Protein AF-0000000083315764 (afdb_homodimer)

Foldseek 3Di:
DVCCVLLVVLLVQFQVVLVVLLQVLLVVCVVDPDDLVVLCVLLQAAQLLLQLLVLLLPDDDDVVLLVLLLVLLVVLLVVQLVLQLVVCPPDDLLLSLLSSLQRRAFPLFLRVLRSLCRLPNSVSNNSSSSNVLSSLLCCQQVVLCSLQSNPDDSVRSNVRSVVRSSNVSNVNSNVCSVVVPDDDPVVNVSSVVSNVCNRSSSSSSSSSLLNVQDQDDDPPSLVSSLCSQQPVSLVSLQVSCVVVVPDDSSSLSSSLSSRGGGHSVSLVSCVVNVSPSNSSSNSRNVSNVCSSVSSSVSSSVND/DVCCVLLVVLLVQFQVVLVVLLQVLLVVCVVDPDDLVVLVVLLQAAQLLLQQLVLLLPDDDDVVLLVLLLVLLVVLLVVQLVLQLVVCPPPDLLLSLLLSLQRRAFALFLRVLRRLCSLPNSNSNNSSSSSCLSSLLCCQQVVLCSLLSNPDDSVRSNVRSVPGSSNVSNVNSNVCSVVVPDDDPVVNVSSVVSNVCNRSSSSSSSSSLLNPQDQDDDPPSLVSSLCSQQPVSLVSLQVSCVVVVPDDSSSLSSSLSSRGGGHSVSLVSCVVNVSPSNSSSNSRNVSNVCSSPSSSVSSSVND

Sequence (606 aa):
MFIIDTLLPIFVSTVLPVFLVAGAGFALSSWMSIDSRSLGRILFYLATPSLVFRSLYQMDIDFVVLQHLALVAGTVTLSAGFLGWLFSAGQERRQRAAMTLTSAVSNNGNMGIPICFFAFGQAGLALGSIYYVVSSFLSNTVGVVVASAGQTPVRDALKVSLRVPVLYAAALGLLLNWTGTEIPLSLFRALDLLANAAIPGMLVLLGIQLRSVPLLQGQAVILRSVAVRLLAAPVVAWQLCAWLGITGVERNVLILQAAMPTAVMAAVLATEYEAAPQLVAAVIFLSTAVSMVTLSVVLWLLHMFIIDTLLPIFVSTVLPVFLVAGAGFALSSWMSIDSRSLGRILFYLATPSLVFRSLYQMDIDFVVLQHLALVAGTVTLSAGFLGWLFSAGQERRQRAAMTLTSAVSNNGNMGIPICFFAFGQAGLALGSIYYVVSSFLSNTVGVVVASAGQTPVRDALKVSLRVPVLYAAALGLLLNWTGTEIPLSLFRALDLLANAAIPGMLVLLGIQLRSVPLLQGQAVILRSVAVRLLAAPVVAWQLCAWLGITGVERNVLILQAAMPTAVMAAVLATEYEAAPQLVAAVIFLSTAVSMVTLSVVLWLLH

Secondary structure (DSSP, 8-state):
-HHHHHHHHHIIIIIHHHHHHHHHHHHHHHHS---HHHHHHHIIIIIHHHHHHHHHHSS---HHHHHHHHHHHHHHHHHHHHHHHHHTTTS-HHHHHHHHHHHH-B-IIIIIHHHHHHHHHHHHHHHHHHHHHHHHHHHTTHHHHHHTTT-S-HHHHHHHHTT-HHHHHHHHHHHHHHHTPPPPHHHHHHHHHHHHTHHHHHHHHHHHHHHTS------HHHHHHHHIIIIIHHHHHHHHHHHHT--HHHHHHHHHHHT--B-THHHHHHHHTTS-HHHHHHHHHHHHHHHHHHHHHHHHHH-/-HHHHHHHHHIIIIIHHHHHHHHHHHHHHHHS---HHHHHHHIIIIIHHHHHHHHHHSS---HHHHHHHHHHHHHHHHHHHHHHHHHTTTS-HHHHHHHHHHHH-B-IIIIIHHHHHHHHHHHHHHHHHHHHHHHHHHHTTHHHHHHTTT-S-HHHHHHHHTT-HHHHHHHHHHHHHHHTPPPPHHHHHHHHHHHHHHHHHHHHHHHHHHHTS------HHHHHHHHIIIIIHHHHHHHHHHHHT--HHHHHHHHHHHT--B-THHHHHHHHTTS-HHHHHHHHHHHHHHHHHHHHHHHHHH-

Radius of gyration: 25.84 Å; Cα contacts (8 Å, |Δi|>4): 1070; chains: 2; bounding box: 47×76×58 Å

InterPro domains:
  IPR004776 Membrane transport PIN-like [PF03547] (11-145)
  IPR004776 Membrane transport PIN-like [PF03547] (159-298)
  IPR038770 Sodium/solute symporter superfamily [G3DSA:1.20.1530.20] (154-303)

Nearest PDB structures (foldseek):
  7wkw-assembly1_B  TM=7.504E-01  e=2.318E-10  Arabidopsis thaliana
  7qpa-assembly1_A  TM=7.014E-01  e=8.604E-08  Arabidopsis thaliana
  3zuy-assembly1_A  TM=6.082E-01  e=6.408E-05  Neisseria meningitidis
  3zux-assembly1_A  TM=6.045E-01  e=2.469E-04  Neisseria meningitidis
  4n7w-assembly1_A  TM=6.095E-01  e=4.952E-04  Yersinia frederiksenii

Organism: NCBI:txid1204385

Solvent-accessible surface area (backbone atoms only — not comparable to full-atom values): 28092 Å² total; per-residue (Å²): 111,66,64,56,66,54,35,48,57,49,28,41,64,32,48,43,21,52,52,50,36,14,45,48,23,26,53,47,46,73,76,41,91,57,55,63,66,31,56,49,48,47,37,51,70,43,12,42,18,26,32,37,16,51,35,36,36,70,45,87,87,48,71,67,56,54,50,50,39,47,50,49,41,49,49,34,32,52,49,21,20,49,50,18,40,58,75,28,65,91,51,56,70,40,51,21,26,21,28,18,34,41,17,29,29,52,20,25,56,52,50,24,27,49,41,26,28,57,69,51,36,71,64,19,32,33,53,27,38,52,33,26,48,51,42,51,42,42,38,36,25,56,38,42,26,39,26,38,71,59,68,44,50,68,72,60,22,43,57,56,28,70,66,43,55,42,57,54,25,38,52,50,15,41,52,33,36,73,69,64,57,81,72,58,65,31,58,48,50,23,37,49,35,30,21,41,20,22,57,33,46,32,20,25,49,49,16,37,56,54,64,72,41,60,85,58,92,61,67,69,68,36,48,51,26,33,45,40,18,53,49,49,20,21,50,50,31,46,52,51,28,61,74,70,67,50,58,69,70,64,33,48,38,51,27,52,44,35,33,26,25,30,23,70,66,47,35,55,45,11,54,76,45,61,12,40,35,59,58,32,28,28,31,29,51,50,22,49,62,51,31,63,55,52,46,33,51,54,54,52,72,69,105,110,66,62,56,67,55,35,49,55,49,28,40,65,33,50,44,20,51,51,52,36,13,46,49,23,25,52,46,46,74,76,40,90,58,56,62,66,31,54,47,50,48,36,51,70,44,13,41,18,26,32,38,16,52,35,36,37,69,45,86,85,48,70,67,56,54,48,50,38,49,50,48,38,50,49,34,33,52,49,21,21,48,49,17,41,59,76,29,64,91,51,56,71,40,51,22,26,22,27,16,34,41,17,28,27,52,22,25,57,51,49,25,27,49,41,26,27,58,69,51,38,70,63,20,30,32,54,26,39,52,33,26,48,50,40,50,42,43,40,36,25,56,37,44,25,37,25,39,71,59,69,44,51,68,70,61,22,44,58,55,28,70,69,42,54,42,56,54,24,37,51,50,14,42,49,34,37,76,71,64,58,80,71,57,66,31,59,48,52,24,36,49,36,28,20,42,19,22,54,35,46,32,21,26,48,48,16,36,54,54,64,71,40,60,83,57,92,60,68,67,68,37,49,51,28,33,44,40,18,53,49,49,18,22,49,50,31,45,51,49,27,61,75,70,66,50,58,69,69,64,33,47,39,50,27,53,45,33,31,25,27,31,22,69,66,44,34,56,44,11,55,75,45,61,11,40,34,59,57,34,28,28,30,28,51,49,23,47,61,51,32,64,55,52,46,34,51,50,54,53,72,69,105

Structure (mmCIF, N/CA/C/O backbone):
data_AF-0000000083315764-model_v1
#
loop_
_entity.id
_entity.type
_entity.pdbx_description
1 polymer 'AEC family transporter'
#
loop_
_atom_site.group_PDB
_atom_site.id
_atom_site.type_symbol
_atom_site.label_atom_id
_atom_site.label_alt_id
_atom_site.label_comp_id
_atom_site.label_asym_id
_atom_site.label_entity_id
_atom_site.label_seq_id
_atom_site.pdbx_PDB_ins_code
_atom_site.Cartn_x
_atom_site.Cartn_y
_atom_site.Cartn_z
_atom_site.occupancy
_atom_site.B_iso_or_equiv
_atom_site.auth_seq_id
_atom_site.auth_comp_id
_atom_site.auth_asym_id
_atom_site.auth_atom_id
_atom_site.pdbx_PDB_model_num
ATOM 1 N N . MET A 1 1 ? 7.262 36.969 -15.133 1 58.5 1 MET A N 1
ATOM 2 C CA . MET A 1 1 ? 7.895 35.938 -15.945 1 58.5 1 MET A CA 1
ATOM 3 C C . MET A 1 1 ? 8.789 35.031 -15.086 1 58.5 1 MET A C 1
ATOM 5 O O . MET A 1 1 ? 8.727 33.812 -15.188 1 58.5 1 MET A O 1
ATOM 9 N N . PHE A 1 2 ? 9.5 35.719 -14.164 1 61.75 2 PHE A N 1
ATOM 10 C CA . PHE A 1 2 ? 10.445 35 -13.305 1 61.75 2 PHE A CA 1
ATOM 11 C C . PHE A 1 2 ? 9.711 34.156 -12.273 1 61.75 2 PHE A C 1
ATOM 13 O O . PHE A 1 2 ? 10.039 32.969 -12.07 1 61.75 2 PH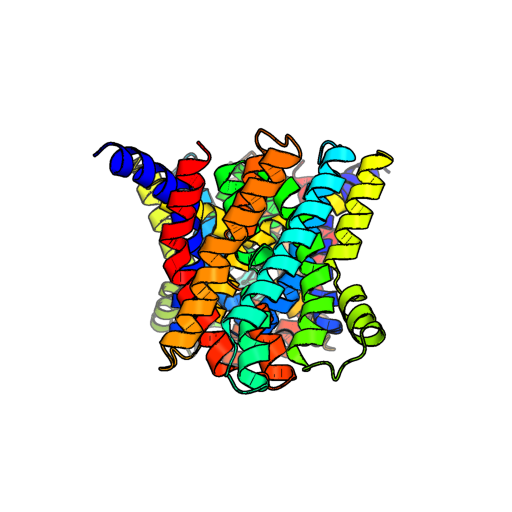E A O 1
ATOM 20 N N . ILE A 1 3 ? 8.648 34.688 -11.773 1 67.88 3 ILE A N 1
ATOM 21 C CA . ILE A 1 3 ? 7.902 34 -10.719 1 67.88 3 ILE A CA 1
ATOM 22 C C . ILE A 1 3 ? 7.242 32.75 -11.289 1 67.88 3 ILE A C 1
ATOM 24 O O . ILE A 1 3 ? 7.297 31.672 -10.672 1 67.88 3 ILE A O 1
ATOM 28 N N . ILE A 1 4 ? 6.793 32.906 -12.508 1 70.88 4 ILE A N 1
ATOM 29 C CA . ILE A 1 4 ? 6.105 31.797 -13.133 1 70.88 4 ILE A CA 1
ATOM 30 C C . ILE A 1 4 ? 7.117 30.703 -13.477 1 70.88 4 ILE A C 1
ATOM 32 O O . ILE A 1 4 ? 6.852 29.516 -13.273 1 70.88 4 ILE A O 1
ATOM 36 N N . ASP A 1 5 ? 8.242 31.109 -13.961 1 76.56 5 ASP A N 1
ATOM 37 C CA . ASP A 1 5 ? 9.273 30.172 -14.391 1 76.56 5 ASP A CA 1
ATOM 38 C C . ASP A 1 5 ? 9.844 29.406 -13.195 1 76.56 5 ASP A C 1
ATOM 40 O O . ASP A 1 5 ? 10.312 28.266 -13.344 1 76.56 5 ASP A O 1
ATOM 44 N N . THR A 1 6 ? 9.734 30.016 -12.07 1 81.69 6 THR A N 1
ATOM 45 C CA . THR A 1 6 ? 10.297 29.344 -10.906 1 81.69 6 THR A CA 1
ATOM 46 C C . THR A 1 6 ? 9.203 28.609 -10.125 1 81.69 6 THR A C 1
ATOM 48 O O . THR A 1 6 ? 9.461 27.562 -9.516 1 81.69 6 THR A O 1
ATOM 51 N N . LEU A 1 7 ? 8.062 29.141 -10.219 1 85.88 7 LEU A N 1
ATOM 52 C CA . LEU A 1 7 ? 6.941 28.562 -9.477 1 85.88 7 LEU A CA 1
ATOM 53 C C . LEU A 1 7 ? 6.449 27.281 -10.141 1 85.88 7 LEU A C 1
ATOM 55 O O . LEU A 1 7 ? 6.055 26.328 -9.461 1 85.88 7 LEU A O 1
ATOM 59 N N . LEU A 1 8 ? 6.535 27.234 -11.391 1 87.56 8 LEU A N 1
ATOM 60 C CA . LEU A 1 8 ? 5.973 26.125 -12.148 1 87.56 8 LEU A CA 1
ATOM 61 C C . LEU A 1 8 ? 6.742 24.844 -11.867 1 87.56 8 LEU A C 1
ATOM 63 O O . LEU A 1 8 ? 6.137 23.797 -11.602 1 87.56 8 LEU A O 1
ATOM 67 N N . PRO A 1 9 ? 8.07 24.906 -11.922 1 86.06 9 PRO A N 1
ATOM 68 C CA . PRO A 1 9 ? 8.812 23.688 -11.609 1 86.06 9 PRO A CA 1
ATOM 69 C C . PRO A 1 9 ? 8.547 23.188 -10.195 1 86.06 9 PRO A C 1
ATOM 71 O O . PRO A 1 9 ? 8.484 21.969 -9.961 1 86.06 9 PRO A O 1
ATOM 74 N N . ILE A 1 10 ? 8.383 24.047 -9.266 1 86.19 10 ILE A N 1
ATOM 75 C CA . ILE A 1 10 ? 8.102 23.688 -7.883 1 86.19 10 ILE A CA 1
ATOM 76 C C . ILE A 1 10 ? 6.727 23.016 -7.801 1 86.19 10 ILE A C 1
ATOM 78 O O . ILE A 1 10 ? 6.578 21.969 -7.176 1 86.19 10 ILE A O 1
ATOM 82 N N . PHE A 1 11 ? 5.863 23.609 -8.445 1 89.69 11 PHE A N 1
ATOM 83 C CA . PHE A 1 11 ? 4.516 23.047 -8.484 1 89.69 11 PHE A CA 1
ATOM 84 C C . PHE A 1 11 ? 4.523 21.656 -9.094 1 89.69 11 PHE A C 1
ATOM 86 O O . PHE A 1 11 ? 3.975 20.719 -8.508 1 89.69 11 PHE A O 1
ATOM 93 N N . VAL A 1 12 ? 5.188 21.484 -10.164 1 88.25 12 VAL A N 1
ATOM 94 C CA . VAL A 1 12 ? 5.18 20.25 -10.938 1 88.25 12 VAL A CA 1
ATOM 95 C C . VAL A 1 12 ? 5.938 19.172 -10.18 1 88.25 12 VAL A C 1
ATOM 97 O O . VAL A 1 12 ? 5.52 18 -10.172 1 88.25 12 VAL A O 1
ATOM 100 N N . SER A 1 13 ? 6.906 19.5 -9.5 1 88.25 13 SER A N 1
ATOM 101 C CA . SER A 1 13 ? 7.773 18.5 -8.898 1 88.25 13 SER A CA 1
ATOM 102 C C . SER A 1 13 ? 7.301 18.141 -7.496 1 88.25 13 SER A C 1
ATOM 104 O O . SER A 1 13 ? 7.535 17.016 -7.027 1 88.25 13 SER A O 1
ATOM 106 N N . THR A 1 14 ? 6.613 19.062 -6.867 1 89.81 14 THR A N 1
ATOM 107 C CA . THR A 1 14 ? 6.363 18.828 -5.449 1 89.81 14 THR A CA 1
ATOM 108 C C . THR A 1 14 ? 4.863 18.734 -5.176 1 89.81 14 THR A C 1
ATOM 110 O O . THR A 1 14 ? 4.414 17.812 -4.484 1 89.81 14 THR A O 1
ATOM 113 N N . VAL A 1 15 ? 4.105 19.562 -5.75 1 91.88 15 VAL A N 1
ATOM 114 C CA . VAL A 1 15 ? 2.701 19.672 -5.367 1 91.88 15 VAL A CA 1
ATOM 115 C C . VAL A 1 15 ? 1.843 18.797 -6.281 1 91.88 15 VAL A C 1
ATOM 117 O O . VAL A 1 15 ? 0.978 18.062 -5.809 1 91.88 15 VAL A O 1
ATOM 120 N N . LEU A 1 16 ? 2.127 18.781 -7.496 1 92.5 16 LEU A N 1
ATOM 121 C CA . LEU A 1 16 ? 1.287 18.141 -8.5 1 92.5 16 LEU A CA 1
ATOM 122 C C . LEU A 1 16 ? 1.211 16.625 -8.25 1 92.5 16 LEU A C 1
ATOM 124 O O . LEU A 1 16 ? 0.134 16.031 -8.336 1 92.5 16 LEU A O 1
ATOM 128 N N . PRO A 1 17 ? 2.291 15.953 -7.938 1 93.56 17 PRO A N 1
ATOM 129 C CA . PRO A 1 17 ? 2.182 14.516 -7.676 1 93.56 17 PRO A CA 1
ATOM 130 C C . PRO A 1 17 ? 1.185 14.195 -6.562 1 93.56 17 PRO A C 1
ATOM 132 O O . PRO A 1 17 ? 0.472 13.195 -6.645 1 93.56 17 PRO A O 1
ATOM 135 N N . VAL A 1 18 ? 1.183 15 -5.602 1 93.5 18 VAL A N 1
ATOM 136 C CA . VAL A 1 18 ? 0.286 14.828 -4.461 1 93.5 18 VAL A CA 1
ATOM 137 C C . VAL A 1 18 ? -1.165 14.891 -4.934 1 93.5 18 VAL A C 1
ATOM 139 O O . VAL A 1 18 ? -1.968 14.008 -4.605 1 93.5 18 VAL A O 1
ATOM 142 N N . PHE A 1 19 ? -1.454 15.828 -5.777 1 94.38 19 PHE A N 1
ATOM 143 C CA . PHE A 1 19 ? -2.826 16.031 -6.227 1 94.38 19 PHE A CA 1
ATOM 144 C C . PHE A 1 19 ? -3.197 15.023 -7.312 1 94.38 19 PHE A C 1
ATOM 146 O O . PHE A 1 19 ? -4.379 14.734 -7.516 1 94.38 19 PHE A O 1
ATOM 153 N N . LEU A 1 20 ? -2.213 14.492 -8.008 1 95.69 20 LEU A N 1
ATOM 154 C CA . LEU A 1 20 ? -2.486 13.43 -8.961 1 95.69 20 LEU A CA 1
ATOM 155 C C . LEU A 1 20 ? -2.934 12.156 -8.242 1 95.69 20 LEU A C 1
ATOM 157 O O . LEU A 1 20 ? -3.889 11.508 -8.672 1 95.69 20 LEU A O 1
ATOM 161 N N . VAL A 1 21 ? -2.277 11.805 -7.164 1 96.56 21 VAL A N 1
ATOM 162 C CA . VAL A 1 21 ? -2.641 10.602 -6.422 1 96.56 21 VAL A CA 1
ATOM 163 C C . VAL A 1 21 ? -3.986 10.805 -5.727 1 96.56 21 VAL A C 1
ATOM 165 O O . VAL A 1 21 ? -4.855 9.938 -5.777 1 96.56 21 VAL A O 1
ATOM 168 N N . ALA A 1 22 ? -4.141 12.016 -5.07 1 95.12 22 ALA A N 1
ATOM 169 C CA . ALA A 1 22 ? -5.434 12.32 -4.465 1 95.12 22 ALA A CA 1
ATOM 170 C C . ALA A 1 22 ? -6.547 12.312 -5.508 1 95.12 22 ALA A C 1
ATOM 172 O O . ALA A 1 22 ? -7.648 11.82 -5.25 1 95.12 22 ALA A O 1
ATOM 173 N N . GLY A 1 23 ? -6.25 12.859 -6.656 1 95.88 23 GLY A N 1
ATOM 174 C CA . GLY A 1 23 ? -7.203 12.867 -7.754 1 95.88 23 GLY A CA 1
ATOM 175 C C . GLY A 1 23 ? -7.602 11.477 -8.203 1 95.88 23 GLY A C 1
ATOM 176 O O . GLY A 1 23 ? -8.758 11.242 -8.562 1 95.88 23 GLY A O 1
ATOM 177 N N . ALA A 1 24 ? -6.68 10.586 -8.234 1 96.75 24 ALA A N 1
ATOM 178 C CA . ALA A 1 24 ? -6.973 9.195 -8.578 1 96.75 24 ALA A CA 1
ATOM 179 C C . ALA A 1 24 ? -7.934 8.57 -7.574 1 96.75 24 ALA A C 1
ATOM 181 O O . ALA A 1 24 ? -8.852 7.84 -7.953 1 96.75 24 ALA A O 1
ATOM 182 N N . GLY A 1 25 ? -7.66 8.797 -6.32 1 95.81 25 GLY A N 1
ATOM 183 C CA . GLY A 1 25 ? -8.602 8.336 -5.309 1 95.81 25 GLY A CA 1
ATOM 184 C C . GLY A 1 25 ? -9.992 8.922 -5.477 1 95.81 25 GLY A C 1
ATOM 185 O O . GLY A 1 25 ? -10.984 8.211 -5.348 1 95.81 25 GLY A O 1
ATOM 186 N N . PHE A 1 26 ? -10 10.242 -5.773 1 94.69 26 PHE A N 1
ATOM 187 C CA . PHE A 1 26 ? -11.258 10.938 -6.02 1 94.69 26 PHE A CA 1
ATOM 188 C C . PHE A 1 26 ? -12.008 10.312 -7.195 1 94.69 26 PHE A C 1
ATOM 190 O O . PHE A 1 26 ? -13.195 10.016 -7.094 1 94.69 26 PHE A O 1
ATOM 197 N N . ALA A 1 27 ? -11.305 10.078 -8.258 1 95.81 27 ALA A N 1
ATOM 198 C CA . ALA A 1 27 ? -11.898 9.516 -9.477 1 95.81 27 ALA A CA 1
ATOM 199 C C . ALA A 1 27 ? -12.398 8.094 -9.234 1 95.81 27 ALA A C 1
ATOM 201 O O . ALA A 1 27 ? -13.5 7.738 -9.664 1 95.81 27 ALA A O 1
ATOM 202 N N . LEU A 1 28 ? -11.664 7.355 -8.531 1 94.88 28 LEU A N 1
ATOM 203 C CA . LEU A 1 28 ? -12.047 5.973 -8.266 1 94.88 28 LEU A CA 1
ATOM 204 C C . LEU A 1 28 ? -13.328 5.91 -7.441 1 94.88 28 LEU A C 1
ATOM 206 O O . LEU A 1 28 ? -14.203 5.078 -7.703 1 94.88 28 LEU A O 1
ATOM 210 N N . SER A 1 29 ? -13.359 6.719 -6.52 1 93.44 29 SER A N 1
ATOM 211 C CA . SER A 1 29 ? -14.523 6.719 -5.633 1 93.44 29 SER A CA 1
ATOM 212 C C . SER A 1 29 ? -15.766 7.242 -6.344 1 93.44 29 SER A C 1
ATOM 214 O O . SER A 1 29 ? -16.891 7.051 -5.875 1 93.44 29 SER A O 1
ATOM 216 N N . SER A 1 30 ? -15.602 7.957 -7.441 1 92.06 30 SER A N 1
ATOM 217 C CA . SER A 1 30 ? -16.734 8.43 -8.242 1 92.06 30 SER A CA 1
ATOM 218 C C . SER A 1 30 ? -17.297 7.309 -9.109 1 92.06 30 SER A C 1
ATOM 220 O O . SER A 1 30 ? -18.469 7.344 -9.484 1 92.06 30 SER A O 1
ATOM 222 N N . TRP A 1 31 ? -16.547 6.32 -9.344 1 92.44 31 TRP A N 1
ATOM 223 C CA . TRP A 1 31 ? -16.938 5.258 -10.266 1 92.44 31 TRP A CA 1
ATOM 224 C C . TRP A 1 31 ? -17.359 4.004 -9.508 1 92.44 31 TRP A C 1
ATOM 226 O O . TRP A 1 31 ? -18.141 3.197 -10.016 1 92.44 31 TRP A O 1
ATOM 236 N N . MET A 1 32 ? -16.797 3.854 -8.312 1 92.31 32 MET A N 1
ATOM 237 C CA . MET A 1 32 ? -17.109 2.666 -7.527 1 92.31 32 MET A CA 1
ATOM 238 C C . MET A 1 32 ? -17.281 3.021 -6.055 1 92.31 32 MET A C 1
ATOM 240 O O . MET A 1 32 ? -16.75 4.031 -5.586 1 92.31 32 MET A O 1
ATOM 244 N N . SER A 1 33 ? -18.031 2.141 -5.379 1 92 33 SER A N 1
ATOM 245 C CA . SER A 1 33 ? -18.25 2.354 -3.953 1 92 33 SER A CA 1
ATOM 246 C C . SER A 1 33 ? -17.031 1.93 -3.137 1 92 33 SER A C 1
ATOM 248 O O . SER A 1 33 ? -16.641 0.766 -3.17 1 92 33 SER A O 1
ATOM 250 N N . ILE A 1 34 ? -16.406 2.9 -2.426 1 93.88 34 ILE A N 1
ATOM 251 C CA . ILE A 1 34 ? -15.258 2.641 -1.565 1 93.88 34 ILE A CA 1
ATOM 252 C C . ILE A 1 34 ? -15.555 3.117 -0.146 1 93.88 34 ILE A C 1
ATOM 254 O O . ILE A 1 34 ? -16 4.246 0.055 1 93.88 34 ILE A O 1
ATOM 258 N N . ASP A 1 35 ? -15.375 2.225 0.794 1 93.38 35 ASP A N 1
ATOM 259 C CA . ASP A 1 35 ? -15.539 2.57 2.203 1 93.38 35 ASP A CA 1
ATOM 260 C C . ASP A 1 35 ? -14.297 3.281 2.74 1 93.38 35 ASP A C 1
ATOM 262 O O . ASP A 1 35 ? -13.312 2.633 3.107 1 93.38 35 ASP A O 1
ATOM 266 N N . SER A 1 36 ? -14.414 4.57 2.844 1 92.81 36 SER A N 1
ATOM 267 C CA . SER A 1 36 ? -13.273 5.363 3.299 1 92.81 36 SER A CA 1
ATOM 268 C C . SER A 1 36 ? -12.891 5.008 4.73 1 92.81 36 SER A C 1
ATOM 270 O O . SER A 1 36 ? -11.727 5.113 5.109 1 92.81 36 SER A O 1
ATOM 272 N N . ARG A 1 37 ? -13.812 4.57 5.531 1 92.88 37 ARG A N 1
ATOM 273 C CA . ARG A 1 37 ? -13.555 4.234 6.926 1 92.88 37 ARG A CA 1
ATOM 274 C C . ARG A 1 37 ? -12.594 3.059 7.039 1 92.88 37 ARG A C 1
ATOM 276 O O . ARG A 1 37 ? -11.688 3.064 7.879 1 92.88 37 ARG A O 1
ATOM 283 N N . SER A 1 38 ? -12.727 2.123 6.203 1 94.81 38 SER A N 1
ATOM 284 C CA . SER A 1 38 ? -11.859 0.945 6.223 1 94.81 38 SER A CA 1
ATOM 285 C C . SER A 1 38 ? -10.422 1.307 5.871 1 94.81 38 SER A C 1
ATOM 287 O O . SER A 1 38 ? -9.484 0.871 6.543 1 94.81 38 SER A O 1
ATOM 289 N N . LEU A 1 39 ? -10.273 2.023 4.824 1 95.12 39 LEU A N 1
ATOM 290 C CA . LEU A 1 39 ? -8.93 2.475 4.465 1 95.12 39 LEU A CA 1
ATOM 291 C C . LEU A 1 39 ? -8.336 3.342 5.566 1 95.12 39 LEU A C 1
ATOM 293 O O . LEU A 1 39 ? -7.152 3.207 5.898 1 95.12 39 LEU A O 1
ATOM 297 N N . GLY A 1 40 ? -9.133 4.246 6.141 1 94.75 40 GLY A N 1
ATOM 298 C CA . GLY A 1 40 ? -8.68 5.086 7.234 1 94.75 40 GLY A CA 1
ATOM 299 C C . GLY A 1 40 ? -8.188 4.297 8.43 1 94.75 40 GLY A C 1
ATOM 300 O O . GLY A 1 40 ? -7.168 4.645 9.031 1 94.75 40 GLY A O 1
ATOM 301 N N . ARG A 1 41 ? -8.875 3.256 8.734 1 95 41 ARG A N 1
ATOM 302 C CA . ARG A 1 41 ? -8.5 2.418 9.867 1 95 41 ARG A CA 1
ATOM 303 C C . ARG A 1 41 ? -7.16 1.735 9.625 1 95 41 ARG A C 1
ATOM 305 O O . ARG A 1 41 ? -6.32 1.666 10.523 1 95 41 ARG A O 1
ATOM 312 N N . ILE A 1 42 ? -6.969 1.259 8.484 1 96.56 42 ILE A N 1
ATOM 313 C CA . ILE A 1 42 ? -5.723 0.589 8.125 1 96.56 42 ILE A CA 1
ATOM 314 C C . ILE A 1 42 ? -4.562 1.577 8.219 1 96.56 42 ILE A C 1
ATOM 316 O O . ILE A 1 42 ? -3.514 1.262 8.781 1 96.56 42 ILE A O 1
ATOM 320 N N . LEU A 1 43 ? -4.75 2.75 7.637 1 96.19 43 LEU A N 1
ATOM 321 C CA . LEU A 1 43 ? -3.711 3.775 7.672 1 96.19 43 LEU A CA 1
ATOM 322 C C . LEU A 1 43 ? -3.445 4.23 9.102 1 96.19 43 LEU A C 1
ATOM 324 O O . LEU A 1 43 ? -2.291 4.398 9.5 1 96.19 43 LEU A O 1
ATOM 328 N N . PHE A 1 44 ? -4.5 4.348 9.867 1 93.81 44 PHE A N 1
ATOM 329 C CA . PHE A 1 44 ? -4.438 4.883 11.219 1 93.81 44 PHE A CA 1
ATOM 330 C C . PHE A 1 44 ? -3.729 3.91 12.156 1 93.81 44 PHE A C 1
ATOM 332 O O . PHE A 1 44 ? -2.953 4.324 13.016 1 93.81 44 PHE A O 1
ATOM 339 N N . TYR A 1 45 ? -3.922 2.654 11.977 1 95.88 45 TYR A N 1
ATOM 340 C CA . TYR A 1 45 ? -3.439 1.687 12.953 1 95.88 45 TYR A CA 1
ATOM 341 C C . TYR A 1 45 ? -2.168 1.004 12.469 1 95.88 45 TYR A C 1
ATOM 343 O O . TYR A 1 45 ? -1.394 0.476 13.266 1 95.88 45 TYR A O 1
ATOM 351 N N . LEU A 1 46 ? -1.928 1.042 11.211 1 97.5 46 LEU A N 1
ATOM 352 C CA . LEU A 1 46 ? -0.815 0.24 10.719 1 97.5 46 LEU A CA 1
ATOM 353 C C . LEU A 1 46 ? 0.19 1.11 9.969 1 97.5 46 LEU A C 1
ATOM 355 O O . LEU A 1 46 ? 1.334 1.26 10.406 1 97.5 46 LEU A O 1
ATOM 359 N N . ALA A 1 47 ? -0.246 1.742 8.898 1 97.75 47 ALA A N 1
ATOM 360 C CA . ALA A 1 47 ? 0.691 2.367 7.965 1 97.75 47 ALA A CA 1
ATOM 361 C C . ALA A 1 47 ? 1.302 3.629 8.57 1 97.75 47 ALA A C 1
ATOM 363 O O . ALA A 1 47 ? 2.525 3.785 8.586 1 97.75 47 ALA A O 1
ATOM 364 N N . THR A 1 48 ? 0.46 4.5 9.117 1 96.38 48 THR A N 1
ATOM 365 C CA . THR A 1 48 ? 0.943 5.793 9.594 1 96.38 48 THR A CA 1
ATOM 366 C C . THR A 1 48 ? 1.848 5.617 10.805 1 96.38 48 THR A C 1
ATOM 368 O O . THR A 1 48 ? 2.932 6.199 10.875 1 96.38 48 THR A O 1
ATOM 371 N N . PRO A 1 49 ? 1.432 4.789 11.758 1 97.38 49 PRO A N 1
ATOM 372 C CA . PRO A 1 49 ? 2.35 4.559 12.875 1 97.38 49 PRO A CA 1
ATOM 373 C C . PRO A 1 49 ? 3.684 3.965 12.43 1 97.38 49 PRO A C 1
ATOM 375 O O . PRO A 1 49 ? 4.73 4.316 12.977 1 97.38 49 PRO A O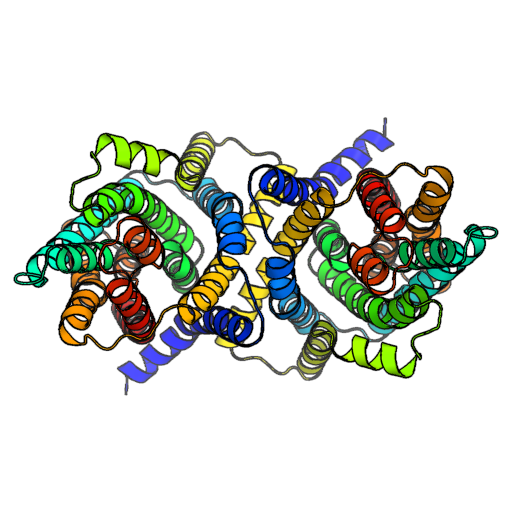 1
ATOM 378 N N . SER A 1 50 ? 3.645 3.086 11.461 1 98.31 50 SER A N 1
ATOM 379 C CA . SER A 1 50 ? 4.879 2.496 10.953 1 98.31 50 SER A CA 1
ATOM 380 C C . SER A 1 50 ? 5.766 3.553 10.305 1 98.31 50 SER A C 1
ATOM 382 O O . SER A 1 50 ? 6.988 3.527 10.461 1 98.31 50 SER A O 1
ATOM 384 N N . LEU A 1 51 ? 5.176 4.449 9.562 1 97.19 51 LEU A N 1
ATOM 385 C CA . LEU A 1 51 ? 5.922 5.52 8.914 1 97.19 51 LEU A CA 1
ATOM 386 C C . LEU A 1 51 ? 6.602 6.414 9.945 1 97.19 51 LEU A C 1
ATOM 388 O O . LEU A 1 51 ? 7.789 6.719 9.82 1 97.19 51 LEU A O 1
ATOM 392 N N . VAL A 1 52 ? 5.82 6.84 10.922 1 96.19 52 VAL A N 1
ATOM 393 C CA . VAL A 1 52 ? 6.336 7.734 11.953 1 96.19 52 VAL A CA 1
ATOM 394 C C . VAL A 1 52 ? 7.434 7.031 12.742 1 96.19 52 VAL A C 1
ATOM 396 O O . VAL A 1 52 ? 8.492 7.613 13 1 96.19 52 VAL A O 1
ATOM 399 N N . PHE A 1 53 ? 7.184 5.773 13.086 1 97.75 53 PHE A N 1
ATOM 400 C CA . PHE A 1 53 ? 8.195 4.996 13.797 1 97.75 53 PHE A CA 1
ATOM 401 C C . PHE A 1 53 ? 9.492 4.938 12.992 1 97.75 53 PHE A C 1
ATOM 403 O O . PHE A 1 53 ? 10.562 5.258 13.508 1 97.75 53 PHE A O 1
ATOM 410 N N . ARG A 1 54 ? 9.367 4.539 11.789 1 97.12 54 ARG A N 1
ATOM 411 C CA . ARG A 1 54 ? 10.547 4.383 10.945 1 97.12 54 ARG A CA 1
ATOM 412 C C . ARG A 1 54 ? 11.305 5.703 10.812 1 97.12 54 ARG A C 1
ATOM 414 O O . ARG A 1 54 ? 12.531 5.734 10.922 1 97.12 54 ARG A O 1
ATOM 421 N N . SER A 1 55 ? 10.555 6.754 10.523 1 94.69 55 SER A N 1
ATOM 422 C CA . SER A 1 55 ? 11.156 8.07 10.32 1 94.69 55 SER A CA 1
ATOM 423 C C . SER A 1 55 ? 11.93 8.523 11.555 1 94.69 55 SER A C 1
ATOM 425 O O . SER A 1 55 ? 13.039 9.047 11.445 1 94.69 55 SER A O 1
ATOM 427 N N . LEU A 1 56 ? 11.406 8.297 12.711 1 95.19 56 LEU A N 1
ATOM 428 C CA . LEU A 1 56 ? 12.023 8.773 13.945 1 95.19 56 LEU A CA 1
ATOM 429 C C . LEU A 1 56 ? 13.094 7.801 14.422 1 95.19 56 LEU A C 1
ATOM 431 O O . LEU A 1 56 ? 14.094 8.211 15.016 1 95.19 56 LEU A O 1
ATOM 435 N N . TYR A 1 57 ? 12.859 6.52 14.125 1 96.38 57 TYR A N 1
ATOM 436 C CA . TYR A 1 57 ? 13.836 5.492 14.453 1 96.38 57 TYR A CA 1
ATOM 437 C C . TYR A 1 57 ? 15.156 5.738 13.719 1 96.38 57 TYR A C 1
ATOM 439 O O . TYR A 1 57 ? 16.234 5.461 14.25 1 96.38 57 TYR A O 1
ATOM 447 N N . GLN A 1 58 ? 15.102 6.344 12.578 1 94.44 58 GLN A N 1
ATOM 448 C CA . GLN A 1 58 ? 16.281 6.492 11.742 1 94.44 58 GLN A CA 1
ATOM 449 C C . GLN A 1 58 ? 16.781 7.938 11.734 1 94.44 58 GLN A C 1
ATOM 451 O O . GLN A 1 58 ? 17.797 8.25 11.102 1 94.44 58 GLN A O 1
ATOM 456 N N . MET A 1 59 ? 16.094 8.789 12.43 1 91.88 59 MET A N 1
ATOM 457 C CA . MET A 1 59 ? 16.406 10.219 12.375 1 91.88 59 MET A CA 1
ATOM 458 C C . MET A 1 59 ? 17.609 10.555 13.234 1 91.88 59 MET A C 1
ATOM 460 O O . MET A 1 59 ? 17.844 9.922 14.266 1 91.88 59 MET A O 1
ATOM 464 N N . ASP A 1 60 ? 18.469 11.508 12.758 1 92.12 60 ASP A N 1
ATOM 465 C CA . ASP A 1 60 ? 19.484 12.078 13.641 1 92.12 60 ASP A CA 1
ATOM 466 C C . ASP A 1 60 ? 18.844 12.977 14.703 1 92.12 60 ASP A C 1
ATOM 468 O O . ASP A 1 60 ? 18.453 14.109 14.414 1 92.12 60 ASP A O 1
ATOM 472 N N . ILE A 1 61 ? 18.922 12.539 15.883 1 86.44 61 ILE A N 1
ATOM 473 C CA . ILE A 1 61 ? 18.156 13.18 16.953 1 86.44 61 ILE A CA 1
ATOM 474 C C . ILE A 1 61 ? 18.859 14.461 17.391 1 86.44 61 ILE A C 1
ATOM 476 O O . ILE A 1 61 ? 20.062 14.445 17.656 1 86.44 61 ILE A O 1
ATOM 480 N N . ASP A 1 62 ? 18.094 15.484 17.438 1 92.06 62 ASP A N 1
ATOM 481 C CA . ASP A 1 62 ? 18.438 16.766 18.047 1 92.06 62 ASP A CA 1
ATOM 482 C C . ASP A 1 62 ? 17.297 17.297 18.922 1 92.06 62 ASP A C 1
ATOM 484 O O . ASP A 1 62 ? 16.25 17.688 18.406 1 92.06 62 ASP A O 1
ATOM 488 N N . PHE A 1 63 ? 17.594 17.359 20.219 1 91.25 63 PHE A N 1
ATOM 489 C CA . PHE A 1 63 ? 16.562 17.703 21.188 1 91.25 63 PHE A CA 1
ATOM 490 C C . PHE A 1 63 ? 16.078 19.125 20.969 1 91.25 63 PHE A C 1
ATOM 492 O O . PHE A 1 63 ? 14.906 19.438 21.234 1 91.25 63 PHE A O 1
ATOM 499 N N . VAL A 1 64 ? 16.891 19.953 20.578 1 93.88 64 VAL A N 1
ATOM 500 C CA . VAL A 1 64 ? 16.516 21.344 20.312 1 93.88 64 VAL A CA 1
ATOM 501 C C . VAL A 1 64 ? 15.508 21.391 19.172 1 93.88 64 VAL A C 1
ATOM 503 O O . VAL A 1 64 ? 14.539 22.156 19.219 1 93.88 64 VAL A O 1
ATOM 506 N N . VAL A 1 65 ? 15.766 20.547 18.234 1 93.94 65 VAL A N 1
ATOM 507 C CA . VAL A 1 65 ? 14.875 20.469 17.078 1 93.94 65 VAL A CA 1
ATOM 508 C C . VAL A 1 65 ? 13.508 19.953 17.5 1 93.94 65 VAL A C 1
ATOM 510 O O . VAL A 1 65 ? 12.477 20.469 17.078 1 93.94 65 VAL A O 1
ATOM 513 N N . LEU A 1 66 ? 13.516 18.984 18.375 1 94.25 66 LEU A N 1
ATOM 514 C CA . LEU A 1 66 ? 12.266 18.422 18.875 1 94.25 66 LEU A CA 1
ATOM 515 C C . LEU A 1 66 ? 11.469 19.484 19.625 1 94.25 66 LEU A C 1
ATOM 517 O O . LEU A 1 66 ? 10.242 19.562 19.484 1 94.25 66 LEU A O 1
ATOM 521 N N . GLN A 1 67 ? 12.117 20.25 20.375 1 95.12 67 GLN A N 1
ATOM 522 C CA . GLN A 1 67 ? 11.477 21.312 21.141 1 95.12 67 GLN A CA 1
ATOM 523 C C . GLN A 1 67 ? 10.906 22.391 20.219 1 95.12 67 GLN A C 1
ATOM 525 O O . GLN A 1 67 ? 9.805 22.891 20.438 1 95.12 67 GLN A O 1
ATOM 530 N N . HIS A 1 68 ? 11.688 22.766 19.219 1 96.75 68 HIS A N 1
ATOM 531 C CA . HIS A 1 68 ? 11.227 23.734 18.234 1 96.75 68 HIS A CA 1
ATOM 532 C C . HIS A 1 68 ? 9.938 23.266 17.562 1 96.75 68 HIS A C 1
ATOM 534 O O . HIS A 1 68 ? 8.992 24.047 17.422 1 96.75 68 HIS A O 1
ATOM 540 N N . LEU A 1 69 ? 9.977 22 17.203 1 95.81 69 LEU A N 1
ATOM 541 C CA . LEU A 1 69 ? 8.82 21.453 16.5 1 95.81 69 LEU A CA 1
ATOM 542 C C . LEU A 1 69 ? 7.586 21.438 17.391 1 95.81 69 LEU A C 1
ATOM 544 O O . LEU A 1 69 ? 6.5 21.828 16.969 1 95.81 69 LEU A O 1
ATOM 548 N N . ALA A 1 70 ? 7.773 21.062 18.609 1 96.06 70 ALA A N 1
ATOM 549 C CA . ALA A 1 70 ? 6.664 21.031 19.562 1 96.06 70 ALA A CA 1
ATOM 550 C C . ALA A 1 70 ? 6.125 22.438 19.828 1 96.06 70 ALA A C 1
ATOM 552 O O . ALA A 1 70 ? 4.91 22.641 19.812 1 96.06 70 ALA A O 1
ATOM 553 N N . LEU A 1 71 ? 6.988 23.312 20 1 96.69 71 LEU A N 1
ATOM 554 C CA . LEU A 1 71 ? 6.613 24.688 20.344 1 96.69 71 LEU A CA 1
ATOM 555 C C . LEU A 1 71 ? 5.902 25.359 19.172 1 96.69 71 LEU A C 1
ATOM 557 O O . LEU A 1 71 ? 4.852 25.969 19.344 1 96.69 71 LEU A O 1
ATOM 561 N N . VAL A 1 72 ? 6.477 25.234 18 1 97.44 72 VAL A N 1
ATOM 562 C CA . VAL A 1 72 ? 5.91 25.906 16.844 1 97.44 72 VAL A CA 1
ATOM 563 C C . VAL A 1 72 ? 4.586 25.266 16.453 1 97.44 72 VAL A C 1
ATOM 565 O O . VAL A 1 72 ? 3.592 25.953 16.219 1 97.44 72 VAL A O 1
ATOM 568 N N . ALA A 1 73 ? 4.582 23.906 16.453 1 96.94 73 ALA A N 1
ATOM 569 C CA . ALA A 1 73 ? 3.336 23.203 16.141 1 96.94 73 ALA A CA 1
ATOM 570 C C . ALA A 1 73 ? 2.232 23.578 17.125 1 96.94 73 ALA A C 1
ATOM 572 O O . ALA A 1 73 ? 1.098 23.844 16.719 1 96.94 73 ALA A O 1
ATOM 573 N N . GLY A 1 74 ? 2.566 23.625 18.375 1 96.88 74 GLY A N 1
ATOM 574 C CA . GLY A 1 74 ? 1.606 24 19.391 1 96.88 74 GLY A CA 1
ATOM 575 C C . GLY A 1 74 ? 1.107 25.422 19.266 1 96.88 74 GLY A C 1
ATOM 576 O O . GLY A 1 74 ? -0.1 25.672 19.297 1 96.88 74 GLY A O 1
ATOM 577 N N . THR A 1 75 ? 2.023 26.312 19.094 1 97.44 75 THR A N 1
ATOM 578 C CA . THR A 1 75 ? 1.673 27.734 19.016 1 97.44 75 THR A CA 1
ATOM 579 C C . THR A 1 75 ? 0.841 28.016 17.766 1 97.44 75 THR A C 1
ATOM 581 O O . THR A 1 75 ? -0.131 28.766 17.812 1 97.44 75 THR A O 1
ATOM 584 N N . VAL A 1 76 ? 1.208 27.406 16.641 1 97.44 76 VAL A N 1
ATOM 585 C CA . VAL A 1 76 ? 0.469 27.609 15.406 1 97.44 76 VAL A CA 1
ATOM 586 C C . VAL A 1 76 ? -0.955 27.078 15.555 1 97.44 76 VAL A C 1
ATOM 588 O O . VAL A 1 76 ? -1.917 27.75 15.172 1 97.44 76 VAL A O 1
ATOM 591 N N . THR A 1 77 ? -1.104 25.891 16.125 1 96.12 77 THR A N 1
ATOM 592 C CA . THR A 1 77 ? -2.416 25.281 16.297 1 96.12 77 THR A CA 1
ATOM 593 C C . THR A 1 77 ? -3.297 26.141 17.188 1 96.12 77 THR A C 1
ATOM 595 O O . THR A 1 77 ? -4.441 26.438 16.844 1 96.12 77 THR A O 1
ATOM 598 N N . LEU A 1 78 ? -2.766 26.609 18.281 1 96.06 78 LEU A N 1
ATOM 599 C CA . LEU A 1 78 ? -3.529 27.375 19.25 1 96.06 78 LEU A CA 1
ATOM 600 C C . LEU A 1 78 ? -3.85 28.766 18.703 1 96.06 78 LEU A C 1
ATOM 602 O O . LEU A 1 78 ? -4.965 29.266 18.875 1 96.06 78 LEU A O 1
ATOM 606 N N . SER A 1 79 ? -2.906 29.391 18.062 1 97.12 79 SER A N 1
ATOM 607 C CA . SER A 1 79 ? -3.137 30.719 17.516 1 97.12 79 SER A CA 1
ATOM 608 C C . SER A 1 79 ? -4.125 30.688 16.359 1 97.12 79 SER A C 1
ATOM 610 O O . SER A 1 79 ? -4.977 31.562 16.234 1 97.12 79 SER A O 1
ATOM 612 N N . ALA A 1 80 ? -3.969 29.688 15.5 1 96.44 80 ALA A N 1
ATOM 613 C CA . ALA A 1 80 ? -4.926 29.547 14.406 1 96.44 80 ALA A CA 1
ATOM 614 C C . ALA A 1 80 ? -6.34 29.328 14.938 1 96.44 80 ALA A C 1
ATOM 616 O O . ALA A 1 80 ? -7.297 29.906 14.414 1 96.44 80 ALA A O 1
ATOM 617 N N . GLY A 1 81 ? -6.492 28.469 15.938 1 95.44 81 GLY A N 1
ATOM 618 C CA . GLY A 1 81 ? -7.785 28.281 16.578 1 95.44 81 GLY A CA 1
ATOM 619 C C . GLY A 1 81 ? -8.352 29.547 17.156 1 95.44 81 GLY A C 1
ATOM 620 O O . GLY A 1 81 ? -9.539 29.844 17 1 95.44 81 GLY A O 1
ATOM 621 N N . PHE A 1 82 ? -7.492 30.266 17.812 1 96.12 82 PHE A N 1
ATOM 622 C CA . PHE A 1 82 ? -7.918 31.516 18.422 1 96.12 82 PHE A CA 1
ATOM 623 C C . PHE A 1 82 ? -8.367 32.5 17.375 1 96.12 82 PHE A C 1
ATOM 625 O O . PHE A 1 82 ? -9.391 33.188 17.531 1 96.12 82 PHE A O 1
ATOM 632 N N . LEU A 1 83 ? -7.605 32.656 16.297 1 96.31 83 LEU A N 1
ATOM 633 C CA . LEU A 1 83 ? -7.977 33.562 15.203 1 96.31 83 LEU A CA 1
ATOM 634 C C . LEU A 1 83 ? -9.289 33.125 14.562 1 96.31 83 LEU A C 1
ATOM 636 O O . LEU A 1 83 ? -10.117 33.969 14.195 1 96.31 83 LEU A O 1
ATOM 640 N N . GLY A 1 84 ? -9.438 31.797 14.383 1 94.44 84 GLY A N 1
ATOM 641 C CA . GLY A 1 84 ? -10.711 31.297 13.898 1 94.44 84 GLY A CA 1
ATOM 642 C C . GLY A 1 84 ? -11.875 31.688 14.789 1 94.44 84 GLY A C 1
ATOM 643 O O . GLY A 1 84 ? -12.93 32.094 14.289 1 94.44 84 GLY A O 1
ATOM 644 N N . TRP A 1 85 ? -11.68 31.562 16.078 1 93.69 85 TRP A N 1
ATOM 645 C CA . TRP A 1 85 ? -12.695 31.953 17.047 1 93.69 85 TRP A CA 1
ATOM 646 C C . TRP A 1 85 ? -12.992 33.438 16.953 1 93.69 85 TRP A C 1
ATOM 648 O O . TRP A 1 85 ? -14.156 33.844 16.969 1 93.69 85 TRP A O 1
ATOM 658 N N . LEU A 1 86 ? -11.945 34.219 16.828 1 94.75 86 LEU A N 1
ATOM 659 C CA . LEU A 1 86 ? -12.07 35.656 16.812 1 94.75 86 LEU A CA 1
ATOM 660 C C . LEU A 1 86 ? -12.805 36.125 15.555 1 94.75 86 LEU A C 1
ATOM 662 O O . LEU A 1 86 ? -13.664 37 15.617 1 94.75 86 LEU A O 1
ATOM 666 N N . PHE A 1 87 ? -12.492 35.562 14.406 1 92.88 87 PHE A N 1
ATOM 667 C CA . PHE A 1 87 ? -13.047 36 13.133 1 92.88 87 PHE A CA 1
ATOM 668 C C . PHE A 1 87 ? -14.438 35.438 12.914 1 92.88 87 PHE A C 1
ATOM 670 O O . PHE A 1 87 ? -15.094 35.719 11.914 1 92.88 87 PHE A O 1
ATOM 677 N N . SER A 1 88 ? -14.867 34.594 13.773 1 89.5 88 SER A N 1
ATOM 678 C CA . SER A 1 88 ? -16.234 34.062 13.711 1 89.5 88 SER A CA 1
ATOM 679 C C . SER A 1 88 ? -17.141 34.812 14.68 1 89.5 88 SER A C 1
ATOM 681 O O . SER A 1 88 ? -18.234 34.312 15 1 89.5 88 SER A O 1
ATOM 683 N N . ALA A 1 89 ? -16.656 35.969 15.039 1 87.94 89 ALA A N 1
ATOM 684 C CA . ALA A 1 89 ? -17.484 36.781 15.93 1 87.94 89 ALA A CA 1
ATOM 685 C C . ALA A 1 89 ? -18.844 37.062 15.297 1 87.94 89 ALA A C 1
ATOM 687 O O . ALA A 1 89 ? -18.922 37.406 14.102 1 87.94 89 ALA A O 1
ATOM 688 N N . GLY A 1 90 ? -19.938 36.875 16.062 1 86.75 90 GLY A N 1
ATOM 689 C CA . GLY A 1 90 ? -21.281 37.156 15.57 1 86.75 90 GLY A CA 1
ATOM 690 C C . GLY A 1 90 ? -22.016 35.938 15.055 1 86.75 90 GLY A C 1
ATOM 691 O O . GLY A 1 90 ? -23.234 35.969 14.859 1 86.75 90 GLY A O 1
ATOM 692 N N . GLN A 1 91 ? -21.266 34.875 14.812 1 87.12 91 GLN A N 1
ATOM 693 C CA . GLN A 1 91 ? -21.906 33.656 14.359 1 87.12 91 GLN A CA 1
ATOM 694 C C . GLN A 1 91 ? -22.5 32.875 15.523 1 87.12 91 GLN A C 1
ATOM 696 O O . GLN A 1 91 ? -22.188 33.156 16.688 1 87.12 91 GLN A O 1
ATOM 701 N N . GLU A 1 92 ? -23.453 32 15.125 1 89.5 92 GLU A N 1
ATOM 702 C CA . GLU A 1 92 ? -24.031 31.109 16.125 1 89.5 92 GLU A CA 1
ATOM 703 C C . GLU A 1 92 ? -22.969 30.203 16.734 1 89.5 92 GLU A C 1
ATOM 705 O O . GLU A 1 92 ? -21.906 30 16.141 1 89.5 92 GLU A O 1
ATOM 710 N N . ARG A 1 93 ? -23.203 29.688 17.875 1 89.62 93 ARG A N 1
ATOM 711 C CA . ARG A 1 93 ? -22.25 28.891 18.656 1 89.62 93 ARG A CA 1
ATOM 712 C C . ARG A 1 93 ? -21.688 27.75 17.812 1 89.62 93 ARG A C 1
ATOM 714 O O . ARG A 1 93 ? -20.484 27.484 17.844 1 89.62 93 ARG A O 1
ATOM 721 N N . ARG A 1 94 ? -22.594 27.062 17.094 1 88.19 94 ARG A N 1
ATOM 722 C CA . ARG A 1 94 ? -22.172 25.906 16.312 1 88.19 94 ARG A CA 1
ATOM 723 C C . ARG A 1 94 ? -21.266 26.328 15.156 1 88.19 94 ARG A C 1
ATOM 725 O O . ARG A 1 94 ? -20.312 25.625 14.828 1 88.19 94 ARG A O 1
ATOM 732 N N . GLN A 1 95 ? -21.547 27.406 14.633 1 88.88 95 GLN A N 1
ATOM 733 C CA . GLN A 1 95 ? -20.75 27.922 13.523 1 88.88 95 GLN A CA 1
ATOM 734 C C . GLN A 1 95 ? -19.406 28.453 14.016 1 88.88 95 GLN A C 1
ATOM 736 O O . GLN A 1 95 ? -18.391 28.297 13.336 1 88.88 95 GLN A O 1
ATOM 741 N N . ARG A 1 96 ? -19.453 29.047 15.148 1 92.69 96 ARG A N 1
ATOM 742 C CA . ARG A 1 96 ? -18.203 29.516 15.742 1 92.69 96 ARG A CA 1
ATOM 743 C C . ARG A 1 96 ? -17.281 28.359 16.078 1 92.69 96 ARG A C 1
ATOM 745 O O . ARG A 1 96 ? -16.078 28.438 15.859 1 92.69 96 ARG A O 1
ATOM 752 N N . ALA A 1 97 ? -17.859 27.328 16.609 1 93.19 97 ALA A N 1
ATOM 753 C CA . ALA A 1 97 ? -17.094 26.125 16.875 1 93.19 97 ALA A CA 1
ATOM 754 C C . ALA A 1 97 ? -16.5 25.547 15.586 1 93.19 97 ALA A C 1
ATOM 756 O O . ALA A 1 97 ? -15.344 25.125 15.555 1 93.19 97 ALA A O 1
ATOM 757 N N . ALA A 1 98 ? -17.25 25.578 14.555 1 92.56 98 ALA A N 1
ATOM 758 C CA . ALA A 1 98 ? -16.812 25.062 13.266 1 92.56 98 ALA A CA 1
ATOM 759 C C . ALA A 1 98 ? -15.625 25.859 12.734 1 92.56 98 ALA A C 1
ATOM 761 O O . ALA A 1 98 ? -14.641 25.266 12.266 1 92.56 98 ALA A O 1
ATOM 762 N N . MET A 1 99 ? -15.727 27.141 12.844 1 93 99 MET A N 1
ATOM 763 C CA . MET A 1 99 ? -14.656 28 12.336 1 93 99 MET A CA 1
ATOM 764 C C . MET A 1 99 ? -13.391 27.844 13.172 1 93 99 MET A C 1
ATOM 766 O O . MET A 1 99 ? -12.281 27.828 12.633 1 93 99 MET A O 1
ATOM 770 N N . THR A 1 100 ? -13.555 27.75 14.453 1 95.31 100 THR A N 1
ATOM 771 C CA . THR A 1 100 ? -12.414 27.516 15.336 1 95.31 100 THR A CA 1
ATOM 772 C C . THR A 1 100 ? -11.758 26.188 15.031 1 95.31 100 THR A C 1
ATOM 774 O O . THR A 1 100 ? -10.531 26.109 14.914 1 95.31 100 THR A O 1
ATOM 777 N N . LEU A 1 101 ? -12.578 25.234 14.82 1 94.81 101 LEU A N 1
ATOM 778 C CA . LEU A 1 101 ? -12.125 23.875 14.555 1 94.81 101 LEU A CA 1
ATOM 779 C C . LEU A 1 101 ? -11.383 23.812 13.219 1 94.81 101 LEU A C 1
ATOM 781 O O . LEU A 1 101 ? -10.273 23.281 13.148 1 94.81 101 LEU A O 1
ATOM 785 N N . THR A 1 102 ? -11.914 24.375 12.18 1 95.5 102 THR A N 1
ATOM 786 C CA . THR A 1 102 ? -11.344 24.297 10.836 1 95.5 102 THR A CA 1
ATOM 787 C C . THR A 1 102 ? -10.062 25.109 10.75 1 95.5 102 THR A C 1
ATOM 789 O O . THR A 1 102 ? -9.188 24.828 9.93 1 95.5 102 THR A O 1
ATOM 792 N N . SER A 1 103 ? -9.938 26.109 11.578 1 95.88 103 SER A N 1
ATOM 793 C CA . SER A 1 103 ? -8.734 26.938 11.602 1 95.88 103 SER A CA 1
ATOM 794 C C . SER A 1 103 ? -7.613 26.25 12.383 1 95.88 103 SER A C 1
ATOM 796 O O . SER A 1 103 ? -6.434 26.391 12.039 1 95.88 103 SER A O 1
ATOM 798 N N . ALA A 1 104 ? -7.961 25.469 13.359 1 95.06 104 ALA A N 1
ATOM 799 C CA . ALA A 1 104 ? -6.988 24.875 14.273 1 95.06 104 ALA A CA 1
ATOM 800 C C . ALA A 1 104 ? -6.473 23.547 13.75 1 95.06 104 ALA A C 1
ATOM 802 O O . ALA A 1 104 ? -5.293 23.219 13.906 1 95.06 104 ALA A O 1
ATOM 803 N N . VAL A 1 105 ? -7.34 22.797 13.156 1 95.5 105 VAL A N 1
ATOM 804 C CA . VAL A 1 105 ? -7.02 21.422 12.766 1 95.5 105 VAL A CA 1
ATOM 805 C C . VAL A 1 105 ? -6.516 21.406 11.32 1 95.5 105 VAL A C 1
ATOM 807 O O . VAL A 1 105 ? -7.289 21.625 10.383 1 95.5 105 VAL A O 1
ATOM 810 N N . SER A 1 106 ? -5.262 21.141 11.172 1 96.38 106 SER A N 1
ATOM 811 C CA . SER A 1 106 ? -4.605 21.219 9.875 1 96.38 106 SER A CA 1
ATOM 812 C C . SER A 1 106 ? -4.266 19.828 9.344 1 96.38 106 SER A C 1
ATOM 814 O O . SER A 1 106 ? -4.016 18.906 10.125 1 96.38 106 SER A O 1
ATOM 816 N N . ASN A 1 107 ? -4.195 19.688 8.031 1 96.81 107 ASN A N 1
ATOM 817 C CA . ASN A 1 107 ? -3.92 18.422 7.363 1 96.81 107 ASN A CA 1
ATOM 818 C C . ASN A 1 107 ? -2.42 18.156 7.285 1 96.81 107 ASN A C 1
ATOM 820 O O . ASN A 1 107 ? -1.87 18 6.191 1 96.81 107 ASN A O 1
ATOM 824 N N . ASN A 1 108 ? -1.853 18.016 8.383 1 97.06 108 ASN A N 1
ATOM 825 C CA . ASN A 1 108 ? -0.414 17.797 8.492 1 97.06 108 ASN A CA 1
ATOM 826 C C . ASN A 1 108 ? -0.036 16.344 8.188 1 97.06 108 ASN A C 1
ATOM 828 O O . ASN A 1 108 ? 1.135 16.047 7.953 1 97.06 108 ASN A O 1
ATOM 832 N N . GLY A 1 109 ? -0.982 15.492 8.203 1 94.81 109 GLY A N 1
ATOM 833 C CA . GLY A 1 109 ? -0.734 14.086 7.941 1 94.81 109 GLY A CA 1
ATOM 834 C C . GLY A 1 109 ? -0.931 13.695 6.488 1 94.81 109 GLY A C 1
ATOM 835 O O . GLY A 1 109 ? 0.04 13.516 5.75 1 94.81 109 GLY A O 1
ATOM 836 N N . ASN A 1 110 ? -2.174 13.742 6.02 1 93.19 110 ASN A N 1
ATOM 837 C CA . ASN A 1 110 ? -2.51 13.273 4.68 1 93.19 110 ASN A CA 1
ATOM 838 C C . ASN A 1 110 ? -1.803 14.094 3.605 1 93.19 110 ASN A C 1
ATOM 840 O O . ASN A 1 110 ? -1.36 13.555 2.592 1 93.19 110 ASN A O 1
ATOM 844 N N . MET A 1 111 ? -1.701 15.305 3.832 1 95.06 111 MET A N 1
ATOM 845 C CA . MET A 1 111 ? -1.081 16.156 2.822 1 95.06 111 MET A CA 1
ATOM 846 C C . MET A 1 111 ? 0.287 16.641 3.287 1 95.06 111 MET A C 1
ATOM 848 O O . MET A 1 111 ? 1.239 16.672 2.506 1 95.06 111 MET A O 1
ATOM 852 N N . GLY A 1 112 ? 0.432 17.016 4.496 1 96.94 112 GLY A N 1
ATOM 853 C CA . GLY A 1 112 ? 1.652 17.609 5.016 1 96.94 112 GLY A CA 1
ATOM 854 C C . GLY A 1 112 ? 2.859 16.703 4.895 1 96.94 112 GLY A C 1
ATOM 855 O O . GLY A 1 112 ? 3.908 17.125 4.395 1 96.94 112 GLY A O 1
ATOM 856 N N . ILE A 1 113 ? 2.721 15.492 5.277 1 95.38 113 ILE A N 1
ATOM 857 C CA . ILE A 1 113 ? 3.832 14.547 5.289 1 95.38 113 ILE A CA 1
ATOM 858 C C . ILE A 1 113 ? 4.328 14.32 3.863 1 95.38 113 ILE A C 1
ATOM 860 O O . ILE A 1 113 ? 5.516 14.492 3.576 1 95.38 113 ILE A O 1
ATOM 864 N N . PRO A 1 114 ? 3.469 14.055 2.93 1 93.81 114 PRO A N 1
ATOM 865 C CA . PRO A 1 114 ? 3.938 13.836 1.559 1 93.81 114 PRO A CA 1
ATOM 866 C C . PRO A 1 114 ? 4.609 15.07 0.96 1 93.81 114 PRO A C 1
ATOM 868 O O . PRO A 1 114 ? 5.625 14.945 0.266 1 93.81 114 PRO A O 1
ATOM 871 N N . ILE A 1 115 ? 4.098 16.188 1.202 1 95.19 115 ILE A N 1
ATOM 872 C CA . ILE A 1 115 ? 4.648 17.391 0.611 1 95.19 115 ILE A CA 1
ATOM 873 C C . ILE A 1 115 ? 6.02 17.688 1.214 1 95.19 115 ILE A C 1
ATOM 875 O O . ILE A 1 115 ? 6.941 18.094 0.504 1 95.19 115 ILE A O 1
ATOM 879 N N . CYS A 1 116 ? 6.16 17.469 2.494 1 96.38 116 CYS A N 1
ATOM 880 C CA . CYS A 1 116 ? 7.457 17.625 3.135 1 96.38 116 CYS A CA 1
ATOM 881 C C . CYS A 1 116 ? 8.477 16.641 2.564 1 96.38 116 CYS A C 1
ATOM 883 O O . CYS A 1 116 ? 9.641 17 2.375 1 96.38 116 CYS A O 1
ATOM 885 N N . PHE A 1 117 ? 8.07 15.484 2.283 1 93.69 117 PHE A N 1
ATOM 886 C CA . PHE A 1 117 ? 8.953 14.477 1.711 1 93.69 117 PHE A CA 1
ATOM 887 C C . PHE A 1 117 ? 9.414 14.883 0.315 1 93.69 117 PHE A C 1
ATOM 889 O O . PHE A 1 117 ? 10.602 14.789 -0.006 1 93.69 117 PHE A O 1
ATOM 896 N N . PHE A 1 118 ? 8.5 15.367 -0.484 1 91.31 118 PHE A N 1
ATOM 897 C CA . PHE A 1 118 ? 8.836 15.719 -1.858 1 91.31 118 PHE A CA 1
ATOM 898 C C . PHE A 1 118 ? 9.688 16.984 -1.9 1 91.31 118 PHE A C 1
ATOM 900 O O . PHE A 1 118 ? 10.555 17.125 -2.766 1 91.31 118 PHE A O 1
ATOM 907 N N . ALA A 1 119 ? 9.477 17.812 -0.924 1 93.19 119 ALA A N 1
ATOM 908 C CA . ALA A 1 119 ? 10.18 19.094 -0.934 1 93.19 119 ALA A CA 1
ATOM 909 C C . ALA A 1 119 ? 11.578 18.953 -0.34 1 93.19 119 ALA A C 1
ATOM 911 O O . ALA A 1 119 ? 12.516 19.609 -0.806 1 93.19 119 ALA A O 1
ATOM 912 N N . PHE A 1 120 ? 11.695 18.094 0.703 1 95.38 120 PHE A N 1
ATOM 913 C CA . PHE A 1 120 ? 12.93 18.172 1.474 1 95.38 120 PHE A CA 1
ATOM 914 C C . PHE A 1 120 ? 13.508 16.781 1.739 1 95.38 120 PHE A C 1
ATOM 916 O O . PHE A 1 120 ? 14.414 16.625 2.562 1 95.38 120 PHE A O 1
ATOM 923 N N . GLY A 1 121 ? 12.992 15.805 1.173 1 93.44 121 GLY A N 1
ATOM 924 C CA . GLY A 1 121 ? 13.531 14.461 1.29 1 93.44 121 GLY A CA 1
ATOM 925 C C . GLY A 1 121 ? 13.281 13.828 2.648 1 93.44 121 GLY A C 1
ATOM 926 O O . GLY A 1 121 ? 12.242 14.086 3.273 1 93.44 121 GLY A O 1
ATOM 927 N N . GLN A 1 122 ? 14.203 12.945 3.078 1 93.44 122 GLN A N 1
ATOM 928 C CA . GLN A 1 122 ? 14.047 12.172 4.309 1 93.44 122 GLN A CA 1
ATOM 929 C C . GLN A 1 122 ? 14.047 13.086 5.531 1 93.44 122 GLN A C 1
ATOM 931 O O . GLN A 1 122 ? 13.336 12.82 6.508 1 93.44 122 GLN A O 1
ATOM 936 N N . ALA A 1 123 ? 14.836 14.141 5.414 1 94.69 123 ALA A N 1
ATOM 937 C CA . ALA A 1 123 ? 14.844 15.109 6.508 1 94.69 123 ALA A CA 1
ATOM 938 C C . ALA A 1 123 ? 13.469 15.758 6.668 1 94.69 123 ALA A C 1
ATOM 940 O O . ALA A 1 123 ? 12.969 15.898 7.789 1 94.69 123 ALA A O 1
ATOM 941 N N . GLY A 1 124 ? 12.859 16.141 5.543 1 96.44 124 GLY A N 1
ATOM 942 C CA . GLY A 1 124 ? 11.516 16.703 5.57 1 96.44 124 GLY A CA 1
ATOM 943 C C . GLY A 1 124 ? 10.477 15.742 6.102 1 96.44 124 GLY A C 1
ATOM 944 O O . GLY A 1 124 ? 9.57 16.141 6.844 1 96.44 124 GLY A O 1
ATOM 945 N N . LEU A 1 125 ? 10.633 14.523 5.723 1 95.69 125 LEU A N 1
ATOM 946 C CA . LEU A 1 125 ? 9.719 13.477 6.176 1 95.69 125 LEU A CA 1
ATOM 947 C C . LEU A 1 125 ? 9.789 13.312 7.691 1 95.69 125 LEU A C 1
ATOM 949 O O . LEU A 1 125 ? 8.758 13.25 8.359 1 95.69 125 LEU A O 1
ATOM 953 N N . ALA A 1 126 ? 10.945 13.219 8.25 1 95.62 126 ALA A N 1
ATOM 954 C CA . ALA A 1 126 ? 11.133 13.016 9.688 1 95.62 126 ALA A CA 1
ATOM 955 C C . ALA A 1 126 ? 10.602 14.203 10.484 1 95.62 126 ALA A C 1
ATOM 957 O O . ALA A 1 126 ? 9.828 14.023 11.438 1 95.62 126 ALA A O 1
ATOM 958 N N . LEU A 1 127 ? 10.977 15.398 10.07 1 96.75 127 LEU A N 1
ATOM 959 C CA . LEU A 1 127 ? 10.539 16.609 10.766 1 96.75 127 LEU A CA 1
ATOM 960 C C . LEU A 1 127 ? 9.031 16.797 10.641 1 96.75 127 LEU A C 1
ATOM 962 O O . LEU A 1 127 ? 8.367 17.156 11.617 1 96.75 127 LEU A O 1
ATOM 966 N N . GLY A 1 128 ? 8.539 16.547 9.398 1 97.19 128 GLY A N 1
ATOM 967 C CA . GLY A 1 128 ? 7.105 16.609 9.188 1 97.19 128 GLY A CA 1
ATOM 968 C C . GLY A 1 128 ? 6.328 15.625 10.039 1 97.19 128 GLY A C 1
ATOM 969 O O . GLY A 1 128 ? 5.227 15.93 10.508 1 97.19 128 GLY A O 1
ATOM 970 N N . SER A 1 129 ? 6.91 14.477 10.273 1 96.19 129 SER A N 1
ATOM 971 C CA . SER A 1 129 ? 6.273 13.453 11.094 1 96.19 129 SER A CA 1
ATOM 972 C C . SER A 1 129 ? 6.164 13.898 12.547 1 96.19 129 SER A C 1
ATOM 974 O O . SER A 1 129 ? 5.152 13.641 13.211 1 96.19 129 SER A O 1
ATOM 976 N N . ILE A 1 130 ? 7.18 14.539 13.031 1 95.69 130 ILE A N 1
ATOM 977 C CA . ILE A 1 130 ? 7.137 15.039 14.398 1 95.69 130 ILE A CA 1
ATOM 978 C C . ILE A 1 130 ? 6.062 16.109 14.523 1 95.69 130 ILE A C 1
ATOM 980 O O . ILE A 1 130 ? 5.273 16.109 15.469 1 95.69 130 ILE A O 1
ATOM 984 N N . TYR A 1 131 ? 6.082 17.047 13.578 1 97.5 131 TYR A N 1
ATOM 985 C CA . TYR A 1 131 ? 5.047 18.062 13.578 1 97.5 131 TYR A CA 1
ATOM 986 C C . TYR A 1 131 ? 3.658 17.438 13.586 1 97.5 131 TYR A C 1
ATOM 988 O O . TYR A 1 131 ? 2.777 17.875 14.336 1 97.5 131 TYR A O 1
ATOM 996 N N . TYR A 1 132 ? 3.508 16.438 12.773 1 96.06 132 TYR A N 1
ATOM 997 C CA . TYR A 1 132 ? 2.236 15.734 12.664 1 96.06 132 TYR A CA 1
ATOM 998 C C . TYR A 1 132 ? 1.833 15.117 14 1 96.06 132 TYR A C 1
ATOM 1000 O O . TYR A 1 132 ? 0.67 15.203 14.398 1 96.06 132 TYR A O 1
ATOM 1008 N N . VAL A 1 133 ? 2.76 14.477 14.672 1 95.19 133 VAL A N 1
ATOM 1009 C CA . VAL A 1 133 ? 2.48 13.812 15.945 1 95.19 133 VAL A CA 1
ATOM 1010 C C . VAL A 1 133 ? 1.973 14.836 16.953 1 95.19 133 VAL A C 1
ATOM 1012 O O . VAL A 1 133 ? 0.958 14.609 17.625 1 95.19 133 VAL A O 1
ATOM 1015 N N . VAL A 1 134 ? 2.637 15.977 17.031 1 94.69 134 VAL A N 1
ATOM 1016 C CA . VAL A 1 134 ? 2.24 17.031 17.953 1 94.69 134 VAL A CA 1
ATOM 1017 C C . VAL A 1 134 ? 0.867 17.578 17.562 1 94.69 134 VAL A C 1
ATOM 1019 O O . VAL A 1 134 ? -0.014 17.734 18.406 1 94.69 134 VAL A O 1
ATOM 1022 N N . SER A 1 135 ? 0.75 17.828 16.297 1 94 135 SER A N 1
ATOM 1023 C CA . SER A 1 135 ? -0.513 18.344 15.797 1 94 135 SER A CA 1
ATOM 1024 C C . SER A 1 135 ? -1.655 17.359 16.031 1 94 135 SER A C 1
ATOM 1026 O O . SER A 1 135 ? -2.77 17.766 16.375 1 94 135 SER A O 1
ATOM 1028 N N . SER A 1 136 ? -1.349 16.109 15.781 1 92.69 136 SER A N 1
ATOM 1029 C CA . SER A 1 136 ? -2.359 15.078 15.992 1 92.69 136 SER A CA 1
ATOM 1030 C C . SER A 1 136 ? -2.799 15.023 17.453 1 92.69 136 SER A C 1
ATOM 1032 O O . SER A 1 136 ? -3.988 14.883 17.75 1 92.69 136 SER A O 1
ATOM 1034 N N . PHE A 1 137 ? -1.906 15.133 18.328 1 93.81 137 PHE A N 1
ATOM 1035 C CA . PHE A 1 137 ? -2.211 15.164 19.75 1 93.81 137 PHE A CA 1
ATOM 1036 C C . PHE A 1 137 ? -3.115 16.344 20.094 1 93.81 137 PHE A C 1
ATOM 1038 O O . PHE A 1 137 ? -4.129 16.188 20.781 1 93.81 137 PHE A O 1
ATOM 1045 N N . LEU A 1 138 ? -2.82 17.438 19.578 1 92.69 138 LEU A N 1
ATOM 1046 C CA . LEU A 1 138 ? -3.576 18.656 19.875 1 92.69 138 LEU A CA 1
ATOM 1047 C C . LEU A 1 138 ? -4.945 18.609 19.203 1 92.69 138 LEU A C 1
ATOM 1049 O O . LEU A 1 138 ? -5.934 19.078 19.766 1 92.69 138 LEU A O 1
ATOM 1053 N N . SER A 1 139 ? -4.969 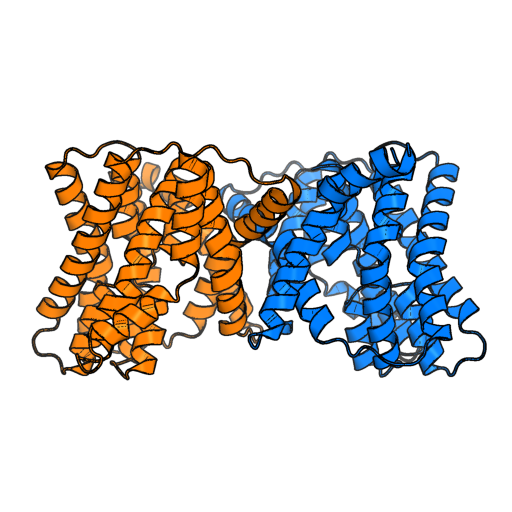18.125 17.969 1 90.81 139 SER A N 1
ATOM 1054 C CA . SER A 1 139 ? -6.238 18.016 17.266 1 90.81 139 SER A CA 1
ATOM 1055 C C . SER A 1 139 ? -7.215 17.109 18.016 1 90.81 139 SER A C 1
ATOM 1057 O O . SER A 1 139 ? -8.422 17.375 18.031 1 90.81 139 SER A O 1
ATOM 1059 N N . ASN A 1 140 ? -6.707 16.078 18.688 1 90.44 140 ASN A N 1
ATOM 1060 C CA . ASN A 1 140 ? -7.566 15.141 19.406 1 90.44 140 ASN A CA 1
ATOM 1061 C C . ASN A 1 140 ? -7.836 15.609 20.844 1 90.44 140 ASN A C 1
ATOM 1063 O O . ASN A 1 140 ? -8.586 14.961 21.578 1 90.44 140 ASN A O 1
ATOM 1067 N N . THR A 1 141 ? -7.258 16.672 21.266 1 92 141 THR A N 1
ATOM 1068 C CA . THR A 1 141 ? -7.539 17.266 22.578 1 92 141 THR A CA 1
ATOM 1069 C C . THR A 1 141 ? -8.297 18.578 22.422 1 92 141 THR A C 1
ATOM 1071 O O . THR A 1 141 ? -9.516 18.625 22.625 1 92 141 THR A O 1
ATOM 1074 N N . VAL A 1 142 ? -7.609 19.547 21.797 1 89.31 142 VAL A N 1
ATOM 1075 C CA . VAL A 1 142 ? -8.188 20.859 21.609 1 89.31 142 VAL A CA 1
ATOM 1076 C C . VAL A 1 142 ? -9.352 20.781 20.625 1 89.31 142 VAL A C 1
ATOM 1078 O O . VAL A 1 142 ? -10.391 21.406 20.812 1 89.31 142 VAL A O 1
ATOM 1081 N N . GLY A 1 143 ? -9.172 19.969 19.609 1 91.5 143 GLY A N 1
ATOM 1082 C CA . GLY A 1 143 ? -10.227 19.812 18.625 1 91.5 143 GLY A CA 1
ATOM 1083 C C . GLY A 1 143 ?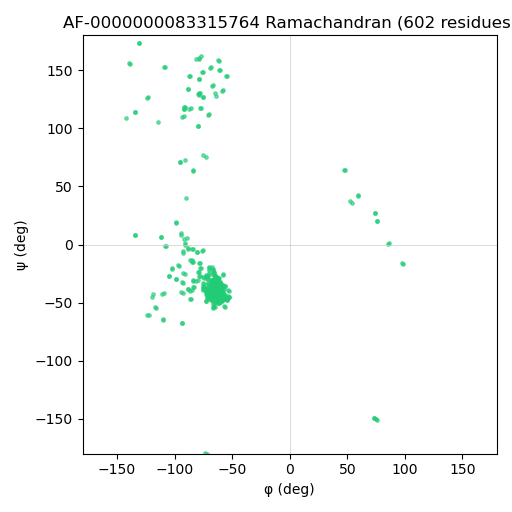 -11.508 19.234 19.203 1 91.5 143 GLY A C 1
ATOM 1084 O O . GLY A 1 143 ? -12.602 19.703 18.891 1 91.5 143 GLY A O 1
ATOM 1085 N N . VAL A 1 144 ? -11.336 18.344 20.125 1 89.62 144 VAL A N 1
ATOM 1086 C CA . VAL A 1 144 ? -12.484 17.703 20.766 1 89.62 144 VAL A CA 1
ATOM 1087 C C . VAL A 1 144 ? -13.195 18.719 21.672 1 89.62 144 VAL A C 1
ATOM 1089 O O . VAL A 1 144 ? -14.422 18.828 21.641 1 89.62 144 VAL A O 1
ATOM 1092 N N . VAL A 1 145 ? -12.484 19.484 22.406 1 90.69 145 VAL A N 1
ATOM 1093 C CA . VAL A 1 145 ? -13.047 20.453 23.344 1 90.69 145 VAL A CA 1
ATOM 1094 C C . VAL A 1 145 ? -13.789 21.531 22.562 1 90.69 145 VAL A C 1
ATOM 1096 O O . VAL A 1 145 ? -14.898 21.922 22.922 1 90.69 145 VAL A O 1
ATOM 1099 N N . VAL A 1 146 ? -13.219 21.922 21.453 1 91.88 146 VAL A N 1
ATOM 1100 C CA . VAL A 1 146 ? -13.812 22.984 20.641 1 91.88 146 VAL A CA 1
ATOM 1101 C C . VAL A 1 146 ? -15.07 22.453 19.953 1 91.88 146 VAL A C 1
ATOM 1103 O O . VAL A 1 146 ? -16.125 23.109 19.984 1 91.88 146 VAL A O 1
ATOM 1106 N N . ALA A 1 147 ? -14.977 21.266 19.375 1 91.31 147 ALA A N 1
ATOM 1107 C CA . ALA A 1 147 ? -16.094 20.688 18.641 1 91.31 147 ALA A CA 1
ATOM 1108 C C . ALA A 1 147 ? -17.297 20.438 19.562 1 91.31 147 ALA A C 1
ATOM 1110 O O . ALA A 1 147 ? -18.438 20.531 19.141 1 91.31 147 ALA A O 1
ATOM 1111 N N . SER A 1 148 ? -17.016 20.219 20.812 1 90.31 148 SER A N 1
ATOM 1112 C CA . SER A 1 148 ? -18.078 19.938 21.781 1 90.31 148 SER A CA 1
ATOM 1113 C C . SER A 1 148 ? -18.578 21.203 22.453 1 90.31 148 SER A C 1
ATOM 1115 O O . SER A 1 148 ? -19.375 21.156 23.391 1 90.31 148 SER A O 1
ATOM 1117 N N . ALA A 1 149 ? -18.094 22.281 22.031 1 84.94 149 ALA A N 1
ATOM 1118 C CA . ALA A 1 149 ? -18.453 23.578 22.609 1 84.94 149 ALA A CA 1
ATOM 1119 C C . ALA A 1 149 ? -18.234 23.594 24.109 1 84.94 149 ALA A C 1
ATOM 1121 O O . ALA A 1 149 ? -19.062 24.094 24.859 1 84.94 149 ALA A O 1
ATOM 1122 N N . GLY A 1 150 ? -17.219 22.906 24.438 1 80.94 150 GLY A N 1
ATOM 1123 C CA . GLY A 1 150 ? -16.844 22.938 25.844 1 80.94 150 GLY A CA 1
ATOM 1124 C C . GLY A 1 150 ? -17.594 21.906 26.688 1 80.94 150 GLY A C 1
ATOM 1125 O O . GLY A 1 150 ? -17.359 21.797 27.891 1 80.94 150 GLY A O 1
ATOM 1126 N N . GLN A 1 151 ? -18.391 21.172 26.062 1 85.5 151 GLN A N 1
ATOM 1127 C CA . GLN A 1 151 ? -19.188 20.188 26.797 1 85.5 151 GLN A CA 1
ATOM 1128 C C . GLN A 1 151 ? -18.328 19 27.219 1 85.5 151 GLN A C 1
ATOM 1130 O O . GLN A 1 151 ? -18.625 18.344 28.219 1 85.5 151 GLN A O 1
ATOM 1135 N N . THR A 1 152 ? -17.359 18.703 26.516 1 88.31 152 THR A N 1
ATOM 1136 C CA . THR A 1 152 ? -16.438 17.641 26.875 1 88.31 152 THR A CA 1
ATOM 1137 C C . THR A 1 152 ? -15.281 18.188 27.703 1 88.31 152 THR A C 1
ATOM 1139 O O . THR A 1 152 ? -14.539 19.062 27.25 1 88.31 152 THR A O 1
ATOM 1142 N N . PRO A 1 153 ? -15.188 17.656 29 1 89.69 153 PRO A N 1
ATOM 1143 C CA . PRO A 1 153 ? -14.062 18.109 29.812 1 89.69 153 PRO A CA 1
ATOM 1144 C C . PRO A 1 153 ? -12.711 17.766 29.188 1 89.69 153 PRO A C 1
ATOM 1146 O O . PRO A 1 153 ? -12.586 16.734 28.516 1 89.69 153 PRO A O 1
ATOM 1149 N N . VAL A 1 154 ? -11.781 18.641 29.516 1 88.94 154 VAL A N 1
ATOM 1150 C CA . VAL A 1 154 ? -10.43 18.5 28.984 1 88.94 154 VAL A CA 1
ATOM 1151 C C . VAL A 1 154 ? -9.883 17.109 29.344 1 88.94 154 VAL A C 1
ATOM 1153 O O . VAL A 1 154 ? -9.195 16.484 28.547 1 88.94 154 VAL A O 1
ATOM 1156 N N . ARG A 1 155 ? -10.195 16.594 30.484 1 91.69 155 ARG A N 1
ATOM 1157 C CA . ARG A 1 155 ? -9.727 15.289 30.953 1 91.69 155 ARG A CA 1
ATOM 1158 C C . ARG A 1 155 ? -10.234 14.172 30.047 1 91.69 155 ARG A C 1
ATOM 1160 O O . ARG A 1 155 ? -9.5 13.234 29.75 1 91.69 155 ARG A O 1
ATOM 1167 N N . ASP A 1 156 ? -11.398 14.312 29.656 1 90.81 156 ASP A N 1
ATOM 1168 C CA . ASP A 1 156 ? -11.992 13.289 28.797 1 90.81 156 ASP A CA 1
ATOM 1169 C C . ASP A 1 156 ? -11.445 13.391 27.359 1 90.81 156 ASP A C 1
ATOM 1171 O O . ASP A 1 156 ? -11.266 12.375 26.688 1 90.81 156 ASP A O 1
ATOM 1175 N N . ALA A 1 157 ? -11.211 14.586 26.906 1 89.75 157 ALA A N 1
ATOM 1176 C CA . ALA A 1 157 ? -10.609 14.797 25.594 1 89.75 157 ALA A CA 1
ATOM 1177 C C . ALA A 1 157 ? -9.188 14.234 25.547 1 89.75 157 ALA A C 1
ATOM 1179 O O . ALA A 1 157 ? -8.766 13.688 24.531 1 89.75 157 ALA A O 1
ATOM 1180 N N . LEU A 1 158 ? -8.508 14.391 26.656 1 90.12 158 LEU A N 1
ATOM 1181 C CA . LEU A 1 158 ? -7.156 13.852 26.766 1 90.12 158 LEU A CA 1
ATOM 1182 C C . LEU A 1 158 ? -7.16 12.336 26.656 1 90.12 158 LEU A C 1
ATOM 1184 O O . LEU A 1 158 ? -6.242 11.742 26.078 1 90.12 158 LEU A O 1
ATOM 1188 N N . LYS A 1 159 ? -8.109 11.672 27.203 1 87.75 159 LYS A N 1
ATOM 1189 C CA . LYS A 1 159 ? -8.219 10.219 27.109 1 87.75 159 LYS A CA 1
ATOM 1190 C C . LYS A 1 159 ? -8.375 9.766 25.656 1 87.75 159 LYS A C 1
ATOM 1192 O O . LYS A 1 159 ? -7.836 8.734 25.266 1 87.75 159 LYS A O 1
ATOM 1197 N N . VAL A 1 160 ? -9.008 10.57 24.922 1 83.31 160 VAL A N 1
ATOM 1198 C CA . VAL A 1 160 ? -9.219 10.289 23.5 1 83.31 160 VAL A CA 1
ATOM 1199 C C . VAL A 1 160 ? -7.895 10.438 22.75 1 83.31 160 VAL A C 1
ATOM 1201 O O . VAL A 1 160 ? -7.562 9.609 21.891 1 83.31 160 VAL A O 1
ATOM 1204 N N . SER A 1 161 ? -7.211 11.453 23.078 1 86.88 161 SER A N 1
ATOM 1205 C CA . SER A 1 161 ? -5.938 11.742 22.422 1 86.88 161 SER A CA 1
ATOM 1206 C C . SER A 1 161 ? -4.906 10.656 22.719 1 86.88 161 SER A C 1
ATOM 1208 O O . SER A 1 161 ? -4.07 10.336 21.875 1 86.88 161 SER A O 1
ATOM 1210 N N . LEU A 1 162 ? -4.949 10.125 23.844 1 88.69 162 LEU A N 1
ATOM 1211 C CA . LEU A 1 162 ? -3.971 9.125 24.266 1 88.69 162 LEU A CA 1
ATOM 1212 C C . LEU A 1 162 ? -4.258 7.777 23.609 1 88.69 162 LEU A C 1
ATOM 1214 O O . LEU A 1 162 ? -3.457 6.844 23.719 1 88.69 162 LEU A O 1
ATOM 1218 N N . ARG A 1 163 ? -5.281 7.625 22.922 1 87.19 163 ARG A N 1
ATOM 1219 C CA . ARG A 1 163 ? -5.598 6.379 22.234 1 87.19 163 ARG A CA 1
ATOM 1220 C C . ARG A 1 163 ? -5.102 6.414 20.797 1 87.19 163 ARG A C 1
ATOM 1222 O O . ARG A 1 163 ? -5.352 5.484 20.016 1 87.19 163 ARG A O 1
ATOM 1229 N N . VAL A 1 164 ? -4.352 7.438 20.453 1 90.31 164 VAL A N 1
ATOM 1230 C CA . VAL A 1 164 ? -3.867 7.59 19.078 1 90.31 164 VAL A CA 1
ATOM 1231 C C . VAL A 1 164 ? -2.568 6.805 18.906 1 90.31 164 VAL A C 1
ATOM 1233 O O . VAL A 1 164 ? -1.551 7.129 19.516 1 90.31 164 VAL A O 1
ATOM 1236 N N . PRO A 1 165 ? -2.484 5.793 18.047 1 94.56 165 PRO A N 1
ATOM 1237 C CA . PRO A 1 165 ? -1.339 4.883 17.938 1 94.56 165 PRO A CA 1
ATOM 1238 C C . PRO A 1 165 ? -0.056 5.598 17.516 1 94.56 165 PRO A C 1
ATOM 1240 O O . PRO A 1 165 ? 1.04 5.184 17.906 1 94.56 165 PRO A O 1
ATOM 1243 N N . VAL A 1 166 ? -0.182 6.613 16.75 1 94.75 166 VAL A N 1
ATOM 1244 C CA . VAL A 1 166 ? 0.991 7.277 16.188 1 94.75 166 VAL A CA 1
ATOM 1245 C C . VAL A 1 166 ? 1.83 7.879 17.312 1 94.75 166 VAL A C 1
ATOM 1247 O O . VAL A 1 166 ? 3.057 7.961 17.219 1 94.75 166 VAL A O 1
ATOM 1250 N N . LEU A 1 167 ? 1.201 8.305 18.422 1 95.19 167 LEU A N 1
ATOM 1251 C CA . LEU A 1 167 ? 1.91 8.844 19.562 1 95.19 167 LEU A CA 1
ATOM 1252 C C . LEU A 1 167 ? 2.867 7.816 20.156 1 95.19 167 LEU A C 1
ATOM 1254 O O . LEU A 1 167 ? 4.016 8.133 20.469 1 95.19 167 LEU A O 1
ATOM 1258 N N . TYR A 1 168 ? 2.424 6.645 20.219 1 96.56 168 TYR A N 1
ATOM 1259 C CA . TYR A 1 168 ? 3.229 5.566 20.781 1 96.56 168 TYR A CA 1
ATOM 1260 C C . TYR A 1 168 ? 4.312 5.125 19.812 1 96.56 168 TYR A C 1
ATOM 1262 O O . TYR A 1 168 ? 5.422 4.781 20.219 1 96.56 168 TYR A O 1
ATOM 1270 N N . ALA A 1 169 ? 3.963 5.09 18.578 1 97.31 169 ALA A N 1
ATOM 1271 C CA . ALA A 1 169 ? 4.957 4.766 17.547 1 97.31 169 ALA A CA 1
ATOM 1272 C C . ALA A 1 169 ? 6.098 5.777 17.562 1 97.31 169 ALA A C 1
ATOM 1274 O O . ALA A 1 169 ? 7.266 5.406 17.438 1 97.31 169 ALA A O 1
ATOM 1275 N N . ALA A 1 170 ? 5.707 7.078 17.656 1 95.81 170 ALA A N 1
ATOM 1276 C CA . ALA A 1 170 ? 6.711 8.133 17.719 1 95.81 170 ALA A CA 1
ATOM 1277 C C . ALA A 1 170 ? 7.609 7.965 18.938 1 95.81 170 ALA A C 1
ATOM 1279 O O . ALA A 1 170 ? 8.836 8.023 18.828 1 95.81 170 ALA A O 1
ATOM 1280 N N . ALA A 1 171 ? 7.012 7.723 20.109 1 96.38 171 ALA A N 1
ATOM 1281 C CA . ALA A 1 171 ? 7.762 7.555 21.344 1 96.38 171 ALA A CA 1
ATOM 1282 C C . ALA A 1 171 ? 8.703 6.355 21.266 1 96.38 171 ALA A C 1
ATOM 1284 O O . ALA A 1 171 ? 9.867 6.441 21.656 1 96.38 171 ALA A O 1
ATOM 1285 N N . LEU A 1 172 ? 8.211 5.297 20.734 1 97.44 172 LEU A N 1
ATOM 1286 C CA . LEU A 1 172 ? 9.016 4.086 20.625 1 97.44 172 LEU A CA 1
ATOM 1287 C C . LEU A 1 172 ? 10.148 4.277 19.625 1 97.44 172 LEU A C 1
ATOM 1289 O O . LEU A 1 172 ? 11.273 3.824 19.859 1 97.44 172 LEU A O 1
ATOM 1293 N N . GLY A 1 173 ? 9.82 4.848 18.469 1 97.19 173 GLY A N 1
ATOM 1294 C CA . GLY A 1 173 ? 10.859 5.145 17.5 1 97.19 173 GLY A CA 1
ATOM 1295 C C . GLY A 1 173 ? 11.984 5.992 18.062 1 97.19 173 GLY A C 1
ATOM 1296 O O . GLY A 1 173 ? 13.164 5.676 17.875 1 97.19 173 GLY A O 1
ATOM 1297 N N . LEU A 1 174 ? 11.617 7.074 18.781 1 95.56 174 LEU A N 1
ATOM 1298 C CA . LEU A 1 174 ? 12.594 7.973 19.391 1 95.56 174 LEU A CA 1
ATOM 1299 C C . LEU A 1 174 ? 13.391 7.254 20.469 1 95.56 174 LEU A C 1
ATOM 1301 O O . LEU A 1 174 ? 14.609 7.434 20.562 1 95.56 174 LEU A O 1
ATOM 1305 N N . LEU A 1 175 ? 12.727 6.461 21.281 1 96.62 175 LEU A N 1
ATOM 1306 C CA . LEU A 1 175 ? 13.383 5.75 22.375 1 96.62 175 LEU A CA 1
ATOM 1307 C C . LEU A 1 175 ? 14.422 4.766 21.844 1 96.62 175 LEU A C 1
ATOM 1309 O O . LEU A 1 175 ? 15.555 4.73 22.328 1 96.62 175 LEU A O 1
ATOM 1313 N N . LEU A 1 176 ? 14.078 3.973 20.875 1 97.44 176 LEU A N 1
ATOM 1314 C CA . LEU A 1 176 ? 15 2.99 20.312 1 97.44 176 LEU A CA 1
ATOM 1315 C C . LEU A 1 176 ? 16.141 3.674 19.562 1 97.44 176 LEU A C 1
ATOM 1317 O O . LEU A 1 176 ? 17.266 3.182 19.547 1 97.44 176 LEU A O 1
ATOM 1321 N N . ASN A 1 177 ? 15.766 4.742 18.859 1 95.94 177 ASN A N 1
ATOM 1322 C CA . ASN A 1 177 ? 16.797 5.555 18.219 1 95.94 177 ASN A CA 1
ATOM 1323 C C . ASN A 1 177 ? 17.812 6.07 19.234 1 95.94 177 ASN A C 1
ATOM 1325 O O . ASN A 1 177 ? 19.016 5.898 19.062 1 95.94 177 ASN A O 1
ATOM 1329 N N . TRP A 1 178 ? 17.359 6.602 20.344 1 94.62 178 TRP A N 1
ATOM 1330 C CA . TRP A 1 178 ? 18.172 7.207 21.391 1 94.62 178 TRP A CA 1
ATOM 1331 C C . TRP A 1 178 ? 19.062 6.16 22.047 1 94.62 178 TRP A C 1
ATOM 1333 O O . TRP A 1 178 ? 20.234 6.422 22.344 1 94.62 178 TRP A O 1
ATOM 1343 N N . THR A 1 179 ? 18.531 5 22.25 1 96.5 179 THR A N 1
ATOM 1344 C CA . THR A 1 179 ? 19.266 3.951 22.953 1 96.5 179 THR A CA 1
ATOM 1345 C C . THR A 1 179 ? 20.172 3.186 21.984 1 96.5 179 THR A C 1
ATOM 1347 O O . THR A 1 179 ? 21.016 2.402 22.406 1 96.5 179 THR A O 1
ATOM 1350 N N . GLY A 1 180 ? 19.953 3.332 20.75 1 95.69 180 GLY A N 1
ATOM 1351 C CA . GLY A 1 180 ? 20.734 2.615 19.75 1 95.69 180 GLY A CA 1
ATOM 1352 C C . GLY A 1 180 ? 20.344 1.155 19.625 1 95.69 180 GLY A C 1
ATOM 1353 O O . GLY A 1 180 ? 21.125 0.33 19.172 1 95.69 180 GLY A O 1
ATOM 1354 N N . THR A 1 181 ? 19.172 0.874 20.078 1 96.69 181 THR A N 1
ATOM 1355 C CA . THR A 1 181 ? 18.688 -0.504 20.016 1 96.69 181 THR A CA 1
ATOM 1356 C C . THR A 1 181 ? 18.281 -0.884 18.594 1 96.69 181 THR A C 1
ATOM 1358 O O . THR A 1 181 ? 17.5 -0.181 17.969 1 96.69 181 THR A O 1
ATOM 1361 N N . GLU A 1 182 ? 18.875 -2.018 18.141 1 95.75 182 GLU A N 1
ATOM 1362 C CA . GLU A 1 182 ? 18.531 -2.48 16.797 1 95.75 182 GLU A CA 1
ATOM 1363 C C . GLU A 1 182 ? 17.312 -3.398 16.812 1 95.75 182 GLU A C 1
ATOM 1365 O O . GLU A 1 182 ? 17.203 -4.262 17.688 1 95.75 182 GLU A O 1
ATOM 1370 N N . ILE A 1 183 ? 16.469 -3.125 15.922 1 95.06 183 ILE A N 1
ATOM 1371 C CA . ILE A 1 183 ? 15.297 -3.982 15.781 1 95.06 183 ILE A CA 1
ATOM 1372 C C . ILE A 1 183 ? 15.625 -5.152 14.859 1 95.06 183 ILE A C 1
ATOM 1374 O O . ILE A 1 183 ? 16.391 -5.004 13.906 1 95.06 183 ILE A O 1
ATOM 1378 N N . PRO A 1 184 ? 15.023 -6.344 15.172 1 95.12 184 PRO A N 1
ATOM 1379 C CA . PRO A 1 184 ? 15.258 -7.488 14.289 1 95.12 184 PRO A CA 1
ATOM 1380 C C . PRO A 1 184 ? 14.906 -7.191 12.828 1 95.12 184 PRO A C 1
ATOM 1382 O O . PRO A 1 184 ? 13.93 -6.496 12.562 1 95.12 184 PRO A O 1
ATOM 1385 N N . LEU A 1 185 ? 15.672 -7.762 11.984 1 92.25 185 LEU A N 1
ATOM 1386 C CA . LEU A 1 185 ? 15.57 -7.48 10.555 1 92.25 185 LEU A CA 1
ATOM 1387 C C . LEU A 1 185 ? 14.164 -7.746 10.047 1 92.25 185 LEU A C 1
ATOM 1389 O O . LEU A 1 185 ? 13.609 -6.945 9.289 1 92.25 185 LEU A O 1
ATOM 1393 N N . SER A 1 186 ? 13.602 -8.859 10.406 1 93.25 186 SER A N 1
ATOM 1394 C CA . SER A 1 186 ? 12.281 -9.234 9.906 1 93.25 186 SER A CA 1
ATOM 1395 C C . SER A 1 186 ? 11.219 -8.227 10.328 1 93.25 186 SER A C 1
ATOM 1397 O O . SER A 1 186 ? 10.328 -7.887 9.547 1 93.25 186 SER A O 1
ATOM 1399 N N . LEU A 1 187 ? 11.305 -7.785 11.523 1 95.88 187 LEU A N 1
ATOM 1400 C CA . LEU A 1 187 ? 10.367 -6.789 12.023 1 95.88 187 LEU A CA 1
ATOM 1401 C C . LEU A 1 187 ? 10.547 -5.457 11.305 1 95.88 187 LEU A C 1
ATOM 1403 O O . LEU A 1 187 ? 9.57 -4.793 10.969 1 95.88 187 LEU A O 1
ATOM 1407 N N . PHE A 1 188 ? 11.789 -5.078 11.094 1 95.5 188 PHE A N 1
ATOM 1408 C CA . PHE A 1 188 ? 12.055 -3.82 10.406 1 95.5 188 PHE A CA 1
ATOM 1409 C C . PHE A 1 188 ? 11.539 -3.865 8.977 1 95.5 188 PHE A C 1
ATOM 1411 O O . PHE A 1 188 ? 10.969 -2.891 8.484 1 95.5 188 PHE A O 1
ATOM 1418 N N . ARG A 1 189 ? 11.734 -4.977 8.344 1 93.69 189 ARG A N 1
ATOM 1419 C CA . ARG A 1 189 ? 11.258 -5.117 6.977 1 93.69 189 ARG A CA 1
ATOM 1420 C C . ARG A 1 189 ? 9.742 -5.02 6.91 1 93.69 189 ARG A C 1
ATOM 1422 O O . ARG A 1 189 ? 9.188 -4.402 5.996 1 93.69 189 ARG A O 1
ATOM 1429 N N . ALA A 1 190 ? 9.125 -5.613 7.855 1 96 190 ALA A N 1
ATOM 1430 C CA . ALA A 1 190 ? 7.672 -5.52 7.93 1 96 190 ALA A CA 1
ATOM 1431 C C . ALA A 1 190 ? 7.223 -4.082 8.164 1 96 190 ALA A C 1
ATOM 1433 O O . ALA A 1 190 ? 6.309 -3.592 7.5 1 96 190 ALA A O 1
ATOM 1434 N N . LEU A 1 191 ? 7.859 -3.461 9.078 1 96.81 191 LEU A N 1
ATOM 1435 C CA . LEU A 1 191 ? 7.562 -2.066 9.391 1 96.81 191 LEU A CA 1
ATOM 1436 C C . LEU A 1 191 ? 7.832 -1.171 8.188 1 96.81 191 LEU A C 1
ATOM 1438 O O . LEU A 1 191 ? 7.059 -0.249 7.906 1 96.81 191 LEU A O 1
ATOM 1442 N N . ASP A 1 192 ? 8.875 -1.478 7.508 1 95.81 192 ASP A N 1
ATOM 1443 C CA . ASP A 1 192 ? 9.266 -0.711 6.328 1 95.81 192 ASP A CA 1
ATOM 1444 C C . ASP A 1 192 ? 8.219 -0.844 5.223 1 95.81 192 ASP A C 1
ATOM 1446 O O . ASP A 1 192 ? 7.883 0.138 4.559 1 95.81 192 ASP A O 1
ATOM 1450 N N . LEU A 1 193 ? 7.73 -1.992 5.066 1 94.81 193 LEU A N 1
ATOM 1451 C CA . LEU A 1 193 ? 6.672 -2.215 4.086 1 94.81 193 LEU A CA 1
ATOM 1452 C C . LEU A 1 193 ? 5.43 -1.404 4.438 1 94.81 193 LEU A C 1
ATOM 1454 O O . LEU A 1 193 ? 4.902 -0.675 3.596 1 94.81 193 LEU A O 1
ATOM 1458 N N . LEU A 1 194 ? 5.043 -1.521 5.617 1 97.31 194 LEU A N 1
ATOM 1459 C CA . LEU A 1 194 ? 3.842 -0.813 6.047 1 97.31 194 LEU A CA 1
ATOM 1460 C C . LEU A 1 194 ? 4.031 0.696 5.938 1 97.31 194 LEU A C 1
ATOM 1462 O O . LEU A 1 194 ? 3.105 1.418 5.562 1 97.31 194 LEU A O 1
ATOM 1466 N N . ALA A 1 195 ? 5.211 1.168 6.305 1 96.81 195 ALA A N 1
ATOM 1467 C CA . ALA A 1 195 ? 5.531 2.59 6.211 1 96.81 195 ALA A CA 1
ATOM 1468 C C . ALA A 1 195 ? 5.395 3.088 4.773 1 96.81 195 ALA A C 1
ATOM 1470 O O . ALA A 1 195 ? 4.949 4.215 4.543 1 96.81 195 ALA A O 1
ATOM 1471 N N . ASN A 1 196 ? 5.738 2.268 3.82 1 95.25 196 ASN A N 1
ATOM 1472 C CA . ASN A 1 196 ? 5.695 2.646 2.412 1 95.25 196 ASN A CA 1
ATOM 1473 C C . ASN A 1 196 ? 4.266 2.857 1.93 1 95.25 196 ASN A C 1
ATOM 1475 O O . ASN A 1 196 ? 4.031 3.57 0.951 1 95.25 196 ASN A O 1
ATOM 1479 N N . ALA A 1 197 ? 3.375 2.328 2.633 1 96.75 197 ALA A N 1
ATOM 1480 C CA . ALA A 1 197 ? 1.975 2.439 2.232 1 96.75 197 ALA A CA 1
ATOM 1481 C C . ALA A 1 197 ? 1.352 3.725 2.768 1 96.75 197 ALA A C 1
ATOM 1483 O O . ALA A 1 197 ? 0.272 4.129 2.328 1 96.75 197 ALA A O 1
ATOM 1484 N N . ALA A 1 198 ? 1.992 4.34 3.641 1 96.12 198 ALA A N 1
ATOM 1485 C CA . ALA A 1 198 ? 1.375 5.445 4.375 1 96.12 198 ALA A CA 1
ATOM 1486 C C . ALA A 1 198 ? 1.097 6.629 3.451 1 96.12 198 ALA A C 1
ATOM 1488 O O . ALA A 1 198 ? -0.053 7.047 3.297 1 96.12 198 ALA A O 1
ATOM 1489 N N . ILE A 1 199 ? 2.09 7.117 2.736 1 94.75 199 ILE A N 1
ATOM 1490 C CA . ILE A 1 199 ? 1.973 8.344 1.95 1 94.75 199 ILE A CA 1
ATOM 1491 C C . ILE A 1 199 ? 0.969 8.133 0.818 1 94.75 199 ILE A C 1
ATOM 1493 O O . ILE A 1 199 ? -0.008 8.875 0.701 1 94.75 199 ILE A O 1
ATOM 1497 N N . PRO A 1 200 ? 1.12 7.098 0.011 1 96.5 200 PRO A N 1
ATOM 1498 C CA . PRO A 1 200 ? 0.125 6.922 -1.05 1 96.5 200 PRO A CA 1
ATOM 1499 C C . PRO A 1 200 ? -1.268 6.613 -0.506 1 96.5 200 PRO A C 1
ATOM 1501 O O . PRO A 1 200 ? -2.268 7.062 -1.07 1 96.5 200 PRO A O 1
ATOM 1504 N N . GLY A 1 201 ? -1.306 5.84 0.552 1 96.94 201 GLY A N 1
ATOM 1505 C CA . GLY A 1 201 ? -2.6 5.578 1.164 1 96.94 201 GLY A CA 1
ATOM 1506 C C . GLY A 1 201 ? -3.291 6.836 1.655 1 96.94 201 GLY A C 1
ATOM 1507 O O . GLY A 1 201 ? -4.492 7.008 1.454 1 96.94 201 GLY A O 1
ATOM 1508 N N . MET A 1 202 ? -2.562 7.664 2.291 1 94.25 202 MET A N 1
ATOM 1509 C CA . MET A 1 202 ? -3.098 8.914 2.818 1 94.25 202 MET A CA 1
ATOM 1510 C C . MET A 1 202 ? -3.635 9.797 1.693 1 94.25 202 MET A C 1
ATOM 1512 O O . MET A 1 202 ? -4.688 10.422 1.835 1 94.25 202 MET A O 1
ATOM 1516 N N . LEU A 1 203 ? -2.957 9.867 0.614 1 95.12 203 LEU A N 1
ATOM 1517 C CA . LEU A 1 203 ? -3.367 10.719 -0.498 1 95.12 203 LEU A CA 1
ATOM 1518 C C . LEU A 1 203 ? -4.605 10.148 -1.186 1 95.12 203 LEU A C 1
ATOM 1520 O O . LEU A 1 203 ? -5.531 10.898 -1.521 1 95.12 203 LEU A O 1
ATOM 1524 N N . VAL A 1 204 ? -4.641 8.828 -1.374 1 96.44 204 VAL A N 1
ATOM 1525 C CA . VAL A 1 204 ? -5.82 8.195 -1.947 1 96.44 204 VAL A CA 1
ATOM 1526 C C . VAL A 1 204 ? -7.023 8.422 -1.034 1 96.44 204 VAL A C 1
ATOM 1528 O O . VAL A 1 204 ? -8.117 8.75 -1.506 1 96.44 204 VAL A O 1
ATOM 1531 N N . LEU A 1 205 ? -6.801 8.203 0.243 1 94.75 205 LEU A N 1
ATOM 1532 C CA . LEU A 1 205 ? -7.863 8.414 1.219 1 94.75 205 LEU A CA 1
ATOM 1533 C C . LEU A 1 205 ? -8.375 9.852 1.152 1 94.75 205 LEU A C 1
ATOM 1535 O O . LEU A 1 205 ? -9.586 10.086 1.192 1 94.75 205 LEU A O 1
ATOM 1539 N N . LEU A 1 206 ? -7.461 10.797 1.094 1 92.5 206 LEU A N 1
ATOM 1540 C CA . LEU A 1 206 ? -7.832 12.195 0.972 1 92.5 206 LEU A CA 1
ATOM 1541 C C . LEU A 1 206 ? -8.75 12.414 -0.223 1 92.5 206 LEU A C 1
ATOM 1543 O O . LEU A 1 206 ? -9.789 13.078 -0.103 1 92.5 206 LEU A O 1
ATOM 1547 N N . GLY A 1 207 ? -8.414 11.883 -1.377 1 94 207 GLY A N 1
ATOM 1548 C CA . GLY A 1 207 ? -9.242 11.992 -2.566 1 94 207 GLY A CA 1
ATOM 1549 C C . GLY A 1 207 ? -10.641 11.43 -2.373 1 94 207 GLY A C 1
ATOM 1550 O O . GLY A 1 207 ? -11.625 12.062 -2.74 1 94 207 GLY A O 1
ATOM 1551 N N . ILE A 1 208 ? -10.703 10.273 -1.766 1 93.75 208 ILE A N 1
ATOM 1552 C CA . ILE A 1 208 ? -11.984 9.609 -1.519 1 93.75 208 ILE A CA 1
ATOM 1553 C C . ILE A 1 208 ? -12.836 10.477 -0.59 1 93.75 208 ILE A C 1
ATOM 1555 O O . ILE A 1 208 ? -14.031 10.656 -0.829 1 93.75 208 ILE A O 1
ATOM 1559 N N . GLN A 1 209 ? -12.219 10.977 0.446 1 90 209 GLN A N 1
ATOM 1560 C CA . GLN A 1 209 ? -12.93 11.773 1.435 1 90 209 GLN A CA 1
ATOM 1561 C C . GLN A 1 209 ? -13.445 13.078 0.821 1 90 209 GLN A C 1
ATOM 1563 O O . GLN A 1 209 ? -14.516 13.562 1.187 1 90 209 GLN A O 1
ATOM 1568 N N . LEU A 1 210 ? -12.703 13.68 -0.092 1 89 210 LEU A N 1
ATOM 1569 C CA . LEU A 1 210 ? -13.086 14.938 -0.718 1 89 210 LEU A CA 1
ATOM 1570 C C . LEU A 1 210 ? -14.305 14.758 -1.617 1 89 210 LEU A C 1
ATOM 1572 O O . LEU A 1 210 ? -15.094 15.688 -1.796 1 89 210 LEU A O 1
ATOM 1576 N N . ARG A 1 211 ? -14.422 13.578 -2.176 1 86 211 ARG A N 1
ATOM 1577 C CA . ARG A 1 211 ? -15.578 13.305 -3.016 1 86 211 ARG A CA 1
ATOM 1578 C C . ARG A 1 211 ? -16.859 13.289 -2.193 1 86 211 ARG A C 1
ATOM 1580 O O . ARG A 1 211 ? -17.922 13.656 -2.691 1 86 211 ARG A O 1
ATOM 1587 N N . SER A 1 212 ? -16.766 12.906 -0.99 1 77.06 212 SER A N 1
ATOM 1588 C CA . SER A 1 212 ? -17.938 12.75 -0.146 1 77.06 212 SER A CA 1
ATOM 1589 C C . SER A 1 212 ? -18.359 14.07 0.494 1 77.06 212 SER A C 1
ATOM 1591 O O . SER A 1 212 ? -19.375 14.148 1.174 1 77.06 212 SER A O 1
ATOM 1593 N N . VAL A 1 213 ? -17.625 15.141 0.303 1 71.38 213 VAL A N 1
ATOM 1594 C CA . VAL A 1 213 ? -17.906 16.422 0.957 1 71.38 213 VAL A CA 1
ATOM 1595 C C . VAL A 1 213 ? -18.812 17.266 0.069 1 71.38 213 VAL A C 1
ATOM 1597 O O . VAL A 1 213 ? -18.5 17.484 -1.105 1 71.38 213 VAL A O 1
ATOM 1600 N N . PRO A 1 214 ? -20.047 17.516 0.674 1 66.5 214 PRO A N 1
ATOM 1601 C CA . PRO A 1 214 ? -20.969 18.359 -0.1 1 66.5 214 PRO A CA 1
ATOM 1602 C C . PRO A 1 214 ? -20.438 19.781 -0.285 1 66.5 214 PRO A C 1
ATOM 1604 O O . PRO A 1 214 ? -19.797 20.328 0.611 1 66.5 214 PRO A O 1
ATOM 1607 N N . LEU A 1 215 ? -20.406 20.359 -1.47 1 63 215 LEU A N 1
ATOM 1608 C CA . LEU A 1 215 ? -20 21.734 -1.776 1 63 215 LEU A CA 1
ATOM 1609 C C . LEU A 1 215 ? -21.078 22.719 -1.366 1 63 215 LEU A C 1
ATOM 1611 O O . LEU A 1 215 ? -22.234 22.609 -1.784 1 63 215 LEU A O 1
ATOM 1615 N N . LEU A 1 216 ? -21.156 22.984 -0.005 1 61.78 216 LEU A N 1
ATOM 1616 C CA . LEU A 1 216 ? -22.25 23.859 0.396 1 61.78 216 LEU A CA 1
ATOM 1617 C C . LEU A 1 216 ? -21.922 25.312 0.114 1 61.78 216 LEU A C 1
ATOM 1619 O O . LEU A 1 216 ? -20.75 25.688 0.021 1 61.78 216 LEU A O 1
ATOM 1623 N N . GLN A 1 217 ? -23.172 26.062 0.061 1 55.88 217 GLN A N 1
ATOM 1624 C CA . GLN A 1 217 ? -23.422 27.438 -0.361 1 55.88 217 GLN A CA 1
ATOM 1625 C C . GLN A 1 217 ? -23.312 28.406 0.814 1 55.88 217 GLN A C 1
ATOM 1627 O O . GLN A 1 217 ? -23.969 28.219 1.839 1 55.88 217 GLN A O 1
ATOM 1632 N N . GLY A 1 218 ? -22.484 28.5 1.865 1 58.31 218 GLY A N 1
ATOM 1633 C CA . GLY A 1 218 ? -22.281 29.641 2.744 1 58.31 218 GLY A CA 1
ATOM 1634 C C . GLY A 1 218 ? -20.891 30.234 2.648 1 58.31 218 GLY A C 1
ATOM 1635 O O . GLY A 1 218 ? -19.891 29.531 2.773 1 58.31 218 GLY A O 1
ATOM 1636 N N . GLN A 1 219 ? -20.797 31.438 1.973 1 72 219 GLN A N 1
ATOM 1637 C CA . GLN A 1 219 ? -19.594 31.812 1.254 1 72 219 GLN A CA 1
ATOM 1638 C C . GLN A 1 219 ? -18.656 32.625 2.143 1 72 219 GLN A C 1
ATOM 1640 O O . GLN A 1 219 ? -17.469 32.344 2.23 1 72 219 GLN A O 1
ATOM 1645 N N . ALA A 1 220 ? -19.266 33.562 3.191 1 78.75 220 ALA A N 1
ATOM 1646 C CA . ALA A 1 220 ? -18.281 34.469 3.748 1 78.75 220 ALA A CA 1
ATOM 1647 C C . ALA A 1 220 ? -17.5 33.844 4.898 1 78.75 220 ALA A C 1
ATOM 1649 O O . ALA A 1 220 ? -16.297 34.031 5.027 1 78.75 220 ALA A O 1
ATOM 1650 N N . VAL A 1 221 ? -18.266 33.062 5.723 1 80.81 221 VAL A N 1
ATOM 1651 C CA . VAL A 1 221 ? -17.656 32.438 6.898 1 80.81 221 VAL A CA 1
ATOM 1652 C C . VAL A 1 221 ? -16.656 31.375 6.473 1 80.81 221 VAL A C 1
ATOM 1654 O O . VAL A 1 221 ? -15.594 31.219 7.078 1 80.81 221 VAL A O 1
ATOM 1657 N N . ILE A 1 222 ? -16.906 30.75 5.422 1 87.88 222 ILE A N 1
ATOM 1658 C CA . ILE A 1 222 ? -16.031 29.734 4.855 1 87.88 222 ILE A CA 1
ATOM 1659 C C . ILE A 1 222 ? -14.719 30.375 4.391 1 87.88 222 ILE A C 1
ATOM 1661 O O . ILE A 1 222 ? -13.633 29.875 4.691 1 87.88 222 ILE A O 1
ATOM 1665 N N . LEU A 1 223 ? -14.875 31.516 3.822 1 90.81 223 LEU A N 1
ATOM 1666 C CA . LEU A 1 223 ? -13.703 32.219 3.293 1 90.81 223 LEU A CA 1
ATOM 1667 C C . LEU A 1 223 ? -12.812 32.719 4.426 1 90.81 223 LEU A C 1
ATOM 1669 O O . LEU A 1 223 ? -11.586 32.75 4.289 1 90.81 223 LEU A O 1
ATOM 1673 N N . ARG A 1 224 ? -13.398 33.094 5.473 1 92.25 224 ARG A N 1
ATOM 1674 C CA . ARG A 1 224 ? -12.617 33.562 6.617 1 92.25 224 ARG A CA 1
ATOM 1675 C C . ARG A 1 224 ? -11.797 32.438 7.223 1 92.25 224 ARG A C 1
ATOM 1677 O O . ARG A 1 224 ? -10.617 32.625 7.531 1 92.25 224 ARG A O 1
ATOM 1684 N N . SER A 1 225 ? -12.453 31.312 7.375 1 92.19 225 SER A N 1
ATOM 1685 C CA . SER A 1 225 ? -11.742 30.156 7.922 1 92.19 225 SER A CA 1
ATOM 1686 C C . SER A 1 225 ? -10.602 29.734 7.012 1 92.19 225 SER A C 1
ATOM 1688 O O . SER A 1 225 ? -9.492 29.453 7.48 1 92.19 225 SER A O 1
ATOM 1690 N N . VAL A 1 226 ? -10.852 29.75 5.754 1 94.81 226 VAL A N 1
ATOM 1691 C CA . VAL A 1 226 ? -9.844 29.375 4.766 1 94.81 226 VAL A CA 1
ATOM 1692 C C . VAL A 1 226 ? -8.672 30.359 4.82 1 94.81 226 VAL A C 1
ATOM 1694 O O . VAL A 1 226 ? -7.512 29.938 4.754 1 94.81 226 VAL A O 1
ATOM 1697 N N . ALA A 1 227 ? -8.969 31.594 4.949 1 95.56 227 ALA A N 1
ATOM 1698 C CA . ALA A 1 227 ? -7.934 32.625 5.004 1 95.56 227 ALA A CA 1
ATOM 1699 C C . ALA A 1 227 ? -7.062 32.469 6.246 1 95.56 227 ALA A C 1
ATOM 1701 O O . ALA A 1 227 ? -5.84 32.594 6.18 1 95.56 227 ALA A O 1
ATOM 1702 N N . VAL A 1 228 ? -7.664 32.188 7.367 1 95.94 228 VAL A N 1
ATOM 1703 C CA . VAL A 1 228 ? -6.91 31.984 8.602 1 95.94 228 VAL A CA 1
ATOM 1704 C C . VAL A 1 228 ? -5.992 30.781 8.445 1 95.94 228 VAL A C 1
ATOM 1706 O O . VAL A 1 228 ? -4.805 30.844 8.758 1 95.94 228 VAL A O 1
ATOM 1709 N N . ARG A 1 229 ? -6.52 29.719 7.914 1 95.81 229 ARG A N 1
ATOM 1710 C CA . ARG A 1 229 ? -5.824 28.438 7.785 1 95.81 229 ARG A CA 1
ATOM 1711 C C . ARG A 1 229 ? -4.676 28.547 6.789 1 95.81 229 ARG A C 1
ATOM 1713 O O . ARG A 1 229 ? -3.561 28.094 7.074 1 95.81 229 ARG A O 1
ATOM 1720 N N . LEU A 1 230 ? -4.895 29.172 5.656 1 97.5 230 LEU A N 1
ATOM 1721 C CA . LEU A 1 230 ? -3.93 29.109 4.562 1 97.5 230 LEU A CA 1
ATOM 1722 C C . LEU A 1 230 ? -3.004 30.312 4.574 1 97.5 230 LEU A C 1
ATOM 1724 O O . LEU A 1 230 ? -1.93 30.281 3.969 1 97.5 230 LEU A O 1
ATOM 1728 N N . LEU A 1 231 ? -3.342 31.391 5.234 1 96.81 231 LEU A N 1
ATOM 1729 C CA . LEU A 1 231 ? -2.533 32.625 5.203 1 96.81 231 LEU A CA 1
ATOM 1730 C C . LEU A 1 231 ? -1.995 32.938 6.594 1 96.81 231 LEU A C 1
ATOM 1732 O O . LEU A 1 231 ? -0.781 33.031 6.785 1 96.81 231 LEU A O 1
ATOM 1736 N N . ALA A 1 232 ? -2.824 33.031 7.602 1 97.31 232 ALA A N 1
ATOM 1737 C CA . ALA A 1 232 ? -2.406 33.469 8.93 1 97.31 232 ALA A CA 1
ATOM 1738 C C . ALA A 1 232 ? -1.496 32.438 9.586 1 97.31 232 ALA A C 1
ATOM 1740 O O . ALA A 1 232 ? -0.497 32.812 10.219 1 97.31 232 ALA A O 1
ATOM 1741 N N . ALA A 1 233 ? -1.84 31.203 9.453 1 97.38 233 ALA A N 1
ATOM 1742 C CA . ALA A 1 233 ? -1.114 30.141 10.148 1 97.38 233 ALA A CA 1
ATOM 1743 C C . ALA A 1 233 ? 0.338 30.078 9.688 1 97.38 233 ALA A C 1
ATOM 1745 O O . ALA A 1 233 ? 1.259 30.078 10.508 1 97.38 233 ALA A O 1
ATOM 1746 N N . PRO A 1 234 ? 0.629 30.047 8.375 1 98 234 PRO A N 1
ATOM 1747 C CA . PRO A 1 234 ? 2.031 30.016 7.953 1 98 234 PRO A CA 1
ATOM 1748 C C . PRO A 1 234 ? 2.779 31.297 8.344 1 98 234 PRO A C 1
ATOM 1750 O O . PRO A 1 234 ? 3.986 31.25 8.594 1 98 234 PRO A O 1
ATOM 1753 N N . VAL A 1 235 ? 2.121 32.406 8.414 1 97.81 235 VAL A N 1
ATOM 1754 C CA . VAL A 1 235 ? 2.758 33.656 8.836 1 97.81 235 VAL A CA 1
ATOM 1755 C C . VAL A 1 235 ? 3.178 33.562 10.297 1 97.81 235 VAL A C 1
ATOM 1757 O O . VAL A 1 235 ? 4.262 34.031 10.672 1 97.81 235 VAL A O 1
ATOM 1760 N N . VAL A 1 236 ? 2.309 33 11.133 1 97.81 236 VAL A N 1
ATOM 1761 C CA . VAL A 1 236 ? 2.645 32.781 12.539 1 97.81 236 VAL A CA 1
ATOM 1762 C C . VAL A 1 236 ? 3.879 31.891 12.648 1 97.81 236 VAL A C 1
ATOM 1764 O O . VAL A 1 236 ? 4.793 32.188 13.422 1 97.81 236 VAL A O 1
ATOM 1767 N N . ALA A 1 237 ? 3.91 30.812 11.906 1 98.25 237 ALA A N 1
ATOM 1768 C CA . ALA A 1 237 ? 5.059 29.906 11.914 1 98.25 237 ALA A CA 1
ATOM 1769 C C . ALA A 1 237 ? 6.328 30.641 11.461 1 98.25 237 ALA A C 1
ATOM 1771 O O . ALA A 1 237 ? 7.395 30.453 12.055 1 98.25 237 ALA A O 1
ATOM 1772 N N . TRP A 1 238 ? 6.176 31.406 10.43 1 97.81 238 TRP A N 1
ATOM 1773 C CA . TRP A 1 238 ? 7.312 32.156 9.922 1 97.81 238 TRP A CA 1
ATOM 1774 C C . TRP A 1 238 ? 7.863 33.125 10.984 1 97.81 238 TRP A C 1
ATOM 1776 O O . TRP A 1 238 ? 9.078 33.188 11.188 1 97.81 238 TRP A O 1
ATOM 1786 N N . GLN A 1 239 ? 7.02 33.844 11.617 1 97.88 239 GLN A N 1
ATOM 1787 C CA . GLN A 1 239 ? 7.418 34.781 12.664 1 97.88 239 GLN A CA 1
ATOM 1788 C C . GLN A 1 239 ? 8.102 34.062 13.82 1 97.88 239 GLN A C 1
ATOM 1790 O O . GLN A 1 239 ? 9.109 34.531 14.344 1 97.88 239 GLN A O 1
ATOM 1795 N N . LEU A 1 240 ? 7.543 32.938 14.227 1 97.69 240 LEU A N 1
ATOM 1796 C CA . LEU A 1 240 ? 8.125 32.188 15.328 1 97.69 240 LEU A CA 1
ATOM 1797 C C . LEU A 1 240 ? 9.508 31.672 14.961 1 97.69 240 LEU A C 1
ATOM 1799 O O . LEU A 1 240 ? 10.422 31.688 15.789 1 97.69 240 LEU A O 1
ATOM 1803 N N . CYS A 1 241 ? 9.648 31.188 13.797 1 97.88 241 CYS A N 1
ATOM 1804 C CA . CYS A 1 241 ? 10.953 30.703 13.336 1 97.88 241 CYS A CA 1
ATOM 1805 C C . CYS A 1 241 ? 11.977 31.828 13.344 1 97.88 241 CYS A C 1
ATOM 1807 O O . CYS A 1 241 ? 13.125 31.625 13.742 1 97.88 241 CYS A O 1
ATOM 1809 N N . ALA A 1 242 ? 11.562 33 12.859 1 97.19 242 ALA A N 1
ATOM 1810 C CA . ALA A 1 242 ? 12.445 34.156 12.844 1 97.19 242 ALA A CA 1
ATOM 1811 C C . ALA A 1 242 ? 12.867 34.562 14.258 1 97.19 242 ALA A C 1
ATOM 1813 O O . ALA A 1 242 ? 14.039 34.812 14.516 1 97.19 242 ALA A O 1
ATOM 1814 N N . TRP A 1 243 ? 11.945 34.562 15.164 1 97.38 243 TRP A N 1
ATOM 1815 C CA . TRP A 1 243 ? 12.195 34.938 16.547 1 97.38 243 TRP A CA 1
ATOM 1816 C C . TRP A 1 243 ? 13.109 33.938 17.234 1 97.38 243 TRP A C 1
ATOM 1818 O O . TRP A 1 243 ? 13.945 34.344 18.062 1 97.38 243 TRP A O 1
ATOM 1828 N N . LEU A 1 244 ? 13 32.688 16.891 1 96.88 244 LEU A N 1
ATOM 1829 C CA . LEU A 1 244 ? 13.758 31.625 17.547 1 96.88 244 LEU A CA 1
ATOM 1830 C C . LEU A 1 244 ? 15.062 31.344 16.828 1 96.88 244 LEU A C 1
ATOM 1832 O O . LEU A 1 244 ? 15.883 30.547 17.281 1 96.88 244 LEU A O 1
ATOM 1836 N N . GLY A 1 245 ? 15.258 31.938 15.711 1 97.25 245 GLY A N 1
ATOM 1837 C CA . GLY A 1 245 ? 16.484 31.766 14.938 1 97.25 245 GLY A CA 1
ATOM 1838 C C . GLY A 1 245 ? 16.562 30.422 14.25 1 97.25 245 GLY A C 1
ATOM 1839 O O . GLY A 1 245 ? 17.656 29.875 14.07 1 97.25 245 GLY A O 1
ATOM 1840 N N . ILE A 1 246 ? 15.422 29.828 13.945 1 97.31 246 ILE A N 1
ATOM 1841 C CA . ILE A 1 246 ? 15.383 28.547 13.266 1 97.31 246 ILE A CA 1
ATOM 1842 C C . ILE A 1 246 ? 15.641 28.734 11.773 1 97.31 246 ILE A C 1
ATOM 1844 O O . ILE A 1 246 ? 15.039 29.609 11.141 1 97.31 246 ILE A O 1
ATOM 1848 N N . THR A 1 247 ? 16.578 28 11.195 1 96.25 247 THR A N 1
ATOM 1849 C CA . THR A 1 247 ? 16.938 28.125 9.789 1 96.25 247 THR A CA 1
ATOM 1850 C C . THR A 1 247 ? 16.984 26.766 9.117 1 96.25 247 THR A C 1
ATOM 1852 O O . THR A 1 247 ? 16.672 25.75 9.742 1 96.25 247 THR A O 1
ATOM 1855 N N . GLY A 1 248 ? 17.172 26.734 7.766 1 96.19 248 GLY A N 1
ATOM 1856 C CA . GLY A 1 248 ? 17.375 25.5 7.023 1 96.19 248 GLY A CA 1
ATOM 1857 C C . GLY A 1 248 ? 16.109 24.688 6.836 1 96.19 248 GLY A C 1
ATOM 1858 O O . GLY A 1 248 ? 15.016 25.25 6.719 1 96.19 248 GLY A O 1
ATOM 1859 N N . VAL A 1 249 ? 16.312 23.453 6.758 1 96.62 249 VAL A N 1
ATOM 1860 C CA . VAL A 1 249 ? 15.227 22.531 6.461 1 96.62 249 VAL A CA 1
ATOM 1861 C C . VAL A 1 249 ? 14.211 22.547 7.602 1 96.62 249 VAL A C 1
ATOM 1863 O O . VAL A 1 249 ? 13.008 22.422 7.371 1 96.62 249 VAL A O 1
ATOM 1866 N N . GLU A 1 250 ? 14.711 22.719 8.797 1 97.06 250 GLU A N 1
ATOM 1867 C CA . GLU A 1 250 ? 13.828 22.781 9.961 1 97.06 250 GLU A CA 1
ATOM 1868 C C . GLU A 1 250 ? 12.82 23.922 9.828 1 97.06 250 GLU A C 1
ATOM 1870 O O . GLU A 1 250 ? 11.617 23.719 9.992 1 97.06 250 GLU A O 1
ATOM 1875 N N . ARG A 1 251 ? 13.266 25.094 9.5 1 97.75 251 ARG A N 1
ATOM 1876 C CA . ARG A 1 251 ? 12.414 26.25 9.297 1 97.75 251 ARG A CA 1
ATOM 1877 C C . ARG A 1 251 ? 11.398 26 8.188 1 97.75 251 ARG A C 1
ATOM 1879 O O . ARG A 1 251 ? 10.211 26.281 8.344 1 97.75 251 ARG A O 1
ATOM 1886 N N . ASN A 1 252 ? 11.906 25.469 7.125 1 98.12 252 ASN A N 1
ATOM 1887 C CA . ASN A 1 252 ? 11.07 25.266 5.945 1 98.12 252 ASN A CA 1
ATOM 1888 C C . ASN A 1 252 ? 9.945 24.266 6.223 1 98.12 252 ASN A C 1
ATOM 1890 O O . ASN A 1 252 ? 8.805 24.484 5.797 1 98.12 252 ASN A O 1
ATOM 1894 N N . VAL A 1 253 ? 10.234 23.188 6.961 1 98.06 253 VAL A N 1
ATOM 1895 C CA . VAL A 1 253 ? 9.234 22.188 7.297 1 98.06 253 VAL A CA 1
ATOM 1896 C C . VAL A 1 253 ? 8.188 22.781 8.227 1 98.06 253 VAL A C 1
ATOM 1898 O O . VAL A 1 253 ? 6.988 22.547 8.062 1 98.06 253 VAL A O 1
ATOM 1901 N N . LEU A 1 254 ? 8.641 23.578 9.195 1 98.38 254 LEU A N 1
ATOM 1902 C CA . LEU A 1 254 ? 7.723 24.203 10.148 1 98.38 254 LEU A CA 1
ATOM 1903 C C . LEU A 1 254 ? 6.73 25.109 9.43 1 98.38 254 LEU A C 1
ATOM 1905 O O . LEU A 1 254 ? 5.527 25.047 9.688 1 98.38 254 LEU A O 1
ATOM 1909 N N . ILE A 1 255 ? 7.176 25.891 8.508 1 98.44 255 ILE A N 1
ATOM 1910 C CA . ILE A 1 255 ? 6.336 26.844 7.789 1 98.44 255 ILE A CA 1
ATOM 1911 C C . ILE A 1 255 ? 5.426 26.109 6.816 1 98.44 255 ILE A C 1
ATOM 1913 O O . ILE A 1 255 ? 4.238 26.422 6.703 1 98.44 255 ILE A O 1
ATOM 1917 N N . LEU A 1 256 ? 5.961 25.125 6.18 1 97.94 256 LEU A N 1
ATOM 1918 C CA . LEU A 1 256 ? 5.188 24.344 5.223 1 97.94 256 LEU A CA 1
ATOM 1919 C C . LEU A 1 256 ? 4.055 23.594 5.918 1 97.94 256 LEU A C 1
ATOM 1921 O O . LEU A 1 256 ? 2.92 23.594 5.434 1 97.94 256 LEU A O 1
ATOM 1925 N N . GLN A 1 257 ? 4.34 22.953 7.016 1 98.25 257 GLN A N 1
ATOM 1926 C CA . GLN A 1 257 ? 3.322 22.25 7.793 1 98.25 257 GLN A CA 1
ATOM 1927 C C . GLN A 1 257 ? 2.242 23.203 8.281 1 98.25 257 GLN A C 1
ATOM 1929 O O . GLN A 1 257 ? 1.056 22.875 8.266 1 98.25 257 GLN A O 1
ATOM 1934 N N . ALA A 1 258 ? 2.656 24.375 8.664 1 98.06 258 ALA A N 1
ATOM 1935 C CA . ALA A 1 258 ? 1.7 25.391 9.117 1 98.06 258 ALA A CA 1
ATOM 1936 C C . ALA A 1 258 ? 0.803 25.844 7.977 1 98.06 258 ALA A C 1
ATOM 1938 O O . ALA A 1 258 ? -0.294 26.359 8.211 1 98.06 258 ALA A O 1
ATOM 1939 N N . ALA A 1 259 ? 1.219 25.672 6.754 1 98.12 259 ALA A N 1
ATOM 1940 C CA . ALA A 1 259 ? 0.527 26.188 5.578 1 98.12 259 ALA A CA 1
ATOM 1941 C C . ALA A 1 259 ? -0.464 25.172 5.027 1 98.12 259 ALA A C 1
ATOM 1943 O O . ALA A 1 259 ? -1.115 25.406 4.008 1 98.12 259 ALA A O 1
ATOM 1944 N N . MET A 1 260 ? -0.592 24.016 5.672 1 98.12 260 MET A N 1
ATOM 1945 C CA . MET A 1 260 ? -1.477 22.953 5.191 1 98.12 260 MET A CA 1
ATOM 1946 C C . MET A 1 260 ? -2.939 23.359 5.348 1 98.12 260 MET A C 1
ATOM 1948 O O . MET A 1 260 ? -3.277 24.172 6.215 1 98.12 260 MET A O 1
ATOM 1952 N N . PRO A 1 261 ? -3.859 22.828 4.473 1 97.5 261 PRO A N 1
ATOM 1953 C CA . PRO A 1 261 ? -5.293 23.094 4.598 1 97.5 261 PRO A CA 1
ATOM 1954 C C . PRO A 1 261 ? -5.93 22.375 5.781 1 97.5 261 PRO A C 1
ATOM 1956 O O . PRO A 1 261 ? -5.234 21.688 6.535 1 97.5 261 PRO A O 1
ATOM 1959 N N . THR A 1 262 ? -7.211 22.578 5.934 1 96.75 262 THR A N 1
ATOM 1960 C CA . THR A 1 262 ? -7.949 21.969 7.035 1 96.75 262 THR A CA 1
ATOM 1961 C C . THR A 1 262 ? -8.008 20.453 6.867 1 96.75 262 THR A C 1
ATOM 1963 O O . THR A 1 262 ? -8.242 19.953 5.766 1 96.75 262 THR A O 1
ATOM 1966 N N . ALA A 1 263 ? -7.801 19.734 7.934 1 94.88 263 ALA A N 1
ATOM 1967 C CA . ALA A 1 263 ? -7.793 18.281 7.926 1 94.88 263 ALA A CA 1
ATOM 1968 C C . ALA A 1 263 ? -9.211 17.719 7.832 1 94.88 263 ALA A C 1
ATOM 1970 O O . ALA A 1 263 ? -10.141 18.281 8.414 1 94.88 263 ALA A O 1
ATOM 1971 N N . VAL A 1 264 ? -9.32 16.609 7.215 1 90.25 264 VAL A N 1
ATOM 1972 C CA . VAL A 1 264 ? -10.609 15.922 7.086 1 90.25 264 VAL A CA 1
ATOM 1973 C C . VAL A 1 264 ? -11.102 15.492 8.469 1 90.25 264 VAL A C 1
ATOM 1975 O O . VAL A 1 264 ? -12.305 15.398 8.703 1 90.25 264 VAL A O 1
ATOM 1978 N N . MET A 1 265 ? -10.18 15.281 9.367 1 89.5 265 MET A N 1
ATOM 1979 C CA . MET A 1 265 ? -10.531 14.883 10.727 1 89.5 265 MET A CA 1
ATOM 1980 C C . MET A 1 265 ? -11.453 15.914 11.367 1 89.5 265 MET A C 1
ATOM 1982 O O . MET A 1 265 ? -12.242 15.578 12.25 1 89.5 265 MET A O 1
ATOM 1986 N N . ALA A 1 266 ? -11.406 17.125 10.961 1 93.31 266 ALA A N 1
ATOM 1987 C CA . ALA A 1 266 ? -12.305 18.156 11.469 1 93.31 266 ALA A CA 1
ATOM 1988 C C . ALA A 1 266 ? -13.758 17.828 11.172 1 93.31 266 ALA A C 1
ATOM 1990 O O . ALA A 1 266 ? -14.648 18.109 11.984 1 93.31 266 ALA A O 1
ATOM 1991 N N . ALA A 1 267 ? -14.008 17.25 10.055 1 90.5 267 ALA A N 1
ATOM 1992 C CA . ALA A 1 267 ? -15.367 16.859 9.688 1 90.5 267 ALA A CA 1
ATOM 1993 C C . ALA A 1 267 ? -15.883 15.734 10.578 1 90.5 267 ALA A C 1
ATOM 1995 O O . ALA A 1 267 ? -17.062 15.688 10.914 1 90.5 267 ALA A O 1
ATOM 1996 N N . VAL A 1 268 ? -15.031 14.852 10.93 1 87.19 268 VAL A N 1
ATOM 1997 C CA . VAL A 1 268 ? -15.398 13.758 11.82 1 87.19 268 VAL A CA 1
ATOM 1998 C C . VAL A 1 268 ? -15.828 14.305 13.172 1 87.19 268 VAL A C 1
ATOM 2000 O O . VAL A 1 268 ? -16.891 13.953 13.688 1 87.19 268 VAL A O 1
ATOM 2003 N N . LEU A 1 269 ? -15.062 15.172 13.672 1 90.81 269 LEU A N 1
ATOM 2004 C CA . LEU A 1 269 ? -15.367 15.789 14.961 1 90.81 269 LEU A CA 1
ATOM 2005 C C . LEU A 1 269 ? -16.641 16.625 14.883 1 90.81 269 LEU A C 1
ATOM 2007 O O . LEU A 1 269 ? -17.484 16.547 15.773 1 90.81 269 LEU A O 1
ATOM 2011 N N . ALA A 1 270 ? -16.797 17.344 13.797 1 92 270 ALA A N 1
ATOM 2012 C CA . ALA A 1 270 ? -17.953 18.203 13.625 1 92 270 ALA A CA 1
ATOM 2013 C C . ALA A 1 270 ? -19.234 17.391 13.547 1 92 270 ALA A C 1
ATOM 2015 O O . ALA A 1 270 ? -20.281 17.812 14.039 1 92 270 ALA A O 1
ATOM 2016 N N . THR A 1 271 ? -19.156 16.328 12.914 1 89.38 271 THR A N 1
ATOM 2017 C CA . THR A 1 271 ? -20.312 15.453 12.797 1 89.38 271 THR A CA 1
ATOM 2018 C C . 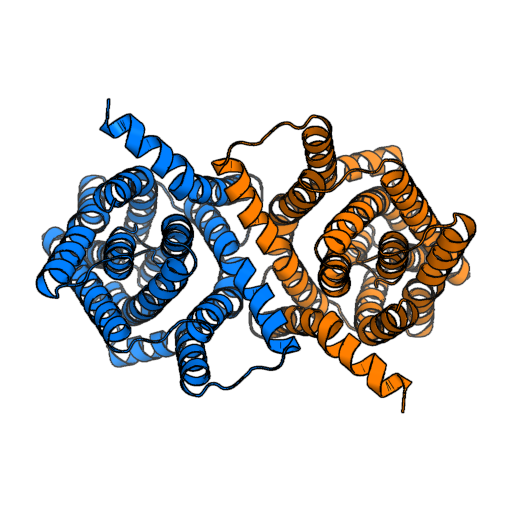THR A 1 271 ? -20.656 14.82 14.148 1 89.38 271 THR A C 1
ATOM 2020 O O . THR A 1 271 ? -21.812 14.789 14.547 1 89.38 271 THR A O 1
ATOM 2023 N N . GLU A 1 272 ? -19.672 14.398 14.844 1 88.81 272 GLU A N 1
ATOM 2024 C CA . GLU A 1 272 ? -19.859 13.75 16.141 1 88.81 272 GLU A CA 1
ATOM 2025 C C . GLU A 1 272 ? -20.484 14.703 17.156 1 88.81 272 GLU A C 1
ATOM 2027 O O . GLU A 1 272 ? -21.344 14.305 17.938 1 88.81 272 GLU A O 1
ATOM 2032 N N . TYR A 1 273 ? -20.109 15.906 17.078 1 91.25 273 TYR A N 1
ATOM 2033 C CA . TYR A 1 273 ? -20.547 16.844 18.094 1 91.25 273 TYR A CA 1
ATOM 2034 C C . TYR A 1 273 ? -21.516 17.875 17.531 1 91.25 273 TYR A C 1
ATOM 2036 O O . TYR A 1 273 ? -21.828 18.875 18.172 1 91.25 273 TYR A O 1
ATOM 2044 N N . GLU A 1 274 ? -21.859 17.656 16.328 1 90.81 274 GLU A N 1
ATOM 2045 C CA . GLU A 1 274 ? -22.859 18.469 15.641 1 90.81 274 GLU A CA 1
ATOM 2046 C C . GLU A 1 274 ? -22.453 19.938 15.586 1 90.81 274 GLU A C 1
ATOM 2048 O O . GLU A 1 274 ? -23.234 20.828 15.906 1 90.81 274 GLU A O 1
ATOM 2053 N N . ALA A 1 275 ? -21.234 20.125 15.312 1 91.44 275 ALA A N 1
ATOM 2054 C CA . ALA A 1 275 ? -20.688 21.469 15.156 1 91.44 275 ALA A CA 1
ATOM 2055 C C . ALA A 1 275 ? -20.672 21.891 13.688 1 91.44 275 ALA A C 1
ATOM 2057 O O . ALA A 1 275 ? -19.594 22.047 13.094 1 91.44 275 ALA A O 1
ATOM 2058 N N . ALA A 1 276 ? -21.828 22.156 13.086 1 88.81 276 ALA A N 1
ATOM 2059 C CA . ALA A 1 276 ? -22.047 22.641 11.727 1 88.81 276 ALA A CA 1
ATOM 2060 C C . ALA A 1 276 ? -21.234 21.844 10.727 1 88.81 276 ALA A C 1
ATOM 2062 O O . ALA A 1 276 ? -20.406 22.391 9.984 1 88.81 276 ALA A O 1
ATOM 2063 N N . PRO A 1 277 ? -21.516 20.594 10.602 1 89.5 277 PRO A N 1
ATOM 2064 C CA . PRO A 1 277 ? -20.703 19.688 9.781 1 89.5 277 PRO A CA 1
ATOM 2065 C C . PRO A 1 277 ? -20.656 20.109 8.32 1 89.5 277 PRO A C 1
ATOM 2067 O O . PRO A 1 277 ? -19.641 19.906 7.645 1 89.5 277 PRO A O 1
ATOM 2070 N N . GLN A 1 278 ? -21.641 20.672 7.828 1 86.69 278 GLN A N 1
ATOM 2071 C CA . GLN A 1 278 ? -21.672 21.094 6.43 1 86.69 278 GLN A CA 1
ATOM 2072 C C . GLN A 1 278 ? -20.688 22.234 6.176 1 86.69 278 GLN A C 1
ATOM 2074 O O . GLN A 1 278 ? -20.016 22.266 5.141 1 86.69 278 GLN A O 1
ATOM 2079 N N . LEU A 1 279 ? -20.656 23.078 7.117 1 88.06 279 LEU A N 1
ATOM 2080 C CA . LEU A 1 279 ? -19.719 24.188 7.02 1 88.06 279 LEU A CA 1
ATOM 2081 C C . LEU A 1 279 ? -18.281 23.672 7.066 1 88.06 279 LEU A C 1
ATOM 2083 O O . LEU A 1 279 ? -17.438 24.109 6.273 1 88.06 279 LEU A O 1
ATOM 2087 N N . VAL A 1 280 ? -18.016 22.797 7.953 1 91.75 280 VAL A N 1
ATOM 2088 C CA . VAL A 1 280 ? -16.672 22.234 8.109 1 91.75 280 VAL A CA 1
ATOM 2089 C C . VAL A 1 280 ? -16.266 21.516 6.824 1 91.75 280 VAL A C 1
ATOM 2091 O O . VAL A 1 280 ? -15.148 21.688 6.34 1 91.75 280 VAL A O 1
ATOM 2094 N N . ALA A 1 281 ? -17.188 20.844 6.273 1 90 281 ALA A N 1
ATOM 2095 C CA . ALA A 1 281 ? -16.922 20.125 5.023 1 90 281 ALA A CA 1
ATOM 2096 C C . ALA A 1 281 ? -16.578 21.094 3.902 1 90 281 ALA A C 1
ATOM 2098 O O . ALA A 1 281 ? -15.672 20.844 3.109 1 90 281 ALA A O 1
ATOM 2099 N N . ALA A 1 282 ? -17.266 22.125 3.822 1 90.25 282 ALA A N 1
ATOM 2100 C CA . ALA A 1 282 ? -17.016 23.141 2.805 1 90.25 282 ALA A CA 1
ATOM 2101 C C . ALA A 1 282 ? -15.625 23.766 2.969 1 90.25 282 ALA A C 1
ATOM 2103 O O . ALA A 1 282 ? -14.93 24 1.981 1 90.25 282 ALA A O 1
ATOM 2104 N N . VAL A 1 283 ? -15.242 24 4.152 1 92.94 283 VAL A N 1
ATOM 2105 C CA . VAL A 1 283 ? -13.93 24.594 4.418 1 92.94 283 VAL A CA 1
ATOM 2106 C C . VAL A 1 283 ? -12.828 23.609 4.027 1 92.94 283 VAL A C 1
ATOM 2108 O O . VAL A 1 283 ? -11.82 24 3.432 1 92.94 283 VAL A O 1
ATOM 2111 N N . ILE A 1 284 ? -13.031 22.391 4.348 1 93.25 284 ILE A N 1
ATOM 2112 C CA . ILE A 1 284 ? -12.055 21.359 4.008 1 93.25 284 ILE A CA 1
ATOM 2113 C C . ILE A 1 284 ? -11.852 21.312 2.494 1 93.25 284 ILE A C 1
ATOM 2115 O O . ILE A 1 284 ? -10.719 21.359 2.012 1 93.25 284 ILE A O 1
ATOM 2119 N N . PHE A 1 285 ? -12.891 21.344 1.789 1 90.94 285 PHE A N 1
ATOM 2120 C CA . PHE A 1 285 ? -12.828 21.25 0.336 1 90.94 285 PHE A CA 1
ATOM 2121 C C . PHE A 1 285 ? -12.148 22.484 -0.252 1 90.94 285 PHE A C 1
ATOM 2123 O O . PHE A 1 285 ? -11.219 22.359 -1.058 1 90.94 285 PHE A O 1
ATOM 2130 N N . LEU A 1 286 ? -12.609 23.578 0.142 1 91.38 286 LEU A N 1
ATOM 2131 C CA . LEU A 1 286 ? -12.109 24.812 -0.432 1 91.38 286 LEU A CA 1
ATOM 2132 C C . LEU A 1 286 ? -10.648 25.047 -0.055 1 91.38 286 LEU A C 1
ATOM 2134 O O . LEU A 1 286 ? -9.844 25.438 -0.898 1 91.38 286 LEU A O 1
ATOM 2138 N N . SER A 1 287 ? -10.352 24.828 1.21 1 95.06 287 SER A N 1
ATOM 2139 C CA . SER A 1 287 ? -8.977 25.047 1.631 1 95.06 287 SER A CA 1
ATOM 2140 C C . SER A 1 287 ? -8.023 24.062 0.937 1 95.06 287 SER A C 1
ATOM 2142 O O . SER A 1 287 ? -6.895 24.422 0.609 1 95.06 287 SER A O 1
ATOM 2144 N N . THR A 1 288 ? -8.484 22.844 0.72 1 94.25 288 THR A N 1
ATOM 2145 C CA . THR A 1 288 ? -7.66 21.875 0.02 1 94.25 288 THR A CA 1
ATOM 2146 C C . THR A 1 288 ? -7.438 22.297 -1.431 1 94.25 288 THR A C 1
ATOM 2148 O O . THR A 1 288 ? -6.309 22.266 -1.921 1 94.25 288 THR A O 1
ATOM 2151 N N . ALA A 1 289 ? -8.422 22.734 -2.076 1 91.44 289 ALA A N 1
ATOM 2152 C CA . ALA A 1 289 ? -8.32 23.172 -3.467 1 91.44 289 ALA A CA 1
ATOM 2153 C C . ALA A 1 289 ? -7.414 24.391 -3.6 1 91.44 289 ALA A C 1
ATOM 2155 O O . ALA A 1 289 ? -6.527 24.422 -4.457 1 91.44 289 ALA A O 1
ATOM 2156 N N . VAL A 1 290 ? -7.602 25.297 -2.744 1 93.62 290 VAL A N 1
ATOM 2157 C CA . VAL A 1 290 ? -6.863 26.547 -2.805 1 93.62 290 VAL A CA 1
ATOM 2158 C C . VAL A 1 290 ? -5.41 26.312 -2.4 1 93.62 290 VAL A C 1
ATOM 2160 O O . VAL A 1 290 ? -4.504 27 -2.877 1 93.62 290 VAL A O 1
ATOM 2163 N N . SER A 1 291 ? -5.195 25.328 -1.596 1 95.69 291 SER A N 1
ATOM 2164 C CA . SER A 1 291 ? -3.848 25.062 -1.094 1 95.69 291 SER A CA 1
ATOM 2165 C C . SER A 1 291 ? -2.914 24.625 -2.219 1 95.69 291 SER A C 1
ATOM 2167 O O . SER A 1 291 ? -1.693 24.734 -2.096 1 95.69 291 SER A O 1
ATOM 2169 N N . MET A 1 292 ? -3.445 24.109 -3.256 1 91.44 292 MET A N 1
ATOM 2170 C CA . MET A 1 292 ? -2.623 23.766 -4.414 1 91.44 292 MET A CA 1
ATOM 2171 C C . MET A 1 292 ? -1.794 24.969 -4.863 1 91.44 292 MET A C 1
ATOM 2173 O O . MET A 1 292 ? -0.617 24.828 -5.195 1 91.44 292 MET A O 1
ATOM 2177 N N . VAL A 1 293 ? -2.365 26.062 -4.828 1 92.31 293 VAL A N 1
ATOM 2178 C CA . VAL A 1 293 ? -1.709 27.297 -5.262 1 92.31 293 VAL A CA 1
ATOM 2179 C C . VAL A 1 293 ? -0.907 27.875 -4.105 1 92.31 293 VAL A C 1
ATOM 2181 O O . VAL A 1 293 ? 0.262 28.234 -4.27 1 92.31 293 VAL A O 1
ATOM 2184 N N . THR A 1 294 ? -1.492 27.953 -2.932 1 95.31 294 THR A N 1
ATOM 2185 C CA . THR A 1 294 ? -0.838 28.609 -1.812 1 95.31 294 THR A CA 1
ATOM 2186 C C . THR A 1 294 ? 0.414 27.859 -1.384 1 95.31 294 THR A C 1
ATOM 2188 O O . THR A 1 294 ? 1.409 28.453 -0.984 1 95.31 294 THR A O 1
ATOM 2191 N N . LEU A 1 295 ? 0.395 26.547 -1.474 1 95.38 295 LEU A N 1
ATOM 2192 C CA . LEU A 1 295 ? 1.567 25.766 -1.103 1 95.38 295 LEU A CA 1
ATOM 2193 C C . LEU A 1 295 ? 2.713 26 -2.082 1 95.38 295 LEU A C 1
ATOM 2195 O O . LEU A 1 295 ? 3.879 26.031 -1.685 1 95.38 295 LEU A O 1
ATOM 2199 N N . SER A 1 296 ? 2.371 26.141 -3.322 1 93.44 296 SER A N 1
ATOM 2200 C CA . SER A 1 296 ? 3.391 26.453 -4.316 1 93.44 296 SER A CA 1
ATOM 2201 C C . SER A 1 296 ? 4.051 27.797 -4.031 1 93.44 296 SER A C 1
ATOM 2203 O O . SER A 1 296 ? 5.27 27.938 -4.16 1 93.44 296 SER A O 1
ATOM 2205 N N . VAL A 1 297 ? 3.293 28.703 -3.654 1 94.25 297 VAL A N 1
ATOM 2206 C CA . VAL A 1 297 ? 3.801 30.031 -3.328 1 94.25 297 VAL A CA 1
ATOM 2207 C C . VAL A 1 297 ? 4.676 29.969 -2.08 1 94.25 297 VAL A C 1
ATOM 2209 O O . VAL A 1 297 ? 5.762 30.547 -2.039 1 94.25 297 VAL A O 1
ATOM 2212 N N . VAL A 1 298 ? 4.227 29.281 -1.048 1 96 298 VAL A N 1
ATOM 2213 C CA . VAL A 1 298 ? 4.992 29.125 0.187 1 96 298 VAL A CA 1
ATOM 2214 C C . VAL A 1 298 ? 6.332 28.453 -0.111 1 96 298 VAL A C 1
ATOM 2216 O O . VAL A 1 298 ? 7.379 28.922 0.353 1 96 298 VAL A O 1
ATOM 2219 N N . LEU A 1 299 ? 6.27 27.391 -0.919 1 94.06 299 LEU A N 1
ATOM 2220 C CA . LEU A 1 299 ? 7.488 26.672 -1.275 1 94.06 299 LEU A CA 1
ATOM 2221 C C . LEU A 1 299 ? 8.438 27.578 -2.064 1 94.06 299 LEU A C 1
ATOM 2223 O O . LEU A 1 299 ? 9.656 27.5 -1.89 1 94.06 299 LEU A O 1
ATOM 2227 N N . TRP A 1 300 ? 7.871 28.406 -2.891 1 92.06 300 TRP A N 1
ATOM 2228 C CA . TRP A 1 300 ? 8.672 29.344 -3.664 1 92.06 300 TRP A CA 1
ATOM 2229 C C . TRP A 1 300 ? 9.344 30.375 -2.752 1 92.06 300 TRP A C 1
ATOM 2231 O O . TRP A 1 300 ? 10.516 30.703 -2.943 1 92.06 300 TRP A O 1
ATOM 2241 N N . LEU A 1 301 ? 8.672 30.797 -1.726 1 93 301 LEU A N 1
ATOM 2242 C CA . LEU A 1 301 ? 9.188 31.781 -0.791 1 93 301 LEU A CA 1
ATOM 2243 C C . LEU A 1 301 ? 10.289 31.188 0.086 1 93 301 LEU A C 1
ATOM 2245 O O . LEU A 1 301 ? 11.148 31.906 0.587 1 93 301 LEU A O 1
ATOM 2249 N N . LEU A 1 302 ? 10.219 29.906 0.297 1 91.88 302 LEU A N 1
ATOM 2250 C CA . LEU A 1 302 ? 11.188 29.234 1.153 1 91.88 302 LEU A CA 1
ATOM 2251 C C . LEU A 1 302 ? 12.5 29.016 0.419 1 91.88 302 LEU A C 1
ATOM 2253 O O . LEU A 1 302 ? 13.539 28.766 1.047 1 91.88 302 LEU A O 1
ATOM 2257 N N . HIS A 1 303 ? 12.516 28.906 -0.923 1 80.88 303 HIS A N 1
ATOM 2258 C CA . HIS A 1 303 ? 13.727 28.781 -1.722 1 80.88 303 HIS A CA 1
ATOM 2259 C C . HIS A 1 303 ? 14.359 30.141 -1.972 1 80.88 303 HIS A C 1
ATOM 2261 O O . HIS A 1 303 ? 15.578 30.234 -2.168 1 80.88 303 HIS A O 1
ATOM 2267 N N . MET B 1 1 ? 21.188 -29.969 11.266 1 57.75 1 MET B N 1
ATOM 2268 C CA . MET B 1 1 ? 21.766 -28.766 11.859 1 57.75 1 MET B CA 1
ATOM 2269 C C . MET B 1 1 ? 22.047 -27.719 10.781 1 57.75 1 MET B C 1
ATOM 2271 O O . MET B 1 1 ? 21.703 -26.547 10.953 1 57.75 1 MET B O 1
ATOM 2275 N N . PHE B 1 2 ? 22.547 -28.219 9.617 1 60.56 2 PHE B N 1
ATOM 2276 C CA . PHE B 1 2 ? 22.938 -27.344 8.516 1 60.56 2 PHE B CA 1
ATOM 2277 C C . PHE B 1 2 ? 21.703 -26.766 7.828 1 60.56 2 PHE B C 1
ATOM 2279 O O . PHE B 1 2 ? 21.625 -25.562 7.582 1 60.56 2 PHE B O 1
ATOM 2286 N N . ILE B 1 3 ? 20.734 -27.547 7.723 1 67.62 3 ILE B N 1
ATOM 2287 C CA . ILE B 1 3 ? 19.531 -27.141 7.012 1 67.62 3 ILE B CA 1
ATOM 2288 C C . ILE B 1 3 ? 18.797 -26.078 7.824 1 67.62 3 ILE B C 1
ATOM 2290 O O . ILE B 1 3 ? 18.359 -25.047 7.281 1 67.62 3 ILE B O 1
ATOM 2294 N N . ILE B 1 4 ? 18.828 -26.312 9.07 1 70.75 4 ILE B N 1
ATOM 2295 C CA . ILE B 1 4 ? 18.125 -25.375 9.945 1 70.75 4 ILE B CA 1
ATOM 2296 C C . ILE B 1 4 ? 18.859 -24.047 9.977 1 70.75 4 ILE B C 1
ATOM 2298 O O . ILE B 1 4 ? 18.25 -22.984 9.93 1 70.75 4 ILE B O 1
ATOM 2302 N N . ASP B 1 5 ? 20.172 -24.109 10.055 1 76.38 5 ASP B N 1
ATOM 2303 C CA . ASP B 1 5 ? 21 -22.906 10.148 1 76.38 5 ASP B CA 1
ATOM 2304 C C . ASP B 1 5 ? 20.906 -22.078 8.867 1 76.38 5 ASP B C 1
ATOM 2306 O O . ASP B 1 5 ? 21.078 -20.859 8.891 1 76.38 5 ASP B O 1
ATOM 2310 N N . THR B 1 6 ? 20.578 -22.766 7.828 1 81.56 6 THR B N 1
ATOM 2311 C CA . THR B 1 6 ? 20.516 -22.031 6.57 1 81.56 6 THR B CA 1
ATOM 2312 C C . THR B 1 6 ? 19.078 -21.656 6.238 1 81.56 6 THR B C 1
ATOM 2314 O O . THR B 1 6 ? 18.828 -20.609 5.621 1 81.56 6 THR B O 1
ATOM 2317 N N . LEU B 1 7 ? 18.219 -22.469 6.676 1 85.75 7 LEU B N 1
ATOM 2318 C CA . LEU B 1 7 ? 16.812 -22.25 6.387 1 85.75 7 LEU B CA 1
ATOM 2319 C C . LEU B 1 7 ? 16.25 -21.109 7.234 1 85.75 7 LEU B C 1
ATOM 2321 O O . LEU B 1 7 ? 15.406 -20.344 6.77 1 85.75 7 LEU B O 1
ATOM 2325 N N . LEU B 1 8 ? 16.734 -20.984 8.398 1 87.5 8 LEU B N 1
ATOM 2326 C CA . LEU B 1 8 ? 16.188 -20.016 9.352 1 87.5 8 LEU B CA 1
ATOM 2327 C C . LEU B 1 8 ? 16.438 -18.594 8.891 1 87.5 8 LEU B C 1
ATOM 2329 O O . LEU B 1 8 ? 15.523 -17.766 8.891 1 87.5 8 LEU B O 1
ATOM 2333 N N . PRO B 1 9 ? 17.688 -18.328 8.453 1 85.94 9 PRO B N 1
ATOM 2334 C CA . PRO B 1 9 ? 17.922 -16.969 7.965 1 85.94 9 PRO B CA 1
ATOM 2335 C C . PRO B 1 9 ? 17.062 -16.625 6.75 1 85.94 9 PRO B C 1
ATOM 2337 O O . PRO B 1 9 ? 16.609 -15.477 6.613 1 85.94 9 PRO B O 1
ATOM 2340 N N . ILE B 1 10 ? 16.844 -17.5 5.934 1 86.25 10 ILE B N 1
ATOM 2341 C CA . ILE B 1 10 ? 16.016 -17.297 4.75 1 86.25 10 ILE B CA 1
ATOM 2342 C C . ILE B 1 10 ? 14.57 -17.016 5.164 1 86.25 10 ILE B C 1
ATOM 2344 O O . ILE B 1 10 ? 13.945 -16.078 4.672 1 86.25 10 ILE B O 1
ATOM 2348 N N . PHE B 1 11 ? 14.148 -17.828 5.992 1 89.44 11 PHE B N 1
ATOM 2349 C CA . PHE B 1 11 ? 12.797 -17.656 6.516 1 89.44 11 PHE B CA 1
ATOM 2350 C C . PHE B 1 11 ? 12.641 -16.281 7.152 1 89.44 11 PHE B C 1
ATOM 2352 O O . PHE B 1 11 ? 11.695 -15.547 6.844 1 89.44 11 PHE B O 1
ATOM 2359 N N . VAL B 1 12 ? 13.586 -15.859 7.977 1 88.25 12 VAL B N 1
ATOM 2360 C CA . VAL B 1 12 ? 13.516 -14.633 8.766 1 88.25 12 VAL B CA 1
ATOM 2361 C C . VAL B 1 12 ? 13.648 -13.414 7.852 1 88.25 12 VAL B C 1
ATOM 2363 O O . VAL B 1 12 ? 12.969 -12.406 8.047 1 88.25 12 VAL B O 1
ATOM 2366 N N . SER B 1 13 ? 14.383 -13.547 6.832 1 88.25 13 SER B N 1
ATOM 2367 C CA . SER B 1 13 ? 14.688 -12.375 6.016 1 88.25 13 SER B CA 1
ATOM 2368 C C . SER B 1 13 ? 13.695 -12.219 4.875 1 88.25 13 SER B C 1
ATOM 2370 O O . SER B 1 13 ? 13.453 -11.102 4.406 1 88.25 13 SER B O 1
ATOM 2372 N N . THR B 1 14 ? 13.109 -13.305 4.516 1 89.88 14 THR B N 1
ATOM 2373 C CA . THR B 1 14 ? 12.336 -13.219 3.279 1 89.88 14 THR B CA 1
ATOM 2374 C C . THR B 1 14 ? 10.867 -13.531 3.535 1 89.88 14 THR B C 1
ATOM 2376 O O . THR B 1 14 ? 9.984 -12.805 3.078 1 89.88 14 THR B O 1
ATOM 2379 N N . VAL B 1 15 ? 10.602 -14.516 4.258 1 91.81 15 VAL B N 1
ATOM 2380 C CA . VAL B 1 15 ? 9.234 -15.016 4.367 1 91.81 15 VAL B CA 1
ATOM 2381 C C . VAL B 1 15 ? 8.539 -14.367 5.559 1 91.81 15 VAL B C 1
ATOM 2383 O O . VAL B 1 15 ? 7.402 -13.906 5.441 1 91.81 15 VAL B O 1
ATOM 2386 N N . LEU B 1 16 ? 9.195 -14.219 6.645 1 92.56 16 LEU B N 1
ATOM 2387 C CA . LEU B 1 16 ? 8.602 -13.766 7.898 1 92.56 16 LEU B CA 1
ATOM 2388 C C . LEU B 1 16 ? 8.055 -12.352 7.77 1 92.56 16 LEU B C 1
ATOM 2390 O O . LEU B 1 16 ? 6.957 -12.062 8.242 1 92.56 16 LEU B O 1
ATOM 2394 N N . PRO B 1 17 ? 8.758 -11.445 7.098 1 93.62 17 PRO B N 1
ATOM 2395 C CA . PRO B 1 17 ? 8.195 -10.102 6.957 1 93.62 17 PRO B CA 1
ATOM 2396 C C . PRO B 1 17 ? 6.832 -10.102 6.262 1 93.62 17 PRO B C 1
ATOM 2398 O O . PRO B 1 17 ? 5.949 -9.32 6.625 1 93.62 17 PRO B O 1
ATOM 2401 N N . VAL B 1 18 ? 6.711 -10.898 5.363 1 93.62 18 VAL B N 1
ATOM 2402 C CA . VAL B 1 18 ? 5.473 -11.023 4.602 1 93.62 18 VAL B CA 1
ATOM 2403 C C . VAL B 1 18 ? 4.336 -11.445 5.527 1 93.62 18 VAL B C 1
ATOM 2405 O O . VAL B 1 18 ? 3.264 -10.836 5.527 1 93.62 18 VAL B O 1
ATOM 2408 N N . PHE B 1 19 ? 4.621 -12.398 6.344 1 94.5 19 PHE B N 1
ATOM 2409 C CA . PHE B 1 19 ? 3.586 -12.938 7.215 1 94.5 19 PHE B CA 1
ATOM 2410 C C . PHE B 1 19 ? 3.35 -12.023 8.414 1 94.5 19 PHE B C 1
ATOM 2412 O O . PHE B 1 19 ? 2.271 -12.047 9.008 1 94.5 19 PHE B O 1
ATOM 2419 N N . LEU B 1 20 ? 4.324 -11.203 8.789 1 95.69 20 LEU B N 1
ATOM 2420 C CA . LEU B 1 20 ? 4.117 -10.211 9.836 1 95.69 20 LEU B CA 1
ATOM 2421 C C . LEU B 1 20 ? 3.133 -9.133 9.375 1 95.69 20 LEU B C 1
ATOM 2423 O O . LEU B 1 20 ? 2.244 -8.734 10.133 1 95.69 20 LEU B O 1
ATOM 2427 N N . VAL B 1 21 ? 3.271 -8.711 8.109 1 96.5 21 VAL B N 1
ATOM 2428 C CA . VAL B 1 21 ? 2.373 -7.684 7.586 1 96.5 21 VAL B CA 1
ATOM 2429 C C . VAL B 1 21 ? 0.981 -8.273 7.375 1 96.5 21 VAL B C 1
ATOM 2431 O O . VAL B 1 21 ? -0.022 -7.66 7.75 1 96.5 21 VAL B O 1
ATOM 2434 N N . ALA B 1 22 ? 0.934 -9.453 6.797 1 95.06 22 ALA B N 1
ATOM 2435 C CA . ALA B 1 22 ? -0.356 -10.125 6.645 1 95.06 22 ALA B CA 1
ATOM 2436 C C . ALA B 1 22 ? -1.012 -10.367 8 1 95.06 22 ALA B C 1
ATOM 2438 O O . ALA B 1 22 ? -2.225 -10.195 8.148 1 95.06 22 ALA B O 1
ATOM 2439 N N . GLY B 1 23 ? -0.204 -10.797 8.93 1 95.88 23 GLY B N 1
ATOM 2440 C CA . GLY B 1 23 ? -0.694 -11.008 10.281 1 95.88 23 GLY B CA 1
ATOM 2441 C C . GLY B 1 23 ? -1.273 -9.75 10.906 1 95.88 23 GLY B C 1
ATOM 2442 O O . GLY B 1 23 ? -2.264 -9.812 11.641 1 95.88 23 GLY B O 1
ATOM 2443 N N . ALA B 1 24 ? -0.666 -8.625 10.672 1 96.75 24 ALA B N 1
ATOM 2444 C CA . ALA B 1 24 ? -1.183 -7.352 11.172 1 96.75 24 ALA B CA 1
ATOM 2445 C C . ALA B 1 24 ? -2.555 -7.047 10.578 1 96.75 24 ALA B C 1
ATOM 2447 O O . ALA B 1 24 ? -3.449 -6.57 11.281 1 96.75 24 ALA B O 1
ATOM 2448 N N . GLY B 1 25 ? -2.668 -7.273 9.273 1 95.88 25 GLY B N 1
ATOM 2449 C CA . GLY B 1 25 ? -3.979 -7.129 8.664 1 95.88 25 GLY B CA 1
ATOM 2450 C C . GLY B 1 25 ? -5.023 -8.055 9.258 1 95.88 25 GLY B C 1
ATOM 2451 O O . GLY B 1 25 ? -6.156 -7.645 9.5 1 95.88 25 GLY B O 1
ATOM 2452 N N . PHE B 1 26 ? -4.594 -9.289 9.492 1 94.75 26 PHE B N 1
ATOM 2453 C CA . PHE B 1 26 ? -5.461 -10.289 10.109 1 94.75 26 PHE B CA 1
ATOM 2454 C C . PHE B 1 26 ? -5.906 -9.828 11.5 1 94.75 26 PHE B C 1
ATOM 2456 O O . PHE B 1 26 ? -7.094 -9.867 11.82 1 94.75 26 PHE B O 1
ATOM 2463 N N . ALA B 1 27 ? -4.977 -9.383 12.289 1 95.81 27 ALA B N 1
ATOM 2464 C CA . ALA B 1 27 ? -5.25 -8.945 13.648 1 95.81 27 ALA B CA 1
ATOM 2465 C C . ALA B 1 27 ? -6.16 -7.723 13.664 1 95.81 27 ALA B C 1
ATOM 2467 O O . ALA B 1 27 ? -7.102 -7.648 14.453 1 95.81 27 ALA B O 1
ATOM 2468 N N . LEU B 1 28 ? -5.91 -6.855 12.773 1 95 28 LEU B N 1
ATOM 2469 C CA . LEU B 1 28 ? -6.711 -5.637 12.727 1 95 28 LEU B CA 1
ATOM 2470 C C . LEU B 1 28 ? -8.164 -5.953 12.383 1 95 28 LEU B C 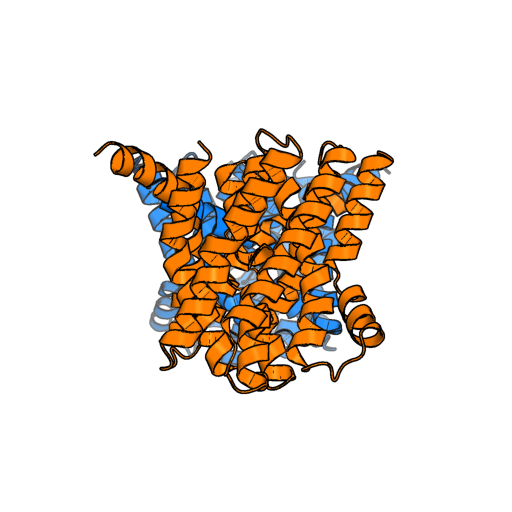1
ATOM 2472 O O . LEU B 1 28 ? -9.086 -5.371 12.953 1 95 28 LEU B O 1
ATOM 2476 N N . SER B 1 29 ? -8.305 -6.773 11.5 1 93.44 29 SER B N 1
ATOM 2477 C CA . SER B 1 29 ? -9.656 -7.121 11.055 1 93.44 29 SER B CA 1
ATOM 2478 C C . SER B 1 29 ? -10.398 -7.922 12.117 1 93.44 29 SER B C 1
ATOM 2480 O O . SER B 1 29 ? -11.617 -8.055 12.062 1 93.44 29 SER B O 1
ATOM 2482 N N . SER B 1 30 ? -9.688 -8.539 13.055 1 92.06 30 SER B N 1
ATOM 2483 C CA . SER B 1 30 ? -10.312 -9.25 14.164 1 92.06 30 SER B CA 1
ATOM 2484 C C . SER B 1 30 ? -10.828 -8.281 15.227 1 92.06 30 SER B C 1
ATOM 2486 O O . SER B 1 30 ? -11.75 -8.609 15.977 1 92.06 30 SER B O 1
ATOM 2488 N N . TRP B 1 31 ? -10.328 -7.102 15.242 1 92.5 31 TRP B N 1
ATOM 2489 C CA . TRP B 1 31 ? -10.656 -6.145 16.297 1 92.5 31 TRP B CA 1
ATOM 2490 C C . TRP B 1 31 ? -11.617 -5.082 15.781 1 92.5 31 TRP B C 1
ATOM 2492 O O . TRP B 1 31 ? -12.367 -4.488 16.562 1 92.5 31 TRP B O 1
ATOM 2502 N N . MET B 1 32 ? -11.539 -4.855 14.469 1 92.44 32 MET B N 1
ATOM 2503 C CA . MET B 1 32 ? -12.406 -3.828 13.891 1 92.44 32 MET B CA 1
ATOM 2504 C C . MET B 1 32 ? -12.977 -4.285 12.547 1 92.44 32 MET B C 1
ATOM 2506 O O . MET B 1 32 ? -12.391 -5.133 11.875 1 92.44 32 MET B O 1
ATOM 2510 N N . SER B 1 33 ? -14.109 -3.688 12.219 1 92 33 SER B N 1
ATOM 2511 C CA . SER B 1 33 ? -14.742 -4.016 10.945 1 92 33 SER B CA 1
ATOM 2512 C C . SER B 1 33 ? -14.031 -3.326 9.789 1 92 33 SER B C 1
ATOM 2514 O O . SER B 1 33 ? -13.969 -2.096 9.734 1 92 33 SER B O 1
ATOM 2516 N N . ILE B 1 34 ? -13.453 -4.113 8.859 1 93.88 34 ILE B N 1
ATOM 2517 C CA . ILE B 1 34 ? -12.773 -3.596 7.676 1 93.88 34 ILE B CA 1
ATOM 2518 C C . ILE B 1 34 ? -13.391 -4.199 6.418 1 93.88 34 ILE B C 1
ATOM 2520 O O . ILE B 1 34 ? -13.555 -5.418 6.324 1 93.88 34 ILE B O 1
ATOM 2524 N N . ASP B 1 35 ? -13.789 -3.322 5.516 1 93.38 35 ASP B N 1
ATOM 2525 C CA . ASP B 1 35 ? -14.312 -3.766 4.227 1 93.38 35 ASP B CA 1
ATOM 2526 C C . ASP B 1 35 ? -13.18 -4.145 3.275 1 93.38 35 ASP B C 1
ATOM 2528 O O . ASP B 1 35 ? -12.578 -3.275 2.639 1 93.38 35 ASP B O 1
ATOM 2532 N N . SER B 1 36 ? -12.977 -5.434 3.148 1 92.88 36 SER B N 1
ATOM 2533 C CA . SER B 1 36 ? -11.891 -5.914 2.299 1 92.88 36 SER B CA 1
ATOM 2534 C C . SER B 1 36 ? -12.117 -5.531 0.841 1 92.88 36 SER B C 1
ATOM 2536 O O . SER B 1 36 ? -11.164 -5.336 0.088 1 92.88 36 SER B O 1
ATOM 2538 N N . ARG B 1 37 ? -13.328 -5.391 0.42 1 92.94 37 ARG B N 1
ATOM 2539 C CA . ARG B 1 37 ? -13.648 -5.062 -0.965 1 92.94 37 ARG B CA 1
ATOM 2540 C C . ARG B 1 37 ? -13.133 -3.68 -1.339 1 92.94 37 ARG B C 1
ATOM 2542 O O . ARG B 1 37 ? -12.602 -3.486 -2.434 1 92.94 37 ARG B O 1
ATOM 2549 N N . SER B 1 38 ? -13.227 -2.752 -0.46 1 94.81 38 SER B N 1
ATOM 2550 C CA . SER B 1 38 ? -12.766 -1.39 -0.707 1 94.81 38 SER B CA 1
ATOM 2551 C C . SER B 1 38 ? -11.25 -1.342 -0.881 1 94.81 38 SER B C 1
ATOM 2553 O O . SER B 1 38 ? -10.742 -0.706 -1.811 1 94.81 38 SER B O 1
ATOM 2555 N N . LEU B 1 39 ? -10.562 -1.985 0.012 1 95.06 39 LEU B N 1
ATOM 2556 C CA . LEU B 1 39 ? -9.117 -2.045 -0.122 1 95.06 39 LEU B CA 1
ATOM 2557 C C . LEU B 1 39 ? -8.719 -2.775 -1.399 1 95.06 39 LEU B C 1
ATOM 2559 O O . LEU B 1 39 ? -7.797 -2.348 -2.104 1 95.06 39 LEU B O 1
ATOM 2563 N N . GLY B 1 40 ? -9.398 -3.842 -1.7 1 94.81 40 GLY B N 1
ATOM 2564 C CA . GLY B 1 40 ? -9.133 -4.586 -2.92 1 94.81 40 GLY B CA 1
ATOM 2565 C C . GLY B 1 40 ? -9.289 -3.752 -4.176 1 94.81 40 GLY B C 1
ATOM 2566 O O . GLY B 1 40 ? -8.484 -3.852 -5.102 1 94.81 40 GLY B O 1
ATOM 2567 N N . ARG B 1 41 ? -10.305 -2.971 -4.199 1 95.06 41 ARG B N 1
ATOM 2568 C CA . ARG B 1 41 ? -10.562 -2.115 -5.352 1 95.06 41 ARG B CA 1
ATOM 2569 C C . ARG B 1 41 ? -9.453 -1.093 -5.539 1 95.06 41 ARG B C 1
ATOM 2571 O O . ARG B 1 41 ? -9.016 -0.846 -6.664 1 95.06 41 ARG B O 1
ATOM 2578 N N . ILE B 1 42 ? -9.023 -0.513 -4.484 1 96.5 42 ILE B N 1
ATOM 2579 C CA . ILE B 1 42 ? -7.953 0.477 -4.539 1 96.5 42 ILE B CA 1
ATOM 2580 C C . ILE B 1 42 ? -6.672 -0.174 -5.059 1 96.5 42 ILE B C 1
ATOM 2582 O O . ILE B 1 42 ? -6 0.377 -5.934 1 96.5 42 ILE B O 1
ATOM 2586 N N . LEU B 1 43 ? -6.348 -1.332 -4.531 1 96.19 43 LEU B N 1
ATOM 2587 C CA . LEU B 1 43 ? -5.148 -2.047 -4.957 1 96.19 43 LEU B CA 1
ATOM 2588 C C . LEU B 1 43 ? -5.27 -2.486 -6.414 1 96.19 43 LEU B C 1
ATOM 2590 O O . LEU B 1 43 ? -4.316 -2.359 -7.188 1 96.19 43 LEU B O 1
ATOM 2594 N N . PHE B 1 44 ? -6.449 -2.9 -6.77 1 93.88 44 PHE B N 1
ATOM 2595 C CA . PHE B 1 44 ? -6.707 -3.467 -8.086 1 93.88 44 PHE B CA 1
ATOM 2596 C C . PHE B 1 44 ? -6.641 -2.389 -9.164 1 93.88 44 PHE B C 1
ATOM 2598 O O . PHE B 1 44 ? -6.125 -2.627 -10.258 1 93.88 44 PHE B O 1
ATOM 2605 N N . TYR B 1 45 ? -7.086 -1.235 -8.883 1 95.88 45 TYR B N 1
ATOM 2606 C CA . TYR B 1 45 ? -7.238 -0.224 -9.922 1 95.88 45 TYR B CA 1
ATOM 2607 C C . TYR B 1 45 ? -6.109 0.795 -9.859 1 95.88 45 TYR B C 1
ATOM 2609 O O . TYR B 1 45 ? -5.82 1.47 -10.852 1 95.88 45 TYR B O 1
ATOM 2617 N N . LEU B 1 46 ? -5.465 0.895 -8.742 1 97.5 46 LEU B N 1
ATOM 2618 C CA . LEU B 1 46 ? -4.504 1.986 -8.617 1 97.5 46 LEU B CA 1
ATOM 2619 C C . LEU B 1 46 ? -3.113 1.453 -8.297 1 97.5 46 LEU B C 1
ATOM 2621 O O . LEU B 1 46 ? -2.189 1.586 -9.102 1 97.5 46 LEU B O 1
ATOM 2625 N N . ALA B 1 47 ? -2.973 0.781 -7.18 1 97.81 47 ALA B N 1
ATOM 2626 C CA . ALA B 1 47 ? -1.647 0.476 -6.645 1 97.81 47 ALA B CA 1
ATOM 2627 C C . ALA B 1 47 ? -0.96 -0.606 -7.473 1 97.81 47 ALA B C 1
ATOM 2629 O O . ALA B 1 47 ? 0.179 -0.43 -7.914 1 97.81 47 ALA B O 1
ATOM 2630 N N . THR B 1 48 ? -1.673 -1.691 -7.738 1 96.44 48 THR B N 1
ATOM 2631 C CA . THR B 1 48 ? -1.052 -2.83 -8.406 1 96.44 48 THR B CA 1
ATOM 2632 C C . THR B 1 48 ? -0.691 -2.48 -9.844 1 96.44 48 THR B C 1
ATOM 2634 O O . THR B 1 48 ? 0.421 -2.758 -10.297 1 96.44 48 THR B O 1
ATOM 2637 N N . PRO B 1 49 ? -1.609 -1.851 -10.562 1 97.44 49 PRO B N 1
ATOM 2638 C CA . PRO B 1 49 ? -1.22 -1.438 -11.914 1 97.44 49 PRO B CA 1
ATOM 2639 C C . PRO B 1 49 ? -0.02 -0.493 -11.922 1 97.44 49 PRO B C 1
ATOM 2641 O O . PRO B 1 49 ? 0.835 -0.58 -12.805 1 97.44 49 PRO B O 1
ATOM 2644 N N . SER B 1 50 ? 0.029 0.399 -10.945 1 98.31 50 SER B N 1
ATOM 2645 C CA . SER B 1 50 ? 1.16 1.316 -10.859 1 98.31 50 SER B CA 1
ATOM 2646 C C . SER B 1 50 ? 2.461 0.566 -10.594 1 98.31 50 SER B C 1
ATOM 2648 O O . SER B 1 50 ? 3.506 0.904 -11.156 1 98.31 50 SER B O 1
ATOM 2650 N N . LEU B 1 51 ? 2.42 -0.426 -9.75 1 97.31 51 LEU B N 1
ATOM 2651 C CA . LEU B 1 51 ? 3.6 -1.227 -9.43 1 97.31 51 LEU B CA 1
ATOM 2652 C C . LEU B 1 51 ? 4.102 -1.962 -10.672 1 97.31 51 LEU B C 1
ATOM 2654 O O . LEU B 1 51 ? 5.297 -1.936 -10.969 1 97.31 51 LEU B O 1
ATOM 2658 N N . VAL B 1 52 ? 3.178 -2.609 -11.336 1 96.31 52 VAL B N 1
ATOM 2659 C CA . VAL B 1 52 ? 3.533 -3.389 -12.516 1 96.31 52 VAL B CA 1
ATOM 2660 C C . VAL B 1 52 ? 4.078 -2.463 -13.602 1 96.31 52 VAL B C 1
ATOM 2662 O O . VAL B 1 52 ? 5.098 -2.76 -14.227 1 96.31 52 VAL B O 1
ATOM 2665 N N . PHE B 1 53 ? 3.395 -1.36 -13.789 1 97.75 53 PHE B N 1
ATOM 2666 C CA . PHE B 1 53 ? 3.863 -0.376 -14.758 1 97.75 53 PHE B CA 1
ATOM 2667 C C . PHE B 1 53 ? 5.289 0.06 -14.438 1 97.75 53 PHE B C 1
ATOM 2669 O O . PHE B 1 53 ? 6.168 0.014 -15.305 1 97.75 53 PHE B O 1
ATOM 2676 N N . ARG B 1 54 ? 5.477 0.491 -13.242 1 97.19 54 ARG B N 1
ATOM 2677 C CA . ARG B 1 54 ? 6.785 0.991 -12.836 1 97.19 54 ARG B CA 1
ATOM 2678 C C . ARG B 1 54 ? 7.859 -0.074 -13.023 1 97.19 54 ARG B C 1
ATOM 2680 O O . ARG B 1 54 ? 8.938 0.212 -13.547 1 97.19 54 ARG B O 1
ATOM 2687 N N . SER B 1 55 ? 7.559 -1.279 -12.562 1 94.88 55 SER B N 1
ATOM 2688 C CA . SER B 1 55 ? 8.523 -2.371 -12.633 1 94.88 55 SER B CA 1
ATOM 2689 C C . SER B 1 55 ? 8.922 -2.668 -14.07 1 94.88 55 SER B C 1
ATOM 2691 O O . SER B 1 55 ? 10.102 -2.871 -14.367 1 94.88 55 SER B O 1
ATOM 2693 N N . LEU B 1 56 ? 7.992 -2.646 -14.977 1 95.25 56 LEU B N 1
ATOM 2694 C CA . LEU B 1 56 ? 8.258 -3.004 -16.359 1 95.25 56 LEU B CA 1
ATOM 2695 C C . LEU B 1 56 ? 8.812 -1.809 -17.141 1 95.25 56 LEU B C 1
ATOM 2697 O O . LEU B 1 56 ? 9.625 -1.975 -18.047 1 95.25 56 LEU B O 1
ATOM 2701 N N . TYR B 1 57 ? 8.359 -0.637 -16.703 1 96.44 57 TYR B N 1
ATOM 2702 C CA . TYR B 1 57 ? 8.859 0.596 -17.297 1 96.44 57 TYR B CA 1
ATOM 2703 C C . TYR B 1 57 ? 10.359 0.742 -17.062 1 96.44 57 TYR B C 1
ATOM 2705 O O . TYR B 1 57 ? 11.078 1.267 -17.922 1 96.44 57 TYR B O 1
ATOM 2713 N N . GLN B 1 58 ? 10.859 0.208 -16.016 1 94.5 58 GLN B N 1
ATOM 2714 C CA . GLN B 1 58 ? 12.25 0.418 -15.633 1 94.5 58 GLN B CA 1
ATOM 2715 C C . GLN B 1 58 ? 13.078 -0.844 -15.859 1 94.5 58 GLN B C 1
ATOM 2717 O O . GLN B 1 58 ? 14.289 -0.85 -15.625 1 94.5 58 GLN B O 1
ATOM 2722 N N . MET B 1 59 ? 12.453 -1.881 -16.312 1 91.88 59 MET B N 1
ATOM 2723 C CA . MET B 1 59 ? 13.117 -3.174 -16.422 1 91.88 59 MET B CA 1
ATOM 2724 C C . MET B 1 59 ? 14.016 -3.217 -17.672 1 91.88 59 MET B C 1
ATOM 2726 O O . MET B 1 59 ? 13.703 -2.598 -18.688 1 91.88 59 MET B O 1
ATOM 2730 N N . ASP B 1 60 ? 15.203 -3.893 -17.547 1 92.25 60 ASP B N 1
ATOM 2731 C CA . ASP B 1 60 ? 15.969 -4.215 -18.75 1 92.25 60 ASP B CA 1
ATOM 2732 C C . ASP B 1 60 ? 15.273 -5.301 -19.578 1 92.25 60 ASP B C 1
ATOM 2734 O O . ASP B 1 60 ? 15.32 -6.48 -19.219 1 92.25 60 ASP B O 1
ATOM 2738 N N . ILE B 1 61 ? 14.82 -4.922 -20.672 1 86.69 61 ILE B N 1
ATOM 2739 C CA . ILE B 1 61 ? 13.938 -5.797 -21.453 1 86.69 61 ILE B CA 1
ATOM 2740 C C . ILE B 1 61 ? 14.766 -6.855 -22.172 1 86.69 61 ILE B C 1
ATOM 2742 O O . ILE B 1 61 ? 15.758 -6.539 -22.828 1 86.69 61 ILE B O 1
ATOM 2746 N N . ASP B 1 62 ? 14.328 -8.039 -22.016 1 92.12 62 ASP B N 1
ATOM 2747 C CA . ASP B 1 62 ? 14.781 -9.211 -22.766 1 92.12 62 ASP B CA 1
ATOM 2748 C C . ASP B 1 62 ? 13.594 -10.055 -23.234 1 92.12 62 ASP B C 1
ATOM 2750 O O . ASP B 1 62 ? 12.93 -10.695 -22.422 1 92.12 62 ASP B O 1
ATOM 2754 N N . PHE B 1 63 ? 13.422 -10.109 -24.547 1 91.38 63 PHE B N 1
ATOM 2755 C CA . PHE B 1 63 ? 12.25 -10.758 -25.125 1 91.38 63 PHE B CA 1
ATOM 2756 C C . PHE B 1 63 ? 12.25 -12.25 -24.828 1 91.38 63 PHE B C 1
ATOM 2758 O O . PHE B 1 63 ? 11.188 -12.867 -24.703 1 91.38 63 PHE B O 1
ATOM 2765 N N . VAL B 1 64 ? 13.344 -12.82 -24.781 1 93.88 64 VAL B N 1
ATOM 2766 C CA . VAL B 1 64 ? 13.453 -14.242 -24.469 1 93.88 64 VAL B CA 1
ATOM 2767 C C . VAL B 1 64 ? 12.953 -14.5 -23.047 1 93.88 64 VAL B C 1
ATOM 2769 O O . VAL B 1 64 ? 12.258 -15.492 -22.797 1 93.88 64 VAL B O 1
ATOM 2772 N N . VAL B 1 65 ? 13.281 -13.57 -22.219 1 93.94 65 VAL B N 1
ATOM 2773 C CA . VAL B 1 65 ? 12.859 -13.68 -20.828 1 93.94 65 VAL B CA 1
ATOM 2774 C C . VAL B 1 65 ? 11.336 -13.555 -20.75 1 93.94 65 VAL B C 1
ATOM 2776 O O . VAL B 1 65 ? 10.688 -14.305 -20.016 1 93.94 65 VAL B O 1
ATOM 2779 N N . LEU B 1 66 ? 10.789 -12.648 -21.516 1 94.31 66 LEU B N 1
ATOM 2780 C CA . LEU B 1 66 ? 9.344 -12.461 -21.531 1 94.31 66 LEU B CA 1
ATOM 2781 C C . LEU B 1 66 ? 8.641 -13.719 -22.016 1 94.31 66 LEU B C 1
ATOM 2783 O O . LEU B 1 66 ? 7.605 -14.117 -21.469 1 94.31 66 LEU B O 1
ATOM 2787 N N . GLN B 1 67 ? 9.188 -14.336 -23 1 95.12 67 GLN B N 1
ATOM 2788 C CA . GLN B 1 67 ? 8.625 -15.57 -23.531 1 95.12 67 GLN B CA 1
ATOM 2789 C C . GLN B 1 67 ? 8.703 -16.703 -22.531 1 95.12 67 GLN B C 1
ATOM 2791 O O . GLN B 1 67 ? 7.766 -17.5 -22.391 1 95.12 67 GLN B O 1
ATOM 2796 N N . HIS B 1 68 ? 9.836 -16.828 -21.891 1 96.81 68 HIS B N 1
ATOM 2797 C CA . HIS B 1 68 ? 10.008 -17.828 -20.859 1 96.81 68 HIS B CA 1
ATOM 2798 C C . HIS B 1 68 ? 8.945 -17.688 -19.766 1 96.81 68 HIS B C 1
ATOM 2800 O O . HIS B 1 68 ? 8.336 -18.672 -19.359 1 96.81 68 HIS B O 1
ATOM 2806 N N . LEU B 1 69 ? 8.789 -16.453 -19.359 1 95.81 69 LEU B N 1
ATOM 2807 C CA . LEU B 1 69 ? 7.844 -16.188 -18.281 1 95.81 69 LEU B CA 1
ATOM 2808 C C . LEU B 1 69 ? 6.422 -16.547 -18.703 1 95.81 69 LEU B C 1
ATOM 2810 O O . LEU B 1 69 ? 5.684 -17.172 -17.938 1 95.81 69 LEU B O 1
ATOM 2814 N N . ALA B 1 70 ? 6.055 -16.172 -19.922 1 96 70 ALA B N 1
ATOM 2815 C CA . ALA B 1 70 ? 4.723 -16.469 -20.438 1 96 70 ALA B CA 1
ATOM 2816 C C . ALA B 1 70 ? 4.512 -17.984 -20.562 1 96 70 ALA B C 1
ATOM 2818 O O . ALA B 1 70 ? 3.471 -18.5 -20.156 1 96 70 ALA B O 1
ATOM 2819 N N . LEU B 1 71 ? 5.48 -18.625 -21.062 1 96.69 71 LEU B N 1
ATOM 2820 C CA . LEU B 1 71 ? 5.387 -20.062 -21.312 1 96.69 71 LEU B CA 1
ATOM 2821 C C . LEU B 1 71 ? 5.32 -20.844 -20 1 96.69 71 LEU B C 1
ATOM 2823 O O . LEU B 1 71 ? 4.473 -21.719 -19.844 1 96.69 71 LEU B O 1
ATOM 2827 N N . VAL B 1 72 ? 6.188 -20.516 -19.125 1 97.44 72 VAL B N 1
ATOM 2828 C CA . VAL B 1 72 ? 6.254 -21.266 -17.859 1 97.44 72 VAL B CA 1
ATOM 2829 C C . VAL B 1 72 ? 5.016 -20.969 -17.016 1 97.44 72 VAL B C 1
ATOM 2831 O O . VAL B 1 72 ? 4.387 -21.875 -16.484 1 97.44 72 VAL B O 1
ATOM 2834 N N . ALA B 1 73 ? 4.68 -19.656 -16.922 1 97 73 ALA B N 1
ATOM 2835 C CA . ALA B 1 73 ? 3.48 -19.297 -16.172 1 97 73 ALA B CA 1
ATOM 2836 C C . ALA B 1 73 ? 2.246 -20 -16.734 1 97 73 ALA B C 1
ATOM 2838 O O . ALA B 1 73 ? 1.423 -20.516 -15.984 1 97 73 ALA B O 1
ATOM 2839 N N . GLY B 1 74 ? 2.115 -19.984 -18.047 1 96.94 74 GLY B N 1
ATOM 2840 C CA . GLY B 1 74 ? 0.995 -20.641 -18.703 1 96.94 74 GLY B CA 1
ATOM 2841 C C . GLY B 1 74 ? 0.962 -22.141 -18.469 1 96.94 74 GLY B C 1
ATOM 2842 O O . GLY B 1 74 ? -0.078 -22.703 -18.109 1 96.94 74 GLY B O 1
ATOM 2843 N N . THR B 1 75 ? 2.084 -22.766 -18.688 1 97.44 75 THR B N 1
ATOM 2844 C CA . THR B 1 75 ? 2.162 -24.219 -18.547 1 97.44 75 THR B CA 1
ATOM 2845 C C . THR B 1 75 ? 1.909 -24.641 -17.109 1 97.44 75 THR B C 1
ATOM 2847 O O . THR B 1 75 ? 1.215 -25.641 -16.875 1 97.44 75 THR B O 1
ATOM 2850 N N . VAL B 1 76 ? 2.475 -23.938 -16.156 1 97.44 76 VAL B N 1
ATOM 2851 C CA . VAL B 1 76 ? 2.281 -24.266 -14.742 1 97.44 76 VAL B CA 1
ATOM 2852 C C . VAL B 1 76 ? 0.804 -24.125 -14.383 1 97.44 76 VAL B C 1
ATOM 2854 O O . VAL B 1 76 ? 0.242 -25 -13.719 1 97.44 76 VAL B O 1
ATOM 2857 N N . THR B 1 77 ? 0.169 -23.031 -14.805 1 96.19 77 THR B N 1
ATOM 2858 C CA . THR B 1 77 ? -1.237 -22.797 -14.492 1 96.19 77 THR B CA 1
ATOM 2859 C C . THR B 1 77 ? -2.111 -23.891 -15.086 1 96.19 77 THR B C 1
ATOM 2861 O O . THR B 1 77 ? -2.955 -24.469 -14.383 1 96.19 77 THR B O 1
ATOM 2864 N N . LEU B 1 78 ? -1.859 -24.266 -16.312 1 96.19 78 LEU B N 1
ATOM 2865 C CA . LEU B 1 78 ? -2.674 -25.25 -17 1 96.19 78 LEU B CA 1
ATOM 2866 C C . LEU B 1 78 ? -2.412 -26.656 -16.438 1 96.19 78 LEU B C 1
ATOM 2868 O O . LEU B 1 78 ? -3.348 -27.438 -16.25 1 96.19 78 LEU B O 1
ATOM 2872 N N . SER B 1 79 ? -1.21 -26.953 -16.219 1 97.19 79 SER B N 1
ATOM 2873 C CA . SER B 1 79 ? -0.883 -28.281 -15.695 1 97.19 79 SER B CA 1
ATOM 2874 C C . SER B 1 79 ? -1.39 -28.453 -14.266 1 97.19 79 SER B C 1
ATOM 2876 O O . SER B 1 79 ? -1.882 -29.531 -13.906 1 97.19 79 SER B O 1
ATOM 2878 N N . ALA B 1 80 ? -1.188 -27.438 -13.438 1 96.5 80 ALA B N 1
ATOM 2879 C CA . ALA B 1 80 ? -1.716 -27.5 -12.078 1 96.5 80 ALA B CA 1
ATOM 2880 C C . ALA B 1 80 ? -3.23 -27.688 -12.086 1 96.5 80 ALA B C 1
ATOM 2882 O O . ALA B 1 80 ? -3.768 -28.469 -11.297 1 96.5 80 ALA B O 1
ATOM 2883 N N . GLY B 1 81 ? -3.963 -26.906 -12.945 1 95.5 81 GLY B N 1
ATOM 2884 C CA . GLY B 1 81 ? -5.398 -27.109 -13.094 1 95.5 81 GLY B CA 1
ATOM 2885 C C . GLY B 1 81 ? -5.77 -28.516 -13.516 1 95.5 81 GLY B C 1
ATOM 2886 O O . GLY B 1 81 ? -6.707 -29.094 -12.969 1 95.5 81 GLY B O 1
ATOM 2887 N N . PHE B 1 82 ? -5 -29.016 -14.453 1 96.19 82 PHE B N 1
ATOM 2888 C CA . PHE B 1 82 ? -5.262 -30.359 -14.953 1 96.19 82 PHE B CA 1
ATOM 2889 C C . PHE B 1 82 ? -5.039 -31.391 -13.852 1 96.19 82 PHE B C 1
ATOM 2891 O O . PHE B 1 82 ? -5.84 -32.312 -13.688 1 96.19 82 PHE B O 1
ATOM 2898 N N . LEU B 1 83 ? -3.967 -31.281 -13.117 1 96.44 83 LEU B N 1
ATOM 2899 C CA . LEU B 1 83 ? -3.689 -32.188 -12.016 1 96.44 83 LEU B CA 1
ATOM 2900 C C . LEU B 1 83 ? -4.77 -32.094 -10.938 1 96.44 83 LEU B C 1
ATOM 2902 O O . LEU B 1 83 ? -5.164 -33.094 -10.359 1 96.44 83 LEU B O 1
ATOM 2906 N N . GLY B 1 84 ? -5.18 -30.844 -10.633 1 94.62 84 GLY B N 1
ATOM 2907 C CA . GLY B 1 84 ? -6.301 -30.688 -9.719 1 94.62 84 GLY B CA 1
ATOM 2908 C C . GLY B 1 84 ? -7.551 -31.406 -10.172 1 94.62 84 GLY B C 1
ATOM 2909 O O . GLY B 1 84 ? -8.219 -32.062 -9.367 1 94.62 84 GLY B O 1
ATOM 2910 N N . TRP B 1 85 ? -7.852 -31.297 -11.461 1 93.69 85 TRP B N 1
ATOM 2911 C CA . TRP B 1 85 ? -8.992 -31.984 -12.055 1 93.69 85 TRP B CA 1
ATOM 2912 C C . TRP B 1 85 ? -8.836 -33.5 -11.938 1 93.69 85 TRP B C 1
ATOM 2914 O O . TRP B 1 85 ? -9.781 -34.188 -11.578 1 93.69 85 TRP B O 1
ATOM 2924 N N . LEU B 1 86 ? -7.645 -33.938 -12.227 1 94.69 86 LEU B N 1
ATOM 2925 C CA . LEU B 1 86 ? -7.363 -35.375 -12.227 1 94.69 86 LEU B CA 1
ATOM 2926 C C . LEU B 1 86 ? -7.477 -35.969 -10.82 1 94.69 86 LEU B C 1
ATOM 2928 O O . LEU B 1 86 ? -8.031 -37.031 -10.633 1 94.69 86 LEU B O 1
ATOM 2932 N N . PHE B 1 87 ? -6.949 -35.281 -9.82 1 92.94 87 PHE B N 1
ATOM 2933 C CA . PHE B 1 87 ? -6.895 -35.781 -8.461 1 92.94 87 PHE B CA 1
ATOM 2934 C C . PHE B 1 87 ? -8.234 -35.594 -7.754 1 92.94 87 PHE B C 1
ATOM 2936 O O . PHE B 1 87 ? -8.398 -36 -6.605 1 92.94 87 PHE B O 1
ATOM 2943 N N . SER B 1 88 ? -9.133 -34.938 -8.359 1 89.62 88 SER B N 1
ATOM 2944 C CA . SER B 1 88 ? -10.484 -34.781 -7.812 1 89.62 88 SER B CA 1
ATOM 2945 C C . SER B 1 88 ? -11.438 -35.781 -8.453 1 89.62 88 SER B C 1
ATOM 2947 O O . SER B 1 88 ? -12.656 -35.625 -8.375 1 89.62 88 SER B O 1
ATOM 2949 N N . ALA B 1 89 ? -10.797 -36.781 -9.023 1 87.94 89 ALA B N 1
ATOM 2950 C CA . ALA B 1 89 ? -11.633 -37.812 -9.625 1 87.94 89 ALA B CA 1
ATOM 2951 C C . ALA B 1 89 ? -12.562 -38.438 -8.586 1 87.94 89 ALA B C 1
ATOM 2953 O O . ALA B 1 89 ? -12.148 -38.719 -7.453 1 87.94 89 ALA B O 1
ATOM 2954 N N . GLY B 1 90 ? -13.867 -38.562 -8.93 1 86.56 90 GLY B N 1
ATOM 2955 C CA . GLY B 1 90 ? -14.836 -39.188 -8.039 1 86.56 90 GLY B CA 1
ATOM 2956 C C . GLY B 1 90 ? -15.641 -38.188 -7.246 1 86.56 90 GLY B C 1
ATOM 2957 O O . GLY B 1 90 ? -16.672 -38.531 -6.656 1 86.56 90 GLY B O 1
ATOM 2958 N N . GLN B 1 91 ? -15.164 -36.969 -7.195 1 87.06 91 GLN B N 1
ATOM 2959 C CA . GLN B 1 91 ? -15.906 -35.938 -6.492 1 87.06 91 GLN B CA 1
ATOM 2960 C C . GLN B 1 91 ? -17.062 -35.406 -7.344 1 87.06 91 GLN B C 1
ATOM 2962 O O . GLN B 1 91 ? -17.094 -35.625 -8.555 1 87.06 91 GLN B O 1
ATOM 2967 N N . GLU B 1 92 ? -18.016 -34.781 -6.594 1 89.5 92 GLU B N 1
ATOM 2968 C CA . GLU B 1 92 ? -19.109 -34.125 -7.305 1 89.5 92 GLU B CA 1
ATOM 2969 C C . GLU B 1 92 ? -18.578 -33 -8.18 1 89.5 92 GLU B C 1
ATOM 2971 O O . GLU B 1 92 ? -17.484 -32.5 -7.973 1 89.5 92 GLU B O 1
ATOM 2976 N N . ARG B 1 93 ? -19.312 -32.594 -9.172 1 89.69 93 ARG B N 1
ATOM 2977 C CA . ARG B 1 93 ? -18.922 -31.609 -10.18 1 89.69 93 ARG B CA 1
ATOM 2978 C C . ARG B 1 93 ? -18.438 -30.328 -9.531 1 89.69 93 ARG B C 1
ATOM 2980 O O . ARG B 1 93 ? -17.422 -29.75 -9.945 1 89.69 93 ARG B O 1
ATOM 2987 N N . ARG B 1 94 ? -19.203 -29.875 -8.516 1 88.38 94 ARG B N 1
ATOM 2988 C CA . ARG B 1 94 ? -18.875 -28.609 -7.867 1 88.38 94 ARG B CA 1
ATOM 2989 C C . ARG B 1 94 ? -17.547 -28.719 -7.109 1 88.38 94 ARG B C 1
ATOM 2991 O O . ARG B 1 94 ? -16.766 -27.781 -7.086 1 88.38 94 ARG B O 1
ATOM 2998 N N . GLN B 1 95 ? -17.328 -29.828 -6.562 1 88.88 95 GLN B N 1
ATOM 2999 C CA . GLN B 1 95 ? -16.094 -30.062 -5.824 1 88.88 95 GLN B CA 1
ATOM 3000 C C . GLN B 1 95 ? -14.914 -30.234 -6.77 1 88.88 95 GLN B C 1
ATOM 3002 O O . GLN B 1 95 ? -13.805 -29.797 -6.469 1 88.88 95 GLN B O 1
ATOM 3007 N N . ARG B 1 96 ? -15.195 -30.875 -7.852 1 92.62 96 ARG B N 1
ATOM 3008 C CA . ARG B 1 96 ? -14.141 -31.031 -8.852 1 92.62 96 ARG B CA 1
ATOM 3009 C C . ARG B 1 96 ? -13.727 -29.672 -9.422 1 92.62 96 ARG B C 1
ATOM 3011 O O . ARG B 1 96 ? -12.539 -29.422 -9.641 1 92.62 96 ARG B O 1
ATOM 3018 N N . ALA B 1 97 ? -14.695 -28.859 -9.672 1 93.06 97 ALA B N 1
ATOM 3019 C CA . ALA B 1 97 ? -14.414 -27.5 -10.125 1 93.06 97 ALA B CA 1
ATOM 3020 C C . ALA B 1 97 ? -13.594 -26.734 -9.086 1 93.06 97 ALA B C 1
ATOM 3022 O O . ALA B 1 97 ? -12.664 -26.016 -9.438 1 93.06 97 ALA B O 1
ATOM 3023 N N . ALA B 1 98 ? -13.922 -26.938 -7.867 1 92.56 98 ALA B N 1
ATOM 3024 C CA . ALA B 1 98 ? -13.227 -26.25 -6.777 1 92.56 98 ALA B CA 1
ATOM 3025 C C . ALA B 1 98 ? -11.758 -26.672 -6.719 1 92.56 98 ALA B C 1
ATOM 3027 O O . ALA B 1 98 ? -10.875 -25.828 -6.574 1 92.56 98 ALA B O 1
ATOM 3028 N N . MET B 1 99 ? -11.562 -27.953 -6.867 1 93 99 MET B N 1
ATOM 3029 C CA . MET B 1 99 ? -10.195 -28.469 -6.797 1 93 99 MET B CA 1
ATOM 3030 C C . MET B 1 99 ? -9.383 -28 -8 1 93 99 MET B C 1
ATOM 3032 O O . MET B 1 99 ? -8.203 -27.688 -7.867 1 93 99 MET B O 1
ATOM 3036 N N . THR B 1 100 ? -9.969 -28.031 -9.133 1 95.38 100 THR B N 1
ATOM 3037 C CA . THR B 1 100 ? -9.305 -27.547 -10.336 1 95.38 100 THR B CA 1
ATOM 3038 C C . THR B 1 100 ? -8.961 -26.078 -10.211 1 95.38 100 THR B C 1
ATOM 3040 O O . THR B 1 100 ? -7.84 -25.656 -10.516 1 95.38 100 THR B O 1
ATOM 3043 N N . LEU B 1 101 ? -9.891 -25.359 -9.703 1 94.88 101 LEU B N 1
ATOM 3044 C CA . LEU B 1 101 ? -9.75 -23.922 -9.539 1 94.88 101 LEU B CA 1
ATOM 3045 C C . LEU B 1 101 ? -8.656 -23.594 -8.531 1 94.88 101 LEU B C 1
ATOM 3047 O O . LEU B 1 101 ? -7.77 -22.781 -8.812 1 94.88 101 LEU B O 1
ATOM 3051 N N . THR B 1 102 ? -8.625 -24.25 -7.367 1 95.5 102 THR B N 1
ATOM 3052 C CA . THR B 1 102 ? -7.68 -23.969 -6.297 1 95.5 102 THR B CA 1
ATOM 3053 C C . THR B 1 102 ? -6.273 -24.406 -6.684 1 95.5 102 THR B C 1
ATOM 3055 O O . THR B 1 102 ? -5.285 -23.859 -6.188 1 95.5 102 THR B O 1
ATOM 3058 N N . SER B 1 103 ? -6.188 -25.359 -7.586 1 95.94 103 SER B N 1
ATOM 3059 C CA . SER B 1 103 ? -4.891 -25.828 -8.062 1 95.94 103 SER B CA 1
ATOM 3060 C C . SER B 1 103 ? -4.324 -24.906 -9.133 1 95.94 103 SER B C 1
ATOM 3062 O O . SER B 1 103 ? -3.107 -24.719 -9.219 1 95.94 103 SER B O 1
ATOM 3064 N N . ALA B 1 104 ? -5.18 -24.312 -9.875 1 95.12 104 ALA B N 1
ATOM 3065 C CA . ALA B 1 104 ? -4.77 -23.516 -11.031 1 95.12 104 ALA B CA 1
ATOM 3066 C C . ALA B 1 104 ? -4.488 -22.078 -10.648 1 95.12 104 ALA B C 1
ATOM 3068 O O . ALA B 1 104 ? -3.566 -21.453 -11.18 1 95.12 104 ALA B O 1
ATOM 3069 N N . VAL B 1 105 ? -5.27 -21.578 -9.781 1 95.56 105 VAL B N 1
ATOM 3070 C CA . VAL B 1 105 ? -5.215 -20.156 -9.445 1 95.56 105 VAL B CA 1
ATOM 3071 C C . VAL B 1 105 ? -4.277 -19.938 -8.266 1 95.56 105 VAL B C 1
ATOM 3073 O O . VAL B 1 105 ? -4.605 -20.297 -7.129 1 95.56 105 VAL B O 1
ATOM 3076 N N . SER B 1 106 ? -3.18 -19.328 -8.523 1 96.44 106 SER B N 1
ATOM 3077 C CA . SER B 1 106 ? -2.123 -19.156 -7.531 1 96.44 106 SER B CA 1
ATOM 3078 C C . SER B 1 106 ? -2.002 -17.703 -7.082 1 96.44 106 SER B C 1
ATOM 3080 O O . SER B 1 106 ? -2.287 -16.797 -7.852 1 96.44 106 SER B O 1
ATOM 3082 N N . ASN B 1 107 ? -1.522 -17.5 -5.867 1 96.88 107 ASN B N 1
ATOM 3083 C CA . ASN B 1 107 ? -1.381 -16.188 -5.27 1 96.88 107 ASN B CA 1
ATOM 3084 C C . ASN B 1 107 ? -0.072 -15.516 -5.688 1 96.88 107 ASN B C 1
ATOM 3086 O O . ASN B 1 107 ? 0.746 -15.156 -4.84 1 96.88 107 ASN B O 1
ATOM 3090 N N . ASN B 1 108 ? 0.03 -15.281 -6.922 1 97.12 108 ASN B N 1
ATOM 3091 C CA . ASN B 1 108 ? 1.236 -14.695 -7.5 1 97.12 108 ASN B CA 1
ATOM 3092 C C . ASN B 1 108 ? 1.3 -13.188 -7.266 1 97.12 108 ASN B C 1
ATOM 3094 O O . ASN B 1 108 ? 2.357 -12.578 -7.422 1 97.12 108 ASN B O 1
ATOM 3098 N N . GLY B 1 109 ? 0.201 -12.625 -6.91 1 94.88 109 GLY B N 1
ATOM 3099 C CA . GLY B 1 109 ? 0.135 -11.188 -6.688 1 94.88 109 GLY B CA 1
ATOM 3100 C C . GLY B 1 109 ? 0.348 -10.797 -5.238 1 94.88 109 GLY B C 1
ATOM 3101 O O . GLY B 1 109 ? 1.422 -10.32 -4.871 1 94.88 109 GLY B O 1
ATOM 3102 N N . ASN B 1 110 ? -0.586 -11.148 -4.375 1 93.12 110 ASN B N 1
ATOM 3103 C CA . ASN B 1 110 ? -0.56 -10.719 -2.979 1 93.12 110 ASN B CA 1
ATOM 3104 C C . ASN B 1 110 ? 0.661 -11.273 -2.248 1 93.12 110 ASN B C 1
ATOM 3106 O O . ASN B 1 110 ? 1.257 -10.586 -1.417 1 93.12 110 ASN B O 1
ATOM 3110 N N . MET B 1 111 ? 1.003 -12.406 -2.578 1 95.12 111 MET B N 1
ATOM 3111 C CA . MET B 1 111 ? 2.131 -13.016 -1.879 1 95.12 111 MET B CA 1
ATOM 3112 C C . MET B 1 111 ? 3.338 -13.141 -2.801 1 95.12 111 MET B C 1
ATOM 3114 O O . MET B 1 111 ? 4.469 -12.875 -2.391 1 95.12 111 MET B O 1
ATOM 3118 N N . GLY B 1 112 ? 3.15 -13.531 -3.988 1 96.94 112 GLY B N 1
ATOM 3119 C CA . GLY B 1 112 ? 4.234 -13.805 -4.918 1 96.94 112 GLY B CA 1
ATOM 3120 C C . GLY B 1 112 ? 5.121 -12.602 -5.172 1 96.94 112 GLY B C 1
ATOM 3121 O O . GLY B 1 112 ? 6.348 -12.695 -5.074 1 96.94 112 GLY B O 1
ATOM 3122 N N . ILE B 1 113 ? 4.551 -11.5 -5.434 1 95.44 113 ILE B N 1
ATOM 3123 C CA . ILE B 1 113 ? 5.293 -10.297 -5.773 1 95.44 113 ILE B CA 1
ATOM 3124 C C . ILE B 1 113 ? 6.164 -9.875 -4.594 1 95.44 113 ILE B C 1
ATOM 3126 O O . ILE B 1 113 ? 7.379 -9.711 -4.734 1 95.44 113 ILE B O 1
ATOM 3130 N N . PRO B 1 114 ? 5.625 -9.789 -3.41 1 93.81 114 PRO B N 1
ATOM 3131 C CA . PRO B 1 114 ? 6.453 -9.391 -2.27 1 93.81 114 PRO B CA 1
ATOM 3132 C C . PRO B 1 114 ? 7.59 -10.367 -1.99 1 93.81 114 PRO B C 1
ATOM 3134 O O . PRO B 1 114 ? 8.703 -9.953 -1.673 1 93.81 114 PRO B O 1
ATOM 3137 N N . ILE B 1 115 ? 7.348 -11.578 -2.098 1 95.19 115 ILE B N 1
ATOM 3138 C CA . ILE B 1 115 ? 8.367 -12.57 -1.784 1 95.19 115 ILE B CA 1
ATOM 3139 C C . ILE B 1 115 ? 9.477 -12.516 -2.826 1 95.19 115 ILE B C 1
ATOM 3141 O O . ILE B 1 115 ? 10.664 -12.625 -2.49 1 95.19 115 ILE B O 1
ATOM 3145 N N . CYS B 1 116 ? 9.109 -12.352 -4.078 1 96.25 116 CYS B N 1
ATOM 3146 C CA . CYS B 1 116 ? 10.117 -12.203 -5.125 1 96.25 116 CYS B CA 1
ATOM 3147 C C . CYS B 1 116 ? 10.969 -10.961 -4.887 1 96.25 116 CYS B C 1
ATOM 3149 O O . CYS B 1 116 ? 12.18 -10.984 -5.117 1 96.25 116 CYS B O 1
ATOM 3151 N N . PHE B 1 117 ? 10.383 -9.93 -4.426 1 93.69 117 PHE B N 1
ATOM 3152 C CA . PHE B 1 117 ? 11.102 -8.695 -4.141 1 93.69 117 PHE B CA 1
ATOM 3153 C C . PHE B 1 117 ? 12.094 -8.891 -3.004 1 93.69 117 PHE B C 1
ATOM 3155 O O . PHE B 1 117 ? 13.25 -8.477 -3.1 1 93.69 117 PHE B O 1
ATOM 3162 N N . PHE B 1 118 ? 11.664 -9.547 -1.942 1 91.31 118 PHE B N 1
ATOM 3163 C CA . PHE B 1 118 ? 12.531 -9.734 -0.781 1 91.31 118 PHE B CA 1
ATOM 3164 C C . PHE B 1 118 ? 13.648 -10.719 -1.089 1 91.31 118 PHE B C 1
ATOM 3166 O O . PHE B 1 118 ? 14.766 -10.578 -0.577 1 91.31 118 PHE B O 1
ATOM 3173 N N . ALA B 1 119 ? 13.344 -11.641 -1.977 1 93.12 119 ALA B N 1
ATOM 3174 C CA . ALA B 1 119 ? 14.32 -12.695 -2.26 1 93.12 119 ALA B CA 1
ATOM 3175 C C . ALA B 1 119 ? 15.352 -12.219 -3.283 1 93.12 119 ALA B C 1
ATOM 3177 O O . ALA B 1 119 ? 16.531 -12.57 -3.191 1 93.12 119 ALA B O 1
ATOM 3178 N N . PHE B 1 120 ? 14.875 -11.398 -4.281 1 95.31 120 PHE B N 1
ATOM 3179 C CA . PHE B 1 120 ? 15.75 -11.195 -5.426 1 95.31 120 PHE B CA 1
ATOM 3180 C C . PHE B 1 120 ? 15.812 -9.719 -5.809 1 95.31 120 PHE B C 1
ATOM 3182 O O . PHE B 1 120 ? 16.312 -9.375 -6.883 1 95.31 120 PHE B O 1
ATOM 3189 N N . GLY B 1 121 ? 15.266 -8.867 -5.027 1 93.44 121 GLY B N 1
ATOM 3190 C CA . GLY B 1 121 ? 15.359 -7.434 -5.258 1 93.44 121 GLY B CA 1
ATOM 3191 C C . GLY B 1 121 ? 14.508 -6.961 -6.422 1 93.44 121 GLY B C 1
ATOM 3192 O O . GLY B 1 121 ? 13.43 -7.504 -6.668 1 93.44 121 GLY B O 1
ATOM 3193 N N . GLN B 1 122 ? 14.961 -5.898 -7.113 1 93.5 122 GLN B N 1
ATOM 3194 C CA . GLN B 1 122 ? 14.203 -5.258 -8.188 1 93.5 122 GLN B CA 1
ATOM 3195 C C . GLN B 1 122 ? 14.031 -6.199 -9.375 1 93.5 122 GLN B C 1
ATOM 3197 O O . GLN B 1 122 ? 12.992 -6.18 -10.039 1 93.5 122 GLN B O 1
ATOM 3202 N N . ALA B 1 123 ? 15.062 -6.984 -9.562 1 94.62 123 ALA B N 1
ATOM 3203 C CA . ALA B 1 123 ? 14.953 -7.965 -10.641 1 94.62 123 ALA B CA 1
ATOM 3204 C C . ALA B 1 123 ? 13.836 -8.961 -10.359 1 94.62 123 ALA B C 1
ATOM 3206 O O . ALA B 1 123 ? 13.047 -9.289 -11.25 1 94.62 123 ALA B O 1
ATOM 3207 N N . GLY B 1 124 ? 13.781 -9.477 -9.133 1 96.44 124 GLY B N 1
ATOM 3208 C CA . GLY B 1 124 ? 12.711 -10.375 -8.734 1 96.44 124 GLY B CA 1
ATOM 3209 C C . GLY B 1 124 ? 11.336 -9.75 -8.836 1 96.44 124 GLY B C 1
ATOM 3210 O O . GLY B 1 124 ? 10.375 -10.406 -9.242 1 96.44 124 GLY B O 1
ATOM 3211 N N . LEU B 1 125 ? 11.266 -8.484 -8.469 1 95.69 125 LEU B N 1
ATOM 3212 C CA . LEU B 1 125 ? 10.016 -7.746 -8.531 1 95.69 125 LEU B CA 1
ATOM 3213 C C . LEU B 1 125 ? 9.516 -7.645 -9.969 1 95.69 125 LEU B C 1
ATOM 3215 O O . LEU B 1 125 ? 8.344 -7.891 -10.242 1 95.69 125 LEU B O 1
ATOM 3219 N N . ALA B 1 126 ? 10.344 -7.281 -10.891 1 95.69 126 ALA B N 1
ATOM 3220 C CA . ALA B 1 126 ? 9.977 -7.102 -12.289 1 95.69 126 ALA B CA 1
ATOM 3221 C C . ALA B 1 126 ? 9.539 -8.422 -12.922 1 95.69 126 ALA B C 1
ATOM 3223 O O . ALA B 1 126 ? 8.477 -8.5 -13.539 1 95.69 126 ALA B O 1
ATOM 3224 N N . LEU B 1 127 ? 10.328 -9.461 -12.719 1 96.75 127 LEU B N 1
ATOM 3225 C CA . LEU B 1 127 ? 10.031 -10.773 -13.273 1 96.75 127 LEU B CA 1
ATOM 3226 C C . LEU B 1 127 ? 8.758 -11.352 -12.656 1 96.75 127 LEU B C 1
ATOM 3228 O O . LEU B 1 127 ? 7.922 -11.922 -13.359 1 96.75 127 LEU B O 1
ATOM 3232 N N . GLY B 1 128 ? 8.68 -11.195 -11.312 1 97.25 128 GLY B N 1
ATOM 3233 C CA . GLY B 1 128 ? 7.473 -11.633 -10.633 1 97.25 128 GLY B CA 1
ATOM 3234 C C . GLY B 1 128 ? 6.223 -10.93 -11.125 1 97.25 128 GLY B C 1
ATOM 3235 O O . GLY B 1 128 ? 5.152 -11.539 -11.203 1 97.25 128 GLY B O 1
ATOM 3236 N N . SER B 1 129 ? 6.363 -9.656 -11.477 1 96.25 129 SER B N 1
ATOM 3237 C CA . SER B 1 129 ? 5.238 -8.875 -11.992 1 96.25 129 SER B CA 1
ATOM 3238 C C . SER B 1 129 ? 4.766 -9.406 -13.336 1 96.25 129 SER B C 1
ATOM 3240 O O . SER B 1 129 ? 3.561 -9.461 -13.602 1 96.25 129 SER B O 1
ATOM 3242 N N . ILE B 1 130 ? 5.68 -9.805 -14.172 1 95.75 130 ILE B N 1
ATOM 3243 C CA . ILE B 1 130 ? 5.309 -10.367 -15.461 1 95.75 130 ILE B CA 1
ATOM 3244 C C . ILE B 1 130 ? 4.582 -11.695 -15.266 1 95.75 130 ILE B C 1
ATOM 3246 O O . ILE B 1 130 ? 3.549 -11.945 -15.891 1 95.75 130 ILE B O 1
ATOM 3250 N N . TYR B 1 131 ? 5.168 -12.516 -14.438 1 97.5 131 TYR B N 1
ATOM 3251 C CA . TYR B 1 131 ? 4.504 -13.781 -14.125 1 97.5 131 TYR B CA 1
ATOM 3252 C C . TYR B 1 131 ? 3.082 -13.539 -13.633 1 97.5 131 TYR B C 1
ATOM 3254 O O . TYR B 1 131 ? 2.148 -14.227 -14.055 1 97.5 131 TYR B O 1
ATOM 3262 N N . TYR B 1 132 ? 2.967 -12.617 -12.766 1 96.06 132 TYR B N 1
ATOM 3263 C CA . TYR B 1 132 ? 1.669 -12.266 -12.195 1 96.06 132 TYR B CA 1
ATOM 3264 C C . TYR B 1 132 ? 0.689 -11.852 -13.289 1 96.06 132 TYR B C 1
ATOM 3266 O O . TYR B 1 132 ? -0.475 -12.258 -13.273 1 96.06 132 TYR B O 1
ATOM 3274 N N . VAL B 1 133 ? 1.119 -10.984 -14.203 1 95.38 133 VAL B N 1
ATOM 3275 C CA . VAL B 1 133 ? 0.263 -10.484 -15.273 1 95.38 133 VAL B CA 1
ATOM 3276 C C . VAL B 1 133 ? -0.269 -11.656 -16.094 1 95.38 133 VAL B C 1
ATOM 3278 O O . VAL B 1 133 ? -1.469 -11.734 -16.375 1 95.38 133 VAL B O 1
ATOM 3281 N N . VAL B 1 134 ? 0.591 -12.578 -16.453 1 94.88 134 VAL B N 1
ATOM 3282 C CA . VAL B 1 134 ? 0.202 -13.75 -17.234 1 94.88 134 VAL B CA 1
ATOM 3283 C C . VAL B 1 134 ? -0.761 -14.617 -16.422 1 94.88 134 VAL B C 1
ATOM 3285 O O . VAL B 1 134 ? -1.804 -15.039 -16.938 1 94.88 134 VAL B O 1
ATOM 3288 N N . SER B 1 135 ? -0.357 -14.852 -15.219 1 94.19 135 SER B N 1
ATOM 3289 C CA . SER B 1 135 ? -1.188 -15.672 -14.344 1 94.19 135 SER B CA 1
ATOM 3290 C C . SER B 1 135 ? -2.559 -15.031 -14.133 1 94.19 135 SER B C 1
ATOM 3292 O O . SER B 1 135 ? -3.572 -15.734 -14.086 1 94.19 135 SER B O 1
ATOM 3294 N N . SER B 1 136 ? -2.541 -13.703 -13.93 1 92.81 136 SER B N 1
ATOM 3295 C CA . SER B 1 136 ? -3.799 -12.984 -13.727 1 92.81 136 SER B CA 1
ATOM 3296 C C . SER B 1 136 ? -4.707 -13.117 -14.945 1 92.81 136 SER B C 1
ATOM 3298 O O . SER B 1 136 ? -5.918 -13.312 -14.812 1 92.81 136 SER B O 1
ATOM 3300 N N . PHE B 1 137 ? -4.156 -13.055 -16.078 1 93.94 137 PHE B N 1
ATOM 3301 C CA . PHE B 1 137 ? -4.91 -13.219 -17.312 1 93.94 137 PHE B CA 1
ATOM 3302 C C . PHE B 1 137 ? -5.531 -14.609 -17.391 1 93.94 137 PHE B C 1
ATOM 3304 O O . PHE B 1 137 ? -6.719 -14.75 -17.688 1 93.94 137 PHE B O 1
ATOM 3311 N N . LEU B 1 138 ? -4.812 -15.547 -17.078 1 92.81 138 LEU B N 1
ATOM 3312 C CA . LEU B 1 138 ? -5.273 -16.922 -17.156 1 92.81 138 LEU B CA 1
ATOM 3313 C C . LEU B 1 138 ? -6.289 -17.219 -16.047 1 92.81 138 LEU B C 1
ATOM 3315 O O . LEU B 1 138 ? -7.25 -17.969 -16.266 1 92.81 138 LEU B O 1
ATOM 3319 N N . SER B 1 139 ? -6.02 -16.734 -14.875 1 90.88 139 SER B N 1
ATOM 3320 C CA . SER B 1 139 ? -6.957 -16.922 -13.773 1 90.88 139 SER B CA 1
ATOM 3321 C C . SER B 1 139 ? -8.328 -16.344 -14.102 1 90.88 139 SER B C 1
ATOM 3323 O O . SER B 1 139 ? -9.352 -16.922 -13.719 1 90.88 139 SER B O 1
ATOM 3325 N N . ASN B 1 140 ? -8.367 -15.219 -14.859 1 90.44 140 ASN B N 1
ATOM 3326 C CA . ASN B 1 140 ? -9.633 -14.57 -15.188 1 90.44 140 ASN B CA 1
ATOM 3327 C C . ASN B 1 140 ? -10.242 -15.148 -16.469 1 90.44 140 ASN B C 1
ATOM 3329 O O . ASN B 1 140 ? -11.336 -14.758 -16.859 1 90.44 140 ASN B O 1
ATOM 3333 N N . THR B 1 141 ? -9.578 -16.062 -17.125 1 92.19 141 THR B N 1
ATOM 3334 C CA . THR B 1 141 ? -10.117 -16.75 -18.281 1 92.19 141 THR B CA 1
ATOM 3335 C C . THR B 1 141 ? -10.406 -18.219 -17.953 1 92.19 141 THR B C 1
ATOM 3337 O O . THR B 1 141 ? -11.555 -18.594 -17.719 1 92.19 141 THR B O 1
ATOM 3340 N N . VAL B 1 142 ? -9.32 -18.922 -17.672 1 89.44 142 VAL B N 1
ATOM 3341 C CA . VAL B 1 142 ? -9.43 -20.344 -17.359 1 89.44 142 VAL B CA 1
ATOM 3342 C C . VAL B 1 142 ? -10.156 -20.531 -16.031 1 89.44 142 VAL B C 1
ATOM 3344 O O . VAL B 1 142 ? -11 -21.422 -15.898 1 89.44 142 VAL B O 1
ATOM 3347 N N . GLY B 1 143 ? -9.844 -19.703 -15.102 1 91.56 143 GLY B N 1
ATOM 3348 C CA . GLY B 1 143 ? -10.508 -19.781 -13.805 1 91.56 143 GLY B CA 1
ATOM 3349 C C . GLY B 1 143 ? -12.008 -19.594 -13.891 1 91.56 143 GLY B C 1
ATOM 3350 O O . GLY B 1 143 ? -12.773 -20.297 -13.234 1 91.56 143 GLY B O 1
ATOM 3351 N N . VAL B 1 144 ? -12.422 -18.688 -14.75 1 89.56 144 VAL B N 1
ATOM 3352 C CA . VAL B 1 144 ? -13.844 -18.391 -14.93 1 89.56 144 VAL B CA 1
ATOM 3353 C C . VAL B 1 144 ? -14.539 -19.578 -15.586 1 89.56 144 VAL B C 1
ATOM 3355 O O . VAL B 1 144 ? -15.609 -20 -15.148 1 89.56 144 VAL B O 1
ATOM 3358 N N . VAL B 1 145 ? -13.922 -20.188 -16.562 1 90.81 145 VAL B N 1
ATOM 3359 C CA . VAL B 1 145 ? -14.5 -21.312 -17.297 1 90.81 145 VAL B CA 1
ATOM 3360 C C . VAL B 1 145 ? -14.617 -22.516 -16.359 1 90.81 145 VAL B C 1
ATOM 3362 O O . VAL B 1 145 ? -15.641 -23.203 -16.359 1 90.81 145 VAL B O 1
ATOM 3365 N N . VAL B 1 146 ? -13.633 -22.688 -15.555 1 91.94 146 VAL B N 1
ATOM 3366 C CA . VAL B 1 146 ? -13.609 -23.812 -14.633 1 91.94 146 VAL B CA 1
ATOM 3367 C C . VAL B 1 146 ? -14.648 -23.609 -13.531 1 91.94 146 VAL B C 1
ATOM 3369 O O . VAL B 1 146 ? -15.422 -24.516 -13.227 1 91.94 146 VAL B O 1
ATOM 3372 N N . ALA B 1 147 ? -14.672 -22.453 -12.969 1 91.44 147 ALA B N 1
ATOM 3373 C CA . ALA B 1 147 ? -15.578 -22.156 -11.867 1 91.44 147 ALA B CA 1
ATOM 3374 C C . ALA B 1 147 ? -17.031 -22.281 -12.312 1 91.44 147 ALA B C 1
ATOM 3376 O O . ALA B 1 147 ? -17.906 -22.656 -11.523 1 91.44 147 ALA B O 1
ATOM 3377 N N . SER B 1 148 ? -17.281 -22 -13.578 1 90.12 148 SER B N 1
ATOM 3378 C CA . SER B 1 148 ? -18.656 -22.047 -14.094 1 90.12 148 SER B CA 1
ATOM 3379 C C . SER B 1 148 ? -19 -23.438 -14.617 1 90.12 148 SER B C 1
ATOM 3381 O O . SER B 1 148 ? -20.047 -23.641 -15.219 1 90.12 148 SER B O 1
ATOM 3383 N N . ALA B 1 149 ? -18.125 -24.344 -14.43 1 85.06 149 ALA B N 1
ATOM 3384 C CA . ALA B 1 149 ? -18.297 -25.703 -14.914 1 85.06 149 ALA B CA 1
ATOM 3385 C C . ALA B 1 149 ? -18.641 -25.719 -16.406 1 85.06 149 ALA B C 1
ATOM 3387 O O . ALA B 1 149 ? -19.516 -26.453 -16.844 1 85.06 149 ALA B O 1
ATOM 3388 N N . GLY B 1 150 ? -18 -24.812 -17.031 1 80.44 150 GLY B N 1
ATOM 3389 C CA . GLY B 1 150 ? -18.156 -24.797 -18.469 1 80.44 150 GLY B CA 1
ATOM 3390 C C . GLY B 1 150 ? -19.375 -24.031 -18.938 1 80.44 150 GLY B C 1
ATOM 3391 O O . GLY B 1 150 ? -19.609 -23.906 -20.141 1 80.44 150 GLY B O 1
ATOM 3392 N N . GLN B 1 151 ? -20.078 -23.5 -18.047 1 85.44 151 GLN B N 1
ATOM 3393 C CA . GLN B 1 151 ? -21.297 -22.797 -18.406 1 85.44 151 GLN B CA 1
ATOM 3394 C C . GLN B 1 151 ? -20.984 -21.438 -19.031 1 85.44 151 GLN B C 1
ATOM 3396 O O . GLN B 1 151 ? -21.766 -20.922 -19.828 1 85.44 151 GLN B O 1
ATOM 3401 N N . THR B 1 152 ? -19.938 -20.875 -18.703 1 88 152 THR B N 1
ATOM 3402 C CA . THR B 1 152 ? -19.5 -19.625 -19.312 1 88 152 THR B CA 1
ATOM 3403 C C . THR B 1 152 ? -18.594 -19.891 -20.516 1 88 152 THR B C 1
ATOM 3405 O O . THR B 1 152 ? -17.547 -20.516 -20.375 1 88 152 THR B O 1
ATOM 3408 N N . PRO B 1 153 ? -19.094 -19.422 -21.703 1 89.38 153 PRO B N 1
ATOM 3409 C CA . PRO B 1 153 ? -18.219 -19.609 -22.875 1 89.38 153 PRO B CA 1
ATOM 3410 C C . PRO B 1 153 ? -16.891 -18.891 -22.734 1 89.38 153 PRO B C 1
ATOM 3412 O O . PRO B 1 153 ? -16.797 -17.844 -22.078 1 89.38 153 PRO B O 1
ATOM 3415 N N . VAL B 1 154 ? -15.938 -19.516 -23.391 1 88.81 154 VAL B N 1
ATOM 3416 C CA . VAL B 1 154 ? -14.57 -19 -23.344 1 88.81 154 VAL B CA 1
ATOM 3417 C C . VAL B 1 154 ? -14.562 -17.547 -23.812 1 88.81 154 VAL B C 1
ATOM 3419 O O . VAL B 1 154 ? -13.828 -16.719 -23.266 1 88.81 154 VAL B O 1
ATOM 3422 N N . ARG B 1 155 ? -15.367 -17.156 -24.75 1 91.56 155 ARG B N 1
ATOM 3423 C CA . ARG B 1 155 ? -15.445 -15.797 -25.281 1 91.56 155 ARG B CA 1
ATOM 3424 C C . ARG B 1 155 ? -15.891 -14.805 -24.219 1 91.56 155 ARG B C 1
ATOM 3426 O O . ARG B 1 155 ? -15.367 -13.695 -24.125 1 91.56 155 ARG B O 1
ATOM 3433 N N . ASP B 1 156 ? -16.781 -15.227 -23.453 1 90.81 156 ASP B N 1
ATOM 3434 C CA . ASP B 1 156 ? -17.297 -14.359 -22.391 1 90.81 156 ASP B CA 1
ATOM 3435 C C . ASP B 1 156 ? -16.297 -14.25 -21.25 1 90.81 156 ASP B C 1
ATOM 3437 O O . ASP B 1 156 ? -16.156 -13.195 -20.641 1 90.81 156 ASP B O 1
ATOM 3441 N N . ALA B 1 157 ? -15.602 -15.312 -20.969 1 89.75 157 ALA B N 1
ATOM 3442 C CA . ALA B 1 157 ? -14.555 -15.305 -19.938 1 89.75 157 ALA B CA 1
ATOM 3443 C C . ALA B 1 157 ? -13.398 -14.391 -20.359 1 89.75 157 ALA B C 1
ATOM 3445 O O . ALA B 1 157 ? -12.82 -13.703 -19.516 1 89.75 157 ALA B O 1
ATOM 3446 N N . LEU B 1 158 ? -13.109 -14.43 -21.641 1 90.12 158 LEU B N 1
ATOM 3447 C CA . LEU B 1 158 ? -12.062 -13.57 -22.172 1 90.12 158 LEU B CA 1
ATOM 3448 C C . LEU B 1 158 ? -12.43 -12.094 -22 1 90.12 158 LEU B C 1
ATOM 3450 O O . LEU B 1 158 ? -11.562 -11.258 -21.75 1 90.12 158 LEU B O 1
ATOM 3454 N N . LYS B 1 159 ? -13.648 -11.719 -22.172 1 88.19 159 LYS B N 1
ATOM 3455 C CA . LYS B 1 159 ? -14.102 -10.336 -22 1 88.19 159 LYS B CA 1
ATOM 3456 C C . LYS B 1 159 ? -13.875 -9.867 -20.562 1 88.19 159 LYS B C 1
ATOM 3458 O O . LYS B 1 159 ? -13.531 -8.711 -20.328 1 88.19 159 LYS B O 1
ATOM 3463 N N . VAL B 1 160 ? -13.992 -10.805 -19.672 1 83.31 160 VAL B N 1
ATOM 3464 C CA . VAL B 1 160 ? -13.789 -10.508 -18.266 1 83.31 160 VAL B CA 1
ATOM 3465 C C . VAL B 1 160 ? -12.305 -10.273 -18 1 83.31 160 VAL B C 1
ATOM 3467 O O . VAL B 1 160 ? -11.938 -9.352 -17.266 1 83.31 160 VAL B O 1
ATOM 3470 N N . SER B 1 161 ? -11.531 -11.062 -18.578 1 86.88 161 SER B N 1
ATOM 3471 C CA . SER B 1 161 ? -10.094 -10.984 -18.391 1 86.88 161 SER B CA 1
ATOM 3472 C C . SER B 1 161 ? -9.531 -9.688 -18.969 1 86.88 161 SER B C 1
ATOM 3474 O O . SER B 1 161 ? -8.562 -9.133 -18.438 1 86.88 161 SER B O 1
ATOM 3476 N N . LEU B 1 162 ? -10.07 -9.234 -20 1 88.62 162 LEU B N 1
ATOM 3477 C CA . LEU B 1 162 ? -9.578 -8.039 -20.688 1 88.62 162 LEU B CA 1
ATOM 3478 C C . LEU B 1 162 ? -9.969 -6.781 -19.922 1 88.62 162 LEU B C 1
ATOM 3480 O O . LEU B 1 162 ? -9.516 -5.684 -20.25 1 88.62 162 LEU B O 1
ATOM 3484 N N . ARG B 1 163 ? -10.711 -6.887 -18.906 1 87 163 ARG B N 1
ATOM 3485 C CA . ARG B 1 163 ? -11.094 -5.734 -18.094 1 87 163 ARG B CA 1
ATOM 3486 C C . ARG B 1 163 ? -10.156 -5.574 -16.906 1 87 163 ARG B C 1
ATOM 3488 O O . ARG B 1 163 ? -10.375 -4.715 -16.047 1 87 163 ARG B O 1
ATOM 3495 N N . VAL B 1 164 ? -9.078 -6.332 -16.906 1 90.25 164 VAL B N 1
ATOM 3496 C CA . VAL B 1 164 ? -8.141 -6.289 -15.789 1 90.25 164 VAL B CA 1
ATOM 3497 C C . VAL B 1 164 ? -7.109 -5.184 -16.016 1 90.25 164 VAL B C 1
ATOM 3499 O O . VAL B 1 164 ? -6.312 -5.258 -16.953 1 90.25 164 VAL B O 1
ATOM 3502 N N . PRO B 1 165 ? -7.02 -4.129 -15.188 1 94.56 165 PRO B N 1
ATOM 3503 C CA . PRO B 1 165 ? -6.188 -2.951 -15.438 1 94.56 165 PRO B CA 1
ATOM 3504 C C . PRO B 1 165 ? -4.695 -3.283 -15.5 1 94.56 165 PRO B C 1
ATOM 3506 O O . PRO B 1 165 ? -3.941 -2.617 -16.219 1 94.56 165 PRO B O 1
ATOM 3509 N N . VAL B 1 166 ? -4.281 -4.281 -14.789 1 94.81 166 VAL B N 1
ATOM 3510 C CA . VAL B 1 166 ? -2.859 -4.59 -14.688 1 94.81 166 VAL B CA 1
ATOM 3511 C C . VAL B 1 166 ? -2.32 -5.004 -16.047 1 94.81 166 VAL B C 1
ATOM 3513 O O . VAL B 1 166 ? -1.155 -4.754 -16.375 1 94.81 166 VAL B O 1
ATOM 3516 N N . LEU B 1 167 ? -3.16 -5.613 -16.891 1 95.25 167 LEU B N 1
ATOM 3517 C CA . LEU B 1 167 ? -2.764 -6.008 -18.234 1 95.25 167 LEU B CA 1
ATOM 3518 C C . LEU B 1 167 ? -2.367 -4.793 -19.062 1 95.25 167 LEU B C 1
ATOM 3520 O O . LEU B 1 167 ? -1.353 -4.816 -19.766 1 95.25 167 LEU B O 1
ATOM 3524 N N . TYR B 1 168 ? -3.084 -3.779 -18.938 1 96.56 168 TYR B N 1
ATOM 3525 C CA . TYR B 1 168 ? -2.83 -2.555 -19.688 1 96.56 168 TYR B CA 1
ATOM 3526 C C . TYR B 1 168 ? -1.635 -1.803 -19.109 1 96.56 168 TYR B C 1
ATOM 3528 O O . TYR B 1 168 ? -0.86 -1.195 -19.844 1 96.56 168 TYR B O 1
ATOM 3536 N N . ALA B 1 169 ? -1.551 -1.831 -17.812 1 97.31 169 ALA B N 1
ATOM 3537 C CA . ALA B 1 169 ? -0.394 -1.213 -17.172 1 97.31 169 ALA B CA 1
ATOM 3538 C C . ALA B 1 169 ? 0.902 -1.889 -17.609 1 97.31 169 ALA B C 1
ATOM 3540 O O . ALA B 1 169 ? 1.904 -1.217 -17.875 1 97.31 169 ALA B O 1
ATOM 3541 N N . ALA B 1 170 ? 0.85 -3.201 -17.641 1 95.94 170 ALA B N 1
ATOM 3542 C CA . ALA B 1 170 ? 2.014 -3.965 -18.094 1 95.94 170 ALA B CA 1
ATOM 3543 C C . ALA B 1 170 ? 2.371 -3.621 -19.531 1 95.94 170 ALA B C 1
ATOM 3545 O O . ALA B 1 170 ? 3.535 -3.359 -19.844 1 95.94 170 ALA B O 1
ATOM 3546 N N . ALA B 1 171 ? 1.39 -3.631 -20.422 1 96.44 171 ALA B N 1
ATOM 3547 C CA . ALA B 1 171 ? 1.603 -3.33 -21.828 1 96.44 171 ALA B CA 1
ATOM 3548 C C . ALA B 1 171 ? 2.162 -1.922 -22.016 1 96.44 171 ALA B C 1
ATOM 3550 O O . ALA B 1 171 ? 3.109 -1.718 -22.781 1 96.44 171 ALA B O 1
ATOM 3551 N N . LEU B 1 172 ? 1.605 -0.993 -21.297 1 97.44 172 LEU B N 1
ATOM 3552 C CA . LEU B 1 172 ? 2.051 0.392 -21.406 1 97.44 172 LEU B CA 1
ATOM 3553 C C . LEU B 1 172 ? 3.467 0.553 -20.875 1 97.44 172 LEU B C 1
ATOM 3555 O O . LEU B 1 172 ? 4.281 1.276 -21.453 1 97.44 172 LEU B O 1
ATOM 3559 N N . GLY B 1 173 ? 3.717 -0.054 -19.688 1 97.19 173 GLY B N 1
ATOM 3560 C CA . GLY B 1 173 ? 5.062 -0.017 -19.141 1 97.19 173 GLY B CA 1
ATOM 3561 C C . GLY B 1 173 ? 6.109 -0.57 -20.078 1 97.19 173 GLY B C 1
ATOM 3562 O O . GLY B 1 173 ? 7.148 0.057 -20.297 1 97.19 173 GLY B O 1
ATOM 3563 N N . LEU B 1 174 ? 5.82 -1.709 -20.688 1 95.62 174 LEU B N 1
ATOM 3564 C CA . LEU B 1 174 ? 6.734 -2.348 -21.625 1 95.62 174 LEU B CA 1
ATOM 3565 C C . LEU B 1 174 ? 6.906 -1.499 -22.875 1 95.62 174 LEU B C 1
ATOM 3567 O O . LEU B 1 174 ? 8.016 -1.363 -23.391 1 95.62 174 LEU B O 1
ATOM 3571 N N . LEU B 1 175 ? 5.824 -0.987 -23.391 1 96.62 175 LEU B N 1
ATOM 3572 C CA . LEU B 1 175 ? 5.855 -0.181 -24.609 1 96.62 175 LEU B CA 1
ATOM 3573 C C . LEU B 1 175 ? 6.715 1.063 -24.406 1 96.62 175 LEU B C 1
ATOM 3575 O O . LEU B 1 175 ? 7.566 1.375 -25.25 1 96.62 175 LEU B O 1
ATOM 3579 N N . LEU B 1 176 ? 6.512 1.802 -23.344 1 97.5 176 LEU B N 1
ATOM 3580 C CA . LEU B 1 176 ? 7.277 3.02 -23.094 1 97.5 176 LEU B CA 1
ATOM 3581 C C . LEU B 1 176 ? 8.734 2.695 -22.797 1 97.5 176 LEU B C 1
ATOM 3583 O O . LEU B 1 176 ? 9.633 3.467 -23.141 1 97.5 176 LEU B O 1
ATOM 3587 N N . ASN B 1 177 ? 8.914 1.59 -22.062 1 96 177 ASN B N 1
ATOM 3588 C CA . ASN B 1 177 ? 10.273 1.109 -21.859 1 96 177 ASN B CA 1
ATOM 3589 C C . ASN B 1 177 ? 10.977 0.825 -23.172 1 96 177 ASN B C 1
ATOM 3591 O O . ASN B 1 177 ? 12.078 1.319 -23.422 1 96 177 ASN B O 1
ATOM 3595 N N . TRP B 1 178 ? 10.352 0.145 -24.062 1 94.62 178 TRP B N 1
ATOM 3596 C CA . TRP B 1 178 ? 10.898 -0.271 -25.344 1 94.62 178 TRP B CA 1
ATOM 3597 C C . TRP B 1 178 ? 11.195 0.936 -26.234 1 94.62 178 TRP B C 1
ATOM 3599 O O . TRP B 1 178 ? 12.227 0.976 -26.922 1 94.62 178 TRP B O 1
ATOM 3609 N N . THR B 1 179 ? 10.336 1.888 -26.203 1 96.44 179 THR B N 1
ATOM 3610 C CA . THR B 1 179 ? 10.484 3.055 -27.062 1 96.44 179 THR B CA 1
ATOM 3611 C C . THR B 1 179 ? 11.422 4.078 -26.422 1 96.44 179 THR B C 1
ATOM 3613 O O . THR B 1 179 ? 11.844 5.035 -27.078 1 96.44 179 THR B O 1
ATOM 3616 N N . GLY B 1 180 ? 11.695 3.959 -25.188 1 95.69 180 GLY B N 1
ATOM 3617 C CA . GLY B 1 180 ? 12.547 4.902 -24.484 1 95.69 180 GLY B CA 1
ATOM 3618 C C . GLY B 1 180 ? 11.852 6.215 -24.172 1 95.69 180 GLY B C 1
ATOM 3619 O O . GLY B 1 180 ? 12.508 7.238 -23.984 1 95.69 180 GLY B O 1
ATOM 3620 N N . THR B 1 181 ? 10.562 6.168 -24.188 1 96.69 181 THR B N 1
ATOM 3621 C CA . THR B 1 181 ? 9.789 7.375 -23.922 1 96.69 181 THR B CA 1
ATOM 3622 C C . THR B 1 181 ? 9.805 7.707 -22.438 1 96.69 181 THR B C 1
ATOM 3624 O O . THR B 1 181 ? 9.484 6.852 -21.594 1 96.69 181 THR B O 1
ATOM 3627 N N . GLU B 1 182 ? 10.195 8.984 -22.125 1 95.81 182 GLU B N 1
ATOM 3628 C CA . GLU B 1 182 ? 10.227 9.406 -20.734 1 95.81 182 GLU B CA 1
ATOM 3629 C C . GLU B 1 182 ? 8.875 9.969 -20.297 1 95.81 182 GLU B C 1
ATOM 3631 O O . GLU B 1 182 ? 8.242 10.719 -21.031 1 95.81 182 GLU B O 1
ATOM 3636 N N . ILE B 1 183 ? 8.5 9.523 -19.188 1 95.06 183 ILE B N 1
ATOM 3637 C CA . ILE B 1 183 ? 7.258 10.047 -18.625 1 95.06 183 ILE B CA 1
ATOM 3638 C C . ILE B 1 183 ? 7.555 11.305 -17.812 1 95.06 183 ILE B C 1
ATOM 3640 O O . ILE B 1 183 ? 8.609 11.414 -17.188 1 95.06 183 ILE B O 1
ATOM 3644 N N . PRO B 1 184 ? 6.594 12.305 -17.844 1 95.06 184 PRO B N 1
ATOM 3645 C CA . PRO B 1 184 ? 6.805 13.516 -17.047 1 95.06 184 PRO B CA 1
ATOM 3646 C C . PRO B 1 184 ? 7.051 13.211 -15.57 1 95.06 184 PRO B C 1
ATOM 3648 O O . PRO B 1 184 ? 6.438 12.297 -15.016 1 95.06 184 PRO B O 1
ATOM 3651 N N . LEU B 1 185 ? 7.875 14 -15 1 92.12 185 LEU B N 1
ATOM 3652 C CA . LEU B 1 185 ? 8.344 13.773 -13.633 1 92.12 185 LEU B CA 1
ATOM 3653 C C . LEU B 1 185 ? 7.168 13.688 -12.664 1 92.12 185 LEU B C 1
ATOM 3655 O O . LEU B 1 185 ? 7.133 12.805 -11.805 1 92.12 185 LEU B O 1
ATOM 3659 N N . SER B 1 186 ? 6.242 14.586 -12.773 1 93.19 186 SER B N 1
ATOM 3660 C CA . SER B 1 186 ? 5.117 14.625 -11.844 1 93.19 186 SER B CA 1
ATOM 3661 C C . SER B 1 186 ? 4.281 13.352 -11.93 1 93.19 186 SER B C 1
ATOM 3663 O O . SER B 1 186 ? 3.828 12.836 -10.914 1 93.19 186 SER B O 1
ATOM 3665 N N . LEU B 1 187 ? 4.078 12.898 -13.094 1 95.81 187 LEU B N 1
ATOM 3666 C CA . LEU B 1 187 ? 3.32 11.672 -13.297 1 95.81 187 LEU B CA 1
ATOM 3667 C C . LEU B 1 187 ? 4.078 10.469 -12.734 1 95.81 187 LEU B C 1
ATOM 3669 O O . LEU B 1 187 ? 3.48 9.586 -12.117 1 95.81 187 LEU B O 1
ATOM 3673 N N . PHE B 1 188 ? 5.355 10.445 -12.977 1 95.5 188 PHE B N 1
ATOM 3674 C CA . PHE B 1 188 ? 6.156 9.336 -12.484 1 95.5 188 PHE B CA 1
ATOM 3675 C C . PHE B 1 188 ? 6.164 9.32 -10.953 1 95.5 188 PHE B C 1
ATOM 3677 O O . PHE B 1 188 ? 6.074 8.25 -10.344 1 95.5 188 PHE B O 1
ATOM 3684 N N . ARG B 1 189 ? 6.273 10.469 -10.383 1 93.62 189 ARG B N 1
ATOM 3685 C CA . ARG B 1 189 ? 6.266 10.539 -8.93 1 93.62 189 ARG B CA 1
ATOM 3686 C C . ARG B 1 189 ? 4.941 10.047 -8.359 1 93.62 189 ARG B C 1
ATOM 3688 O O . ARG B 1 189 ? 4.918 9.352 -7.34 1 93.62 189 ARG B O 1
ATOM 3695 N N . ALA B 1 190 ? 3.918 10.398 -9.008 1 96 190 ALA B N 1
ATOM 3696 C CA . ALA B 1 190 ? 2.602 9.922 -8.594 1 96 190 ALA B CA 1
ATOM 3697 C C . ALA B 1 190 ? 2.5 8.406 -8.727 1 96 190 ALA B C 1
ATOM 3699 O O . ALA B 1 190 ? 2.029 7.727 -7.816 1 96 190 ALA B O 1
ATOM 3700 N N . LEU B 1 191 ? 2.922 7.949 -9.82 1 96.81 191 LEU B N 1
ATOM 3701 C CA . LEU B 1 191 ? 2.92 6.516 -10.07 1 96.81 191 LEU B CA 1
ATOM 3702 C C . LEU B 1 191 ? 3.805 5.785 -9.07 1 96.81 191 LEU B C 1
ATOM 3704 O O . LEU B 1 191 ? 3.445 4.707 -8.586 1 96.81 191 LEU B O 1
ATOM 3708 N N . ASP B 1 192 ? 4.898 6.371 -8.797 1 95.81 192 ASP B N 1
ATOM 3709 C CA . ASP B 1 192 ? 5.848 5.793 -7.844 1 95.81 192 ASP B CA 1
ATOM 3710 C C . ASP B 1 192 ? 5.234 5.699 -6.449 1 95.81 192 ASP B C 1
ATOM 3712 O O . ASP B 1 192 ? 5.414 4.691 -5.754 1 95.81 192 ASP B O 1
ATOM 3716 N N . LEU B 1 193 ? 4.555 6.688 -6.078 1 94.88 193 LEU B N 1
ATOM 3717 C CA . LEU B 1 193 ? 3.867 6.664 -4.789 1 94.88 193 LEU B CA 1
ATOM 3718 C C . LEU B 1 193 ? 2.842 5.539 -4.742 1 94.88 193 LEU B C 1
ATOM 3720 O O . LEU B 1 193 ? 2.838 4.734 -3.805 1 94.88 193 LEU B O 1
ATOM 3724 N N . LEU B 1 194 ? 2.057 5.488 -5.711 1 97.31 194 LEU B N 1
ATOM 3725 C CA . LEU B 1 194 ? 1.017 4.465 -5.738 1 97.31 194 LEU B CA 1
ATOM 3726 C C . LEU B 1 194 ? 1.63 3.07 -5.77 1 97.31 194 LEU B C 1
ATOM 3728 O O . LEU B 1 194 ? 1.115 2.148 -5.133 1 97.31 194 LEU B O 1
ATOM 3732 N N . ALA B 1 195 ? 2.686 2.939 -6.539 1 96.81 195 ALA B N 1
ATOM 3733 C CA . ALA B 1 195 ? 3.379 1.657 -6.617 1 96.81 195 ALA B CA 1
ATOM 3734 C C . ALA B 1 195 ? 3.871 1.212 -5.246 1 96.81 195 ALA B C 1
ATOM 3736 O O . ALA B 1 195 ? 3.838 0.022 -4.922 1 96.81 195 ALA B O 1
ATOM 3737 N N . ASN B 1 196 ? 4.293 2.111 -4.438 1 95.31 196 ASN B N 1
ATOM 3738 C CA . ASN B 1 196 ? 4.828 1.799 -3.117 1 95.31 196 ASN B CA 1
ATOM 3739 C C . ASN B 1 196 ? 3.752 1.241 -2.191 1 95.31 196 ASN B C 1
ATOM 3741 O O . ASN B 1 196 ? 4.059 0.532 -1.231 1 95.31 196 ASN B O 1
ATOM 3745 N N . ALA B 1 197 ? 2.572 1.51 -2.525 1 96.69 197 ALA B N 1
ATOM 3746 C CA . ALA B 1 197 ? 1.47 1.051 -1.685 1 96.69 197 ALA B CA 1
ATOM 3747 C C . ALA B 1 197 ? 1.069 -0.379 -2.037 1 96.69 197 ALA B C 1
ATOM 3749 O O . ALA B 1 197 ? 0.349 -1.033 -1.278 1 96.69 197 ALA B O 1
ATOM 3750 N N . ALA B 1 198 ? 1.507 -0.851 -3.092 1 96.25 198 ALA B N 1
ATOM 3751 C CA . ALA B 1 198 ? 0.992 -2.111 -3.621 1 96.25 198 ALA B CA 1
ATOM 3752 C C . ALA B 1 198 ? 1.365 -3.281 -2.713 1 96.25 198 ALA B C 1
ATOM 3754 O O . ALA B 1 198 ? 0.489 -3.977 -2.195 1 96.25 198 ALA B O 1
ATOM 3755 N N . ILE B 1 199 ? 2.633 -3.461 -2.416 1 94.88 199 ILE B N 1
ATOM 3756 C CA . ILE B 1 199 ? 3.109 -4.637 -1.697 1 94.88 199 ILE B CA 1
ATOM 3757 C C . ILE B 1 199 ? 2.527 -4.652 -0.285 1 94.88 199 ILE B C 1
ATOM 3759 O O . ILE B 1 199 ? 1.878 -5.621 0.115 1 94.88 199 ILE B O 1
ATOM 3763 N N . PRO B 1 200 ? 2.682 -3.574 0.486 1 96.62 200 PRO B N 1
ATOM 3764 C CA . PRO B 1 200 ? 2.09 -3.623 1.825 1 96.62 200 PRO B CA 1
ATOM 3765 C C . PRO B 1 200 ? 0.567 -3.723 1.794 1 96.62 200 PRO B C 1
ATOM 3767 O O . PRO B 1 200 ? -0.027 -4.402 2.637 1 96.62 200 PRO B O 1
ATOM 3770 N N . GLY B 1 201 ? -0.039 -3.033 0.846 1 96.94 201 GLY B N 1
ATOM 3771 C CA . GLY B 1 201 ? -1.481 -3.154 0.714 1 96.94 201 GLY B CA 1
ATOM 3772 C C . GLY B 1 201 ? -1.938 -4.57 0.422 1 96.94 201 GLY B C 1
ATOM 3773 O O . GLY B 1 201 ? -2.912 -5.047 1.007 1 96.94 201 GLY B O 1
ATOM 3774 N N . MET B 1 202 ? -1.275 -5.191 -0.465 1 94.31 202 MET B N 1
ATOM 3775 C CA . MET B 1 202 ? -1.605 -6.566 -0.84 1 94.31 202 MET B CA 1
ATOM 3776 C C . MET B 1 202 ? -1.481 -7.5 0.357 1 94.31 202 MET B C 1
ATOM 3778 O O . MET B 1 202 ? -2.318 -8.383 0.549 1 94.31 202 MET B O 1
ATOM 3782 N N . LEU B 1 203 ? -0.481 -7.367 1.143 1 95.31 203 LEU B N 1
ATOM 3783 C CA . LEU B 1 203 ? -0.257 -8.25 2.283 1 95.31 203 LEU B CA 1
ATOM 3784 C C . LEU B 1 203 ? -1.292 -8 3.375 1 95.31 203 LEU B C 1
ATOM 3786 O O . LEU B 1 203 ? -1.82 -8.945 3.963 1 95.31 203 LEU B O 1
ATOM 3790 N N . VAL B 1 204 ? -1.599 -6.699 3.645 1 96.5 204 VAL B N 1
ATOM 3791 C CA . VAL B 1 204 ? -2.643 -6.379 4.613 1 96.5 204 VAL B CA 1
ATOM 3792 C C . VAL B 1 204 ? -3.977 -6.961 4.145 1 96.5 204 VAL B C 1
ATOM 3794 O O . VAL B 1 204 ? -4.715 -7.547 4.941 1 96.5 204 VAL B O 1
ATOM 3797 N N . LEU B 1 205 ? -4.27 -6.754 2.859 1 94.81 205 LEU B N 1
ATOM 3798 C CA . LEU B 1 205 ? -5.5 -7.293 2.287 1 94.81 205 LEU B CA 1
ATOM 3799 C C . LEU B 1 205 ? -5.562 -8.805 2.453 1 94.81 205 LEU B C 1
ATOM 3801 O O . LEU B 1 205 ? -6.609 -9.352 2.809 1 94.81 205 LEU B O 1
ATOM 3805 N N . LEU B 1 206 ? -4.469 -9.469 2.15 1 92.62 206 LEU B N 1
ATOM 3806 C CA . LEU B 1 206 ? -4.395 -10.922 2.318 1 92.62 206 LEU B CA 1
ATOM 3807 C C . LEU B 1 206 ? -4.766 -11.32 3.742 1 92.62 206 LEU B C 1
ATOM 3809 O O . LEU B 1 206 ? -5.562 -12.242 3.943 1 92.62 206 LEU B O 1
ATOM 3813 N N . GLY B 1 207 ? -4.207 -10.672 4.75 1 94.19 207 GLY B N 1
ATOM 3814 C CA . GLY B 1 207 ? -4.527 -10.938 6.141 1 94.19 207 GLY B CA 1
ATOM 3815 C C . GLY B 1 207 ? -6.004 -10.781 6.453 1 94.19 207 GLY B C 1
ATOM 3816 O O . GLY B 1 207 ? -6.605 -11.641 7.098 1 94.19 207 GLY B O 1
ATOM 3817 N N . ILE B 1 208 ? -6.562 -9.703 5.961 1 93.75 208 ILE B N 1
ATOM 3818 C CA . ILE B 1 208 ? -7.973 -9.414 6.188 1 93.75 208 ILE B CA 1
ATOM 3819 C C . ILE B 1 208 ? -8.828 -10.516 5.559 1 93.75 208 ILE B C 1
ATOM 3821 O O . ILE B 1 208 ? -9.781 -11 6.176 1 93.75 208 ILE B O 1
ATOM 3825 N N . GLN B 1 209 ? -8.5 -10.875 4.34 1 90.06 209 GLN B N 1
ATOM 3826 C CA . GLN B 1 209 ? -9.258 -11.883 3.611 1 90.06 209 GLN B CA 1
ATOM 3827 C C . GLN B 1 209 ? -9.172 -13.242 4.301 1 90.06 209 GLN B C 1
ATOM 3829 O O . GLN B 1 209 ? -10.141 -14.008 4.297 1 90.06 209 GLN B O 1
ATOM 3834 N N . LEU B 1 210 ? -8.031 -13.594 4.891 1 89.19 210 LEU B N 1
ATOM 3835 C CA . LEU B 1 210 ? -7.832 -14.883 5.547 1 89.19 210 LEU B CA 1
ATOM 3836 C C . LEU B 1 210 ? -8.68 -14.984 6.812 1 89.19 210 LEU B C 1
ATOM 3838 O O . LEU B 1 210 ? -9.086 -16.078 7.203 1 89.19 210 LEU B O 1
ATOM 3842 N N . ARG B 1 211 ? -8.906 -13.852 7.438 1 86.12 211 ARG B N 1
ATOM 3843 C CA . ARG B 1 211 ? -9.742 -13.852 8.633 1 86.12 211 ARG B CA 1
ATOM 3844 C C . ARG B 1 211 ? -11.188 -14.211 8.289 1 86.12 211 ARG B C 1
ATOM 3846 O O . ARG B 1 211 ? -11.891 -14.82 9.094 1 86.12 211 ARG B O 1
ATOM 3853 N N . SER B 1 212 ? -11.602 -13.867 7.133 1 77.12 212 SER B N 1
ATOM 3854 C CA . SER B 1 212 ? -12.992 -14.047 6.746 1 77.12 212 SER B CA 1
ATOM 3855 C C . SER B 1 212 ? -13.242 -15.453 6.215 1 77.12 212 SER B C 1
ATOM 3857 O O . SER B 1 212 ? -14.383 -15.812 5.91 1 77.12 212 SER B O 1
ATOM 3859 N N . VAL B 1 213 ? -12.242 -16.266 6.098 1 71.5 213 VAL B N 1
ATOM 3860 C CA . VAL B 1 213 ? -12.391 -17.594 5.516 1 71.5 213 VAL B CA 1
ATOM 3861 C C . VAL B 1 213 ? -12.688 -18.609 6.617 1 71.5 213 VAL B C 1
ATOM 3863 O O . VAL B 1 213 ? -11.961 -18.688 7.609 1 71.5 213 VAL B O 1
ATOM 3866 N N . PRO B 1 214 ? -13.961 -19.188 6.445 1 66.38 214 PRO B N 1
ATOM 3867 C CA . PRO B 1 214 ? -14.32 -20.203 7.445 1 66.38 214 PRO B CA 1
ATOM 3868 C C . PRO B 1 214 ? -13.414 -21.422 7.391 1 66.38 214 PRO B C 1
ATOM 3870 O O . PRO B 1 214 ? -12.977 -21.828 6.309 1 66.38 214 PRO B O 1
ATOM 3873 N N . LEU B 1 215 ? -12.805 -21.875 8.461 1 62.5 215 LEU B N 1
ATOM 3874 C CA . LEU B 1 215 ? -11.969 -23.062 8.555 1 62.5 215 LEU B CA 1
ATOM 3875 C C . LEU B 1 215 ? -12.82 -24.328 8.492 1 62.5 215 LEU B C 1
ATOM 3877 O O . LEU B 1 215 ? -13.766 -24.484 9.273 1 62.5 215 LEU B O 1
ATOM 3881 N N . LEU B 1 216 ? -13.297 -24.641 7.199 1 61.56 216 LEU B N 1
ATOM 3882 C CA . LEU B 1 216 ? -14.195 -25.781 7.152 1 61.56 216 LEU B CA 1
ATOM 3883 C C . LEU B 1 216 ? -13.414 -27.094 7.254 1 61.56 216 LEU B C 1
ATOM 3885 O O . LEU B 1 216 ? -12.219 -27.141 6.934 1 61.56 216 LEU B O 1
ATOM 3889 N N . GLN B 1 217 ? -14.375 -28.062 7.609 1 55.06 217 GLN B N 1
ATOM 3890 C CA . GLN B 1 217 ? -14.172 -29.469 7.945 1 55.06 217 GLN B CA 1
ATOM 3891 C C . GLN B 1 217 ? -14.281 -30.359 6.703 1 55.06 217 GLN B C 1
ATOM 3893 O O . GLN B 1 217 ? -15.156 -30.141 5.859 1 55.06 217 GLN B O 1
ATOM 3898 N N . GLY B 1 218 ? -13.523 -30.562 5.688 1 58.56 218 GLY B N 1
ATOM 3899 C CA . GLY B 1 218 ? -13.312 -31.641 4.738 1 58.56 218 GLY B CA 1
ATOM 3900 C C . GLY B 1 218 ? -11.852 -31.828 4.355 1 58.56 218 GLY B C 1
ATOM 3901 O O . GLY B 1 218 ? -11.164 -30.859 4.035 1 58.56 218 GLY B O 1
ATOM 3902 N N . GLN B 1 219 ? -11.297 -32.938 4.844 1 72.81 219 GLN B N 1
ATOM 3903 C CA . GLN B 1 219 ? -9.859 -32.969 5.109 1 72.81 219 GLN B CA 1
ATOM 3904 C C . GLN B 1 219 ? -9.094 -33.531 3.92 1 72.81 219 GLN B C 1
ATOM 3906 O O . GLN B 1 219 ? -8.125 -32.938 3.455 1 72.81 219 GLN B O 1
ATOM 3911 N N . ALA B 1 220 ? -9.789 -34.594 3.076 1 78.81 220 ALA B N 1
ATOM 3912 C CA . ALA B 1 220 ? -8.828 -35.25 2.178 1 78.81 220 ALA B CA 1
ATOM 3913 C C . ALA B 1 220 ? -8.695 -34.469 0.873 1 78.81 220 ALA B C 1
ATOM 3915 O O . ALA B 1 220 ? -7.59 -34.344 0.34 1 78.81 220 ALA B O 1
ATOM 3916 N N . VAL B 1 221 ? -9.859 -33.969 0.388 1 80.94 221 VAL B N 1
ATOM 3917 C CA . VAL B 1 221 ? -9.867 -33.281 -0.894 1 80.94 221 VAL B CA 1
ATOM 3918 C C . VAL B 1 221 ? -9.102 -31.969 -0.772 1 80.94 221 VAL B C 1
ATOM 3920 O O . VAL B 1 221 ? -8.398 -31.562 -1.701 1 80.94 221 VAL B O 1
ATOM 3923 N N . ILE B 1 222 ? -9.148 -31.391 0.306 1 87.81 222 ILE B N 1
ATOM 3924 C CA . ILE B 1 222 ? -8.438 -30.156 0.598 1 87.81 222 ILE B CA 1
ATOM 3925 C C . ILE B 1 222 ? -6.934 -30.406 0.564 1 87.81 222 ILE B C 1
ATOM 3927 O O . ILE B 1 222 ? -6.188 -29.641 -0.056 1 87.81 222 ILE B O 1
ATOM 3931 N N . LEU B 1 223 ? -6.582 -31.5 1.129 1 90.62 223 LEU B N 1
ATOM 3932 C CA . LEU B 1 223 ? -5.164 -31.844 1.199 1 90.62 223 LEU B CA 1
ATOM 3933 C C . LEU B 1 223 ? -4.605 -32.125 -0.189 1 90.62 223 LEU B C 1
ATOM 3935 O O . LEU B 1 223 ? -3.441 -31.844 -0.472 1 90.62 223 LEU B O 1
ATOM 3939 N N . ARG B 1 224 ? -5.387 -32.719 -1.014 1 92.06 224 ARG B N 1
ATOM 3940 C CA . ARG B 1 224 ? -4.949 -33.031 -2.375 1 92.06 224 ARG B CA 1
ATOM 3941 C C . ARG B 1 224 ? -4.719 -31.75 -3.166 1 92.06 224 ARG B C 1
ATOM 3943 O O . ARG B 1 224 ? -3.719 -31.625 -3.875 1 92.06 224 ARG B O 1
ATOM 3950 N N . SER B 1 225 ? -5.668 -30.844 -3.02 1 92.12 225 SER B N 1
ATOM 3951 C CA . SER B 1 225 ? -5.523 -29.578 -3.717 1 92.12 225 SER B CA 1
ATOM 3952 C C . SER B 1 225 ? -4.297 -28.812 -3.232 1 92.12 225 SER B C 1
ATOM 3954 O O . SER B 1 225 ? -3.545 -28.266 -4.039 1 92.12 225 SER B O 1
ATOM 3956 N N . VAL B 1 226 ? -4.078 -28.859 -1.968 1 94.75 226 VAL B N 1
ATOM 3957 C CA . VAL B 1 226 ? -2.939 -28.172 -1.367 1 94.75 226 VAL B CA 1
ATOM 3958 C C . VAL B 1 226 ? -1.639 -28.797 -1.861 1 94.75 226 VAL B C 1
ATOM 3960 O O . VAL B 1 226 ? -0.677 -28.094 -2.17 1 94.75 226 VAL B O 1
ATOM 3963 N N . ALA B 1 227 ? -1.629 -30.078 -1.959 1 95.5 227 ALA B N 1
ATOM 3964 C CA . ALA B 1 227 ? -0.44 -30.797 -2.414 1 95.5 227 ALA B CA 1
ATOM 3965 C C . ALA B 1 227 ? -0.122 -30.469 -3.869 1 95.5 227 ALA B C 1
ATOM 3967 O O . ALA B 1 227 ? 1.042 -30.266 -4.227 1 95.5 227 ALA B O 1
ATOM 3968 N N . VAL B 1 228 ? -1.117 -30.438 -4.672 1 95.94 228 VAL B N 1
ATOM 3969 C CA . VAL B 1 228 ? -0.91 -30.094 -6.074 1 95.94 228 VAL B CA 1
ATOM 3970 C C . VAL B 1 228 ? -0.354 -28.672 -6.18 1 95.94 228 VAL B C 1
ATOM 3972 O O . VAL B 1 228 ? 0.621 -28.422 -6.898 1 95.94 228 VAL B O 1
ATOM 3975 N N . ARG B 1 229 ? -0.933 -27.766 -5.484 1 95.81 229 ARG B N 1
ATOM 3976 C CA . ARG B 1 229 ? -0.598 -26.344 -5.539 1 95.81 229 ARG B CA 1
ATOM 3977 C C . ARG B 1 229 ? 0.805 -26.094 -5 1 95.81 229 ARG B C 1
ATOM 3979 O O . ARG B 1 229 ? 1.598 -25.391 -5.621 1 95.81 229 ARG B O 1
ATOM 3986 N N . LEU B 1 230 ? 1.178 -26.719 -3.867 1 97.44 230 LEU B N 1
ATOM 3987 C CA . LEU B 1 230 ? 2.4 -26.344 -3.166 1 97.44 230 LEU B CA 1
ATOM 3988 C C . LEU B 1 230 ? 3.553 -27.266 -3.547 1 97.44 230 LEU B C 1
ATOM 3990 O O . LEU B 1 230 ? 4.719 -26.922 -3.348 1 97.44 230 LEU B O 1
ATOM 3994 N N . LEU B 1 231 ? 3.281 -28.422 -4.117 1 96.75 231 LEU B N 1
ATOM 3995 C CA . LEU B 1 231 ? 4.34 -29.375 -4.422 1 96.75 231 LEU B CA 1
ATOM 3996 C C . LEU B 1 231 ? 4.445 -29.625 -5.922 1 96.75 231 LEU B C 1
ATOM 3998 O O . LEU B 1 231 ? 5.504 -29.406 -6.52 1 96.75 231 LEU B O 1
ATOM 4002 N N . ALA B 1 232 ? 3.4 -29.984 -6.566 1 97.25 232 ALA B N 1
ATOM 4003 C CA . ALA B 1 232 ? 3.443 -30.359 -7.977 1 97.25 232 ALA B CA 1
ATOM 4004 C C . ALA B 1 232 ? 3.766 -29.156 -8.859 1 97.25 232 ALA B C 1
ATOM 4006 O O . ALA B 1 232 ? 4.539 -29.266 -9.812 1 97.25 232 ALA B O 1
ATOM 4007 N N . ALA B 1 233 ? 3.156 -28.047 -8.578 1 97.38 233 ALA B N 1
ATOM 4008 C CA . ALA B 1 233 ? 3.295 -26.859 -9.422 1 97.38 233 ALA B CA 1
ATOM 4009 C C . ALA B 1 233 ? 4.746 -26.391 -9.484 1 97.38 233 ALA B C 1
ATOM 4011 O O . ALA B 1 233 ? 5.293 -26.172 -10.57 1 97.38 233 ALA B O 1
ATOM 4012 N N . PRO B 1 234 ? 5.469 -26.234 -8.328 1 98 234 PRO B N 1
ATOM 4013 C CA . PRO B 1 234 ? 6.875 -25.812 -8.406 1 98 234 PRO B CA 1
ATOM 4014 C C . PRO B 1 234 ? 7.758 -26.875 -9.078 1 98 234 PRO B C 1
ATOM 4016 O O . PRO B 1 234 ? 8.75 -26.531 -9.727 1 98 234 PRO B O 1
ATOM 4019 N N . VAL B 1 235 ? 7.406 -28.109 -9.016 1 97.81 235 VAL B N 1
ATOM 4020 C CA . VAL B 1 235 ? 8.164 -29.172 -9.688 1 97.81 235 VAL B CA 1
ATOM 4021 C C . VAL B 1 235 ? 8.023 -29.031 -11.195 1 97.81 235 VAL B C 1
ATOM 4023 O O . VAL B 1 235 ? 8.992 -29.203 -11.938 1 97.81 235 VAL B O 1
ATOM 4026 N N . VAL B 1 236 ? 6.82 -28.766 -11.602 1 97.75 236 VAL B N 1
ATOM 4027 C CA . VAL B 1 236 ? 6.59 -28.547 -13.023 1 97.75 236 VAL B CA 1
ATOM 4028 C C . VAL B 1 236 ? 7.43 -27.359 -13.508 1 97.75 236 VAL B C 1
ATOM 4030 O O . VAL B 1 236 ? 8.062 -27.422 -14.562 1 97.75 236 VAL B O 1
ATOM 4033 N N . ALA B 1 237 ? 7.398 -26.281 -12.812 1 98.25 237 ALA B N 1
ATOM 4034 C CA . ALA B 1 237 ? 8.195 -25.109 -13.164 1 98.25 237 ALA B CA 1
ATOM 4035 C C . ALA B 1 237 ? 9.68 -25.453 -13.203 1 98.25 237 ALA B C 1
ATOM 4037 O O . ALA B 1 237 ? 10.398 -25.016 -14.117 1 98.25 237 ALA B O 1
ATOM 4038 N N . TRP B 1 238 ? 10.125 -26.188 -12.203 1 97.75 238 TRP B N 1
ATOM 4039 C CA . TRP B 1 238 ? 11.523 -26.594 -12.148 1 97.75 238 TRP B CA 1
ATOM 4040 C C . TRP B 1 238 ? 11.906 -27.406 -13.383 1 97.75 238 TRP B C 1
ATOM 4042 O O . TRP B 1 238 ? 12.945 -27.172 -13.992 1 97.75 238 TRP B O 1
ATOM 4052 N N . GLN B 1 239 ? 11.125 -28.359 -13.727 1 97.88 239 GLN B N 1
ATOM 4053 C CA . GLN B 1 239 ? 11.375 -29.219 -14.891 1 97.88 239 GLN B CA 1
ATOM 4054 C C . GLN B 1 239 ? 11.406 -28.391 -16.172 1 97.88 239 GLN B C 1
ATOM 4056 O O . GLN B 1 239 ? 12.266 -28.594 -17.031 1 97.88 239 GLN B O 1
ATOM 4061 N N . LEU B 1 240 ? 10.461 -27.5 -16.281 1 97.69 240 LEU B N 1
ATOM 4062 C CA . LEU B 1 240 ? 10.406 -26.656 -17.469 1 97.69 240 LEU B CA 1
ATOM 4063 C C . LEU B 1 240 ? 11.656 -25.781 -17.578 1 97.69 240 LEU B C 1
ATOM 4065 O O . LEU B 1 240 ? 12.195 -25.594 -18.672 1 97.69 240 LEU B O 1
ATOM 4069 N N . CYS B 1 241 ? 12.039 -25.219 -16.531 1 97.81 241 CYS B N 1
ATOM 4070 C CA . CYS B 1 241 ? 13.242 -24.391 -16.516 1 97.81 241 CYS B CA 1
ATOM 4071 C C . CYS B 1 241 ? 14.469 -25.219 -16.922 1 97.81 241 CYS B C 1
ATOM 4073 O O . CYS B 1 241 ? 15.32 -24.734 -17.672 1 97.81 241 CYS B O 1
ATOM 4075 N N . ALA B 1 242 ? 14.555 -26.406 -16.391 1 97.12 242 ALA B N 1
ATOM 4076 C CA . ALA B 1 242 ? 15.664 -27.297 -16.734 1 97.12 242 ALA B CA 1
ATOM 4077 C C . ALA B 1 242 ? 15.664 -27.625 -18.219 1 97.12 242 ALA B C 1
ATOM 4079 O O . ALA B 1 242 ? 16.719 -27.594 -18.875 1 97.12 242 ALA B O 1
ATOM 4080 N N . TRP B 1 243 ? 14.555 -27.938 -18.719 1 97.44 243 TRP B N 1
ATOM 4081 C CA . TRP B 1 243 ? 14.414 -28.312 -20.125 1 97.44 243 TRP B CA 1
ATOM 4082 C C . TRP B 1 243 ? 14.742 -27.141 -21.047 1 97.44 243 TRP B C 1
ATOM 4084 O O . TRP B 1 243 ? 15.305 -27.344 -22.125 1 97.44 243 TRP B O 1
ATOM 4094 N N . LEU B 1 244 ? 14.398 -25.938 -20.625 1 96.88 244 LEU B N 1
ATOM 4095 C CA . LEU B 1 244 ? 14.578 -24.766 -21.469 1 96.88 244 LEU B CA 1
ATOM 4096 C C . LEU B 1 244 ? 15.93 -24.109 -21.203 1 96.88 244 LEU B C 1
ATOM 4098 O O . LEU B 1 244 ? 16.312 -23.156 -21.891 1 96.88 244 LEU B O 1
ATOM 4102 N N . GLY B 1 245 ? 16.641 -24.562 -20.25 1 97.25 245 GLY B N 1
ATOM 4103 C CA . GLY B 1 245 ? 17.953 -24.031 -19.922 1 97.25 245 GLY B CA 1
ATOM 4104 C C . GLY B 1 245 ? 17.906 -22.672 -19.234 1 97.25 245 GLY B C 1
ATOM 4105 O O . GLY B 1 245 ? 18.812 -21.859 -19.422 1 97.25 245 GLY B O 1
ATOM 4106 N N . ILE B 1 246 ? 16.828 -22.406 -18.547 1 97.31 246 ILE B N 1
ATOM 4107 C CA . ILE B 1 246 ? 16.688 -21.141 -17.844 1 97.31 246 ILE B CA 1
ATOM 4108 C C . ILE B 1 246 ? 17.469 -21.188 -16.531 1 97.31 246 ILE B C 1
ATOM 4110 O O . ILE B 1 246 ? 17.375 -22.156 -15.773 1 97.31 246 ILE B O 1
ATOM 4114 N N . THR B 1 247 ? 18.328 -20.188 -16.25 1 96.25 247 THR B N 1
ATOM 4115 C CA . THR B 1 247 ? 19.172 -20.156 -15.062 1 96.25 247 THR B CA 1
ATOM 4116 C C . THR B 1 247 ? 19.062 -18.797 -14.367 1 96.25 247 THR B C 1
ATOM 4118 O O . THR B 1 247 ? 18.312 -17.922 -14.812 1 96.25 247 THR B O 1
ATOM 4121 N N . GLY B 1 248 ? 19.688 -18.656 -13.156 1 96.12 248 GLY B N 1
ATOM 4122 C CA . GLY B 1 248 ? 19.812 -17.375 -12.477 1 96.12 248 GLY B CA 1
ATOM 4123 C C . GLY B 1 248 ? 18.516 -16.922 -11.828 1 96.12 248 GLY B C 1
ATOM 4124 O O . GLY B 1 248 ? 17.719 -17.734 -11.383 1 96.12 248 GLY B O 1
ATOM 4125 N N . VAL B 1 249 ? 18.406 -15.672 -11.766 1 96.62 249 VAL B N 1
ATOM 4126 C CA . VAL B 1 249 ? 17.281 -15.055 -11.078 1 96.62 249 VAL B CA 1
ATOM 4127 C C . VAL B 1 249 ? 15.977 -15.383 -11.805 1 96.62 249 VAL B C 1
ATOM 4129 O O . VAL B 1 249 ? 14.93 -15.562 -11.172 1 96.62 249 VAL B O 1
ATOM 413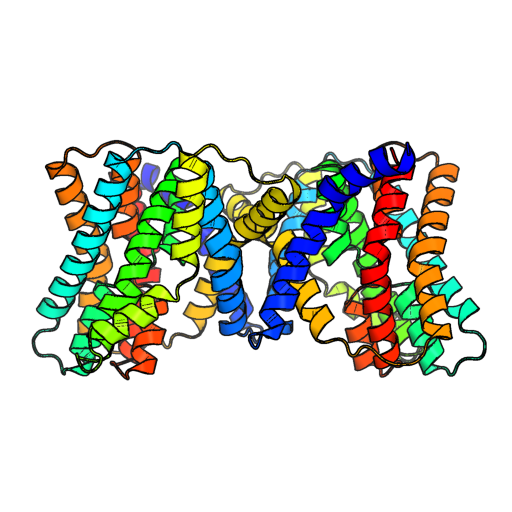2 N N . GLU B 1 250 ? 16.062 -15.484 -13.133 1 97 250 GLU B N 1
ATOM 4133 C CA . GLU B 1 250 ? 14.883 -15.828 -13.93 1 97 250 GLU B CA 1
ATOM 4134 C C . GLU B 1 250 ? 14.312 -17.188 -13.516 1 97 250 GLU B C 1
ATOM 4136 O O . GLU B 1 250 ? 13.109 -17.297 -13.258 1 97 250 GLU B O 1
ATOM 4141 N N . ARG B 1 251 ? 15.148 -18.188 -13.414 1 97.69 251 ARG B N 1
ATOM 4142 C CA . ARG B 1 251 ? 14.742 -19.516 -12.984 1 97.69 251 ARG B CA 1
ATOM 4143 C C . ARG B 1 251 ? 14.141 -19.484 -11.586 1 97.69 251 ARG B C 1
ATOM 4145 O O . ARG B 1 251 ? 13.094 -20.094 -11.344 1 97.69 251 ARG B O 1
ATOM 4152 N N . ASN B 1 252 ? 14.828 -18.781 -10.734 1 98.12 252 ASN B N 1
ATOM 4153 C CA . ASN B 1 252 ? 14.422 -18.75 -9.328 1 98.12 252 ASN B CA 1
ATOM 4154 C C . ASN B 1 252 ? 13.047 -18.109 -9.164 1 98.12 252 ASN B C 1
ATOM 4156 O O . ASN B 1 252 ? 12.227 -18.594 -8.383 1 98.12 252 ASN B O 1
ATOM 4160 N N . VAL B 1 253 ? 12.781 -17.047 -9.922 1 98 253 VAL B N 1
ATOM 4161 C CA . VAL B 1 253 ? 11.5 -16.344 -9.844 1 98 253 VAL B CA 1
ATOM 4162 C C . VAL B 1 253 ? 10.391 -17.25 -10.398 1 98 253 VAL B C 1
ATOM 4164 O O . VAL B 1 253 ? 9.305 -17.328 -9.82 1 98 253 VAL B O 1
ATOM 4167 N N . LEU B 1 254 ? 10.695 -17.938 -11.469 1 98.38 254 LEU B N 1
ATOM 4168 C CA . LEU B 1 254 ? 9.703 -18.812 -12.086 1 98.38 254 LEU B CA 1
ATOM 4169 C C . LEU B 1 254 ? 9.289 -19.922 -11.117 1 98.38 254 LEU B C 1
ATOM 4171 O O . LEU B 1 254 ? 8.102 -20.188 -10.945 1 98.38 254 LEU B O 1
ATOM 4175 N N . ILE B 1 255 ? 10.203 -20.5 -10.484 1 98.44 255 ILE B N 1
ATOM 4176 C CA . ILE B 1 255 ? 9.945 -21.609 -9.57 1 98.44 255 ILE B CA 1
ATOM 4177 C C . ILE B 1 255 ? 9.258 -21.094 -8.312 1 98.44 255 ILE B C 1
ATOM 4179 O O . ILE B 1 255 ? 8.305 -21.703 -7.816 1 98.44 255 ILE B O 1
ATOM 4183 N N . LEU B 1 256 ? 9.711 -20 -7.797 1 97.94 256 LEU B N 1
ATOM 4184 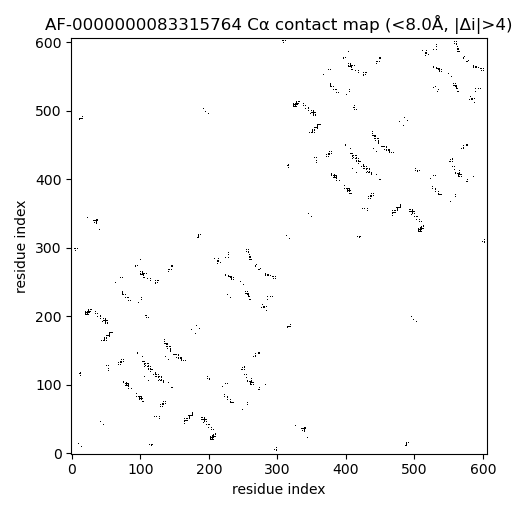C CA . LEU B 1 256 ? 9.133 -19.406 -6.594 1 97.94 256 LEU B CA 1
ATOM 4185 C C . LEU B 1 256 ? 7.68 -19.016 -6.828 1 97.94 256 LEU B C 1
ATOM 4187 O O . LEU B 1 256 ? 6.816 -19.281 -5.984 1 97.94 256 LEU B O 1
ATOM 4191 N N . GLN B 1 257 ? 7.379 -18.344 -8 1 98.25 257 GLN B N 1
ATOM 4192 C CA . GLN B 1 257 ? 6.012 -17.969 -8.352 1 98.25 257 GLN B CA 1
ATOM 4193 C C . GLN B 1 257 ? 5.125 -19.203 -8.492 1 98.25 257 GLN B C 1
ATOM 4195 O O . GLN B 1 257 ? 3.971 -19.188 -8.062 1 98.25 257 GLN B O 1
ATOM 4200 N N . ALA B 1 258 ? 5.699 -20.234 -8.977 1 98.12 258 ALA B N 1
ATOM 4201 C CA . ALA B 1 258 ? 4.945 -21.484 -9.133 1 98.12 258 ALA B CA 1
ATOM 4202 C C . ALA B 1 258 ? 4.641 -22.109 -7.773 1 98.12 258 ALA B C 1
ATOM 4204 O O . ALA B 1 258 ? 3.703 -22.906 -7.648 1 98.12 258 ALA B O 1
ATOM 4205 N N . ALA B 1 259 ? 5.367 -21.781 -6.809 1 98.12 259 ALA B N 1
ATOM 4206 C CA . ALA B 1 259 ? 5.277 -22.406 -5.492 1 98.12 259 ALA B CA 1
ATOM 4207 C C . ALA B 1 259 ? 4.297 -21.656 -4.594 1 98.12 259 ALA B C 1
ATOM 4209 O O . ALA B 1 259 ? 4.113 -22.016 -3.428 1 98.12 259 ALA B O 1
ATOM 4210 N N . MET B 1 260 ? 3.688 -20.609 -5.07 1 98.12 260 MET B N 1
ATOM 4211 C CA . MET B 1 260 ? 2.775 -19.812 -4.27 1 98.12 260 MET B CA 1
ATOM 4212 C C . MET B 1 260 ? 1.507 -20.578 -3.934 1 98.12 260 MET B C 1
ATOM 4214 O O . MET B 1 260 ? 1.113 -21.484 -4.676 1 98.12 260 MET B O 1
ATOM 4218 N N . PRO B 1 261 ? 0.809 -20.266 -2.797 1 97.5 261 PRO B N 1
ATOM 4219 C CA . PRO B 1 261 ? -0.458 -20.906 -2.443 1 97.5 261 PRO B CA 1
ATOM 4220 C C . PRO B 1 261 ? -1.623 -20.438 -3.309 1 97.5 261 PRO B C 1
ATOM 4222 O O . PRO B 1 261 ? -1.432 -19.625 -4.219 1 97.5 261 PRO B O 1
ATOM 4225 N N . THR B 1 262 ? -2.764 -20.969 -3.027 1 96.75 262 THR B N 1
ATOM 4226 C CA . THR B 1 262 ? -3.965 -20.625 -3.783 1 96.75 262 THR B CA 1
ATOM 4227 C C . THR B 1 262 ? -4.367 -19.188 -3.533 1 96.75 262 THR B C 1
ATOM 4229 O O . THR B 1 262 ? -4.336 -18.703 -2.395 1 96.75 262 THR B O 1
ATOM 4232 N N . ALA B 1 263 ? -4.727 -18.5 -4.562 1 94.94 263 ALA B N 1
ATOM 4233 C CA . ALA B 1 263 ? -5.102 -17.094 -4.492 1 94.94 263 ALA B CA 1
ATOM 4234 C C . ALA B 1 263 ? -6.5 -16.922 -3.904 1 94.94 263 ALA B C 1
ATOM 4236 O O . ALA B 1 263 ? -7.387 -17.75 -4.16 1 94.94 263 ALA B O 1
ATOM 4237 N N . VAL B 1 264 ? -6.707 -15.836 -3.219 1 90.44 264 VAL B N 1
ATOM 4238 C CA . VAL B 1 264 ? -8.008 -15.516 -2.635 1 90.44 264 VAL B CA 1
ATOM 4239 C C . VAL B 1 264 ? -9.031 -15.297 -3.746 1 90.44 264 VAL B C 1
ATOM 4241 O O . VAL B 1 264 ? -10.227 -15.547 -3.557 1 90.44 264 VAL B O 1
ATOM 4244 N N . MET B 1 265 ? -8.555 -14.906 -4.898 1 89.62 265 MET B N 1
ATOM 4245 C CA . MET B 1 265 ? -9.438 -14.688 -6.039 1 89.62 265 MET B CA 1
ATOM 4246 C C . MET B 1 265 ? -10.211 -15.953 -6.379 1 89.62 265 MET B C 1
ATOM 4248 O O . MET B 1 265 ? -11.312 -15.883 -6.934 1 89.62 265 MET B O 1
ATOM 4252 N N . ALA B 1 266 ? -9.719 -17.062 -6.062 1 93.44 266 ALA B N 1
ATOM 4253 C CA . ALA B 1 266 ? -10.414 -18.328 -6.293 1 93.44 266 ALA B CA 1
ATOM 4254 C C . ALA B 1 266 ? -11.719 -18.391 -5.5 1 93.44 266 ALA B C 1
ATOM 4256 O O . ALA B 1 266 ? -12.719 -18.938 -5.969 1 93.44 266 ALA B O 1
ATOM 4257 N N . ALA B 1 267 ? -11.711 -17.859 -4.344 1 90.69 267 ALA B N 1
ATOM 4258 C CA . ALA B 1 267 ? -12.922 -17.844 -3.52 1 90.69 267 ALA B CA 1
ATOM 4259 C C . ALA B 1 267 ? -13.984 -16.938 -4.129 1 90.69 267 ALA B C 1
ATOM 4261 O O . ALA B 1 267 ? -15.18 -17.219 -4.031 1 90.69 267 ALA B O 1
ATOM 4262 N N . VAL B 1 268 ? -13.578 -15.859 -4.699 1 87.25 268 VAL B N 1
ATOM 4263 C CA . VAL B 1 268 ? -14.5 -14.945 -5.355 1 87.25 268 VAL B CA 1
ATOM 4264 C C . VAL B 1 268 ? -15.203 -15.656 -6.512 1 87.25 268 VAL B C 1
ATOM 4266 O O . VAL B 1 268 ? -16.422 -15.617 -6.625 1 87.25 268 VAL B O 1
ATOM 4269 N N . LEU B 1 269 ? -14.43 -16.328 -7.277 1 90.94 269 LEU B N 1
ATOM 4270 C CA . LEU B 1 269 ? -14.977 -17.062 -8.414 1 90.94 269 LEU B CA 1
ATOM 4271 C C . LEU B 1 269 ? -15.875 -18.188 -7.945 1 90.94 269 LEU B C 1
ATOM 4273 O O . LEU B 1 269 ? -16.969 -18.391 -8.492 1 90.94 269 LEU B O 1
ATOM 4277 N N . ALA B 1 270 ? -15.453 -18.875 -6.918 1 92 270 ALA B N 1
ATOM 4278 C CA . ALA B 1 270 ? -16.219 -20.016 -6.406 1 92 270 ALA B CA 1
ATOM 4279 C C . ALA B 1 270 ? -17.562 -19.547 -5.855 1 92 270 ALA B C 1
ATOM 4281 O O . ALA B 1 270 ? -18.562 -20.266 -5.977 1 92 270 ALA B O 1
ATOM 4282 N N . THR B 1 271 ? -17.562 -18.484 -5.238 1 89.38 271 THR B N 1
ATOM 4283 C CA . THR B 1 271 ? -18.812 -17.953 -4.691 1 89.38 271 THR B CA 1
ATOM 4284 C C . THR B 1 271 ? -19.734 -17.5 -5.812 1 89.38 271 THR B C 1
ATOM 4286 O O . THR B 1 271 ? -20.938 -17.797 -5.789 1 89.38 271 THR B O 1
ATOM 4289 N N . GLU B 1 272 ? -19.188 -16.844 -6.785 1 88.81 272 GLU B N 1
ATOM 4290 C CA . GLU B 1 272 ? -19.969 -16.328 -7.906 1 88.81 272 GLU B CA 1
ATOM 4291 C C . GLU B 1 272 ? -20.625 -17.469 -8.688 1 88.81 272 GLU B C 1
ATOM 4293 O O . GLU B 1 272 ? -21.781 -17.344 -9.125 1 88.81 272 GLU B O 1
ATOM 4298 N N . TYR B 1 273 ? -19.938 -18.516 -8.797 1 91.25 273 TYR B N 1
ATOM 4299 C CA . TYR B 1 273 ? -20.422 -19.578 -9.664 1 91.25 273 TYR B CA 1
ATOM 4300 C C . TYR B 1 273 ? -20.828 -20.797 -8.844 1 91.25 273 TYR B C 1
ATOM 4302 O O . TYR B 1 273 ? -21.047 -21.875 -9.398 1 91.25 273 TYR B O 1
ATOM 4310 N N . GLU B 1 274 ? -20.797 -20.641 -7.578 1 90.69 274 GLU B N 1
ATOM 4311 C CA . GLU B 1 274 ? -21.25 -21.656 -6.637 1 90.69 274 GLU B CA 1
ATOM 4312 C C . GLU B 1 274 ? -20.453 -22.953 -6.801 1 90.69 274 GLU B C 1
ATOM 4314 O O . GLU B 1 274 ? -21.047 -24.031 -6.879 1 90.69 274 GLU B O 1
ATOM 4319 N N . ALA B 1 275 ? -19.219 -22.781 -6.969 1 91.38 275 ALA B N 1
ATOM 4320 C CA . ALA B 1 275 ? -18.312 -23.938 -7.07 1 91.38 275 ALA B CA 1
ATOM 4321 C C . ALA B 1 275 ? -17.688 -24.266 -5.719 1 91.38 275 ALA B C 1
ATOM 4323 O O . ALA B 1 275 ? -16.484 -24.094 -5.531 1 91.38 275 ALA B O 1
ATOM 4324 N N . ALA B 1 276 ? -18.469 -24.797 -4.777 1 88.81 276 ALA B N 1
ATOM 4325 C CA . ALA B 1 276 ? -18.078 -25.25 -3.447 1 88.81 276 ALA B CA 1
ATOM 4326 C C . ALA B 1 276 ? -17.203 -24.219 -2.744 1 88.81 276 ALA B C 1
ATOM 4328 O O . ALA B 1 276 ? -16.078 -24.5 -2.352 1 88.81 276 ALA B O 1
ATOM 4329 N N . PRO B 1 277 ? -17.75 -23.094 -2.482 1 89.62 277 PRO B N 1
ATOM 4330 C CA . PRO B 1 277 ? -16.969 -21.969 -1.943 1 89.62 277 PRO B CA 1
ATOM 4331 C C . PRO B 1 277 ? -16.328 -22.297 -0.602 1 89.62 277 PRO B C 1
ATOM 4333 O O . PRO B 1 277 ? -15.234 -21.781 -0.303 1 89.62 277 PRO B O 1
ATOM 4336 N N . GLN B 1 278 ? -16.922 -23.078 0.17 1 86.69 278 GLN B N 1
ATOM 4337 C CA . GLN B 1 278 ? -16.359 -23.406 1.473 1 86.69 278 GLN B CA 1
ATOM 4338 C C . GLN B 1 278 ? -15.078 -24.234 1.324 1 86.69 278 GLN B C 1
ATOM 4340 O O . GLN B 1 278 ? -14.117 -24.031 2.07 1 86.69 278 GLN B O 1
ATOM 4345 N N . LEU B 1 279 ? -15.141 -25.094 0.388 1 88.12 279 LEU B N 1
ATOM 4346 C CA . LEU B 1 279 ? -13.961 -25.891 0.105 1 88.12 279 LEU B CA 1
ATOM 4347 C C . LEU B 1 279 ? -12.82 -25.016 -0.399 1 88.12 279 LEU B C 1
ATOM 4349 O O . LEU B 1 279 ? -11.672 -25.188 0.035 1 88.12 279 LEU B O 1
ATOM 4353 N N . VAL B 1 280 ? -13.117 -24.156 -1.284 1 91.75 280 VAL B N 1
ATOM 4354 C CA . VAL B 1 280 ? -12.125 -23.25 -1.855 1 91.75 280 VAL B CA 1
ATOM 4355 C C . VAL B 1 280 ? -11.508 -22.391 -0.751 1 91.75 280 VAL B C 1
ATOM 4357 O O . VAL B 1 280 ? -10.281 -22.234 -0.692 1 91.75 280 VAL B O 1
ATOM 4360 N N . ALA B 1 281 ? -12.328 -21.969 0.114 1 90 281 ALA B N 1
ATOM 4361 C CA . ALA B 1 281 ? -11.859 -21.156 1.231 1 90 281 ALA B CA 1
ATOM 4362 C C . ALA B 1 281 ? -10.898 -21.938 2.121 1 90 281 ALA B C 1
ATOM 4364 O O . ALA B 1 281 ? -9.883 -21.406 2.578 1 90 281 ALA B O 1
ATOM 4365 N N . ALA B 1 282 ? -11.227 -23.109 2.363 1 90.25 282 ALA B N 1
ATOM 4366 C CA . ALA B 1 282 ? -10.391 -23.969 3.188 1 90.25 282 ALA B CA 1
ATOM 4367 C C . ALA B 1 282 ? -9.023 -24.203 2.535 1 90.25 282 ALA B C 1
ATOM 4369 O O . ALA B 1 282 ? -7.996 -24.203 3.215 1 90.25 282 ALA B O 1
ATOM 4370 N N . VAL B 1 283 ? -9.008 -24.391 1.297 1 92.88 283 VAL B N 1
ATOM 4371 C CA . VAL B 1 283 ? -7.762 -24.625 0.574 1 92.88 283 VAL B CA 1
ATOM 4372 C C . VAL B 1 283 ? -6.898 -23.359 0.62 1 92.88 283 VAL B C 1
ATOM 4374 O O . VAL B 1 283 ? -5.684 -23.438 0.815 1 92.88 283 VAL B O 1
ATOM 4377 N N . ILE B 1 284 ? -7.523 -22.266 0.431 1 93.25 284 ILE B N 1
ATOM 4378 C CA . ILE B 1 284 ? -6.805 -21 0.47 1 93.25 284 ILE B CA 1
ATOM 4379 C C . ILE B 1 284 ? -6.121 -20.828 1.826 1 93.25 284 ILE B C 1
ATOM 4381 O O . ILE B 1 284 ? -4.926 -20.547 1.894 1 93.25 284 ILE B O 1
ATOM 4385 N N . PHE B 1 285 ? -6.816 -21.078 2.859 1 90.94 285 PHE B N 1
ATOM 4386 C CA . PHE B 1 285 ? -6.289 -20.906 4.207 1 90.94 285 PHE B CA 1
ATOM 4387 C C . PHE B 1 285 ? -5.148 -21.891 4.473 1 90.94 285 PHE B C 1
ATOM 4389 O O . PHE B 1 285 ? -4.074 -21.484 4.93 1 90.94 285 PHE B O 1
ATOM 4396 N N . LEU B 1 286 ? -5.41 -23.078 4.188 1 91.38 286 LEU B N 1
ATOM 4397 C CA . LEU B 1 286 ? -4.434 -24.109 4.496 1 91.38 286 LEU B CA 1
ATOM 4398 C C . LEU B 1 286 ? -3.186 -23.953 3.639 1 91.38 286 LEU B C 1
ATOM 4400 O O . LEU B 1 286 ? -2.064 -24.094 4.137 1 91.38 286 LEU B O 1
ATOM 4404 N N . SER B 1 287 ? -3.398 -23.75 2.355 1 95.06 287 SER B N 1
ATOM 4405 C CA . SER B 1 287 ? -2.236 -23.609 1.484 1 95.06 287 SER B CA 1
ATOM 4406 C C . SER B 1 287 ? -1.408 -22.375 1.863 1 95.06 287 SER B C 1
ATOM 4408 O O . SER B 1 287 ? -0.179 -22.406 1.771 1 95.06 287 SER B O 1
ATOM 4410 N N . THR B 1 288 ? -2.076 -21.312 2.268 1 94.25 288 THR B N 1
ATOM 4411 C CA . THR B 1 288 ? -1.356 -20.125 2.695 1 94.25 288 THR B CA 1
ATOM 4412 C C . THR B 1 288 ? -0.554 -20.406 3.963 1 94.25 288 THR B C 1
ATOM 4414 O O . THR B 1 288 ? 0.626 -20.047 4.047 1 94.25 288 THR B O 1
ATOM 4417 N N . ALA B 1 289 ? -1.113 -21.047 4.898 1 91.44 289 ALA B N 1
ATOM 4418 C CA . ALA B 1 289 ? -0.441 -21.375 6.152 1 91.44 289 ALA B CA 1
ATOM 4419 C C . ALA B 1 289 ? 0.746 -22.297 5.918 1 91.44 289 ALA B C 1
ATOM 4421 O O . ALA B 1 289 ? 1.842 -22.062 6.43 1 91.44 289 ALA B O 1
ATOM 4422 N N . VAL B 1 290 ? 0.537 -23.266 5.117 1 93.62 290 VAL B N 1
ATOM 4423 C CA . VAL B 1 290 ? 1.56 -24.281 4.867 1 93.62 290 VAL B CA 1
ATOM 4424 C C . VAL B 1 290 ? 2.672 -23.688 4.008 1 93.62 290 VAL B C 1
ATOM 4426 O O . VAL B 1 290 ? 3.832 -24.094 4.117 1 93.62 290 VAL B O 1
ATOM 4429 N N . SER B 1 291 ? 2.326 -22.719 3.23 1 95.69 291 SER B N 1
ATOM 4430 C CA . SER B 1 291 ? 3.303 -22.125 2.318 1 95.69 291 SER B CA 1
ATOM 4431 C C . SER B 1 291 ? 4.41 -21.406 3.08 1 95.69 291 SER B C 1
ATOM 4433 O O . SER B 1 291 ? 5.504 -21.203 2.553 1 95.69 291 SER B O 1
ATOM 4435 N N . MET B 1 292 ? 4.145 -21.016 4.246 1 91.44 292 MET B N 1
ATOM 4436 C CA . MET B 1 292 ? 5.188 -20.406 5.07 1 91.44 292 MET B CA 1
ATOM 4437 C C . MET B 1 292 ? 6.406 -21.312 5.156 1 91.44 292 MET B C 1
ATOM 4439 O O . MET B 1 292 ? 7.547 -20.844 5.094 1 91.44 292 MET B O 1
ATOM 4443 N N . VAL B 1 293 ? 6.18 -22.5 5.254 1 92.25 293 VAL B N 1
ATOM 4444 C CA . VAL B 1 293 ? 7.246 -23.5 5.379 1 92.25 293 VAL B CA 1
ATOM 4445 C C . VAL B 1 293 ? 7.73 -23.906 3.992 1 92.25 293 VAL B C 1
ATOM 4447 O O . VAL B 1 293 ? 8.938 -23.938 3.732 1 92.25 293 VAL B O 1
ATOM 4450 N N . THR B 1 294 ? 6.82 -24.188 3.105 1 95.25 294 THR B N 1
ATOM 4451 C CA . THR B 1 294 ? 7.207 -24.719 1.8 1 95.25 294 THR B CA 1
ATOM 4452 C C . THR B 1 294 ? 7.988 -23.672 1.01 1 95.25 294 THR B C 1
ATOM 4454 O O . THR B 1 294 ? 8.914 -24 0.267 1 95.25 294 THR B O 1
ATOM 4457 N N . LEU B 1 295 ? 7.648 -22.438 1.136 1 95.38 295 LEU B N 1
ATOM 4458 C CA . LEU B 1 295 ? 8.375 -21.391 0.429 1 95.38 295 LEU B CA 1
ATOM 4459 C C . LEU B 1 295 ? 9.805 -21.266 0.948 1 95.38 295 LEU B C 1
ATOM 4461 O O . LEU B 1 295 ? 10.727 -21 0.178 1 95.38 295 LEU B O 1
ATOM 4465 N N . SER B 1 296 ? 9.969 -21.406 2.236 1 93.5 296 SER B N 1
ATOM 4466 C CA . SER B 1 296 ? 11.305 -21.391 2.809 1 93.5 296 SER B CA 1
ATOM 4467 C C . SER B 1 296 ? 12.164 -22.531 2.258 1 93.5 296 SER B C 1
ATOM 4469 O O . SER B 1 296 ? 13.344 -22.344 1.966 1 93.5 296 SER B O 1
ATOM 4471 N N . VAL B 1 297 ? 11.578 -23.641 2.107 1 94.25 297 VAL B N 1
ATOM 4472 C CA . VAL B 1 297 ? 12.273 -24.797 1.569 1 94.25 297 VAL B CA 1
ATOM 4473 C C . VAL B 1 297 ? 12.625 -24.562 0.103 1 94.25 297 VAL B C 1
ATOM 4475 O O . VAL B 1 297 ? 13.742 -24.844 -0.33 1 94.25 297 VAL B O 1
ATOM 4478 N N . VAL B 1 298 ? 11.695 -24.062 -0.664 1 96 298 VAL B N 1
ATOM 4479 C CA . VAL B 1 298 ? 11.93 -23.766 -2.076 1 96 298 VAL B CA 1
ATOM 4480 C C . VAL B 1 298 ? 13.062 -22.766 -2.217 1 96 298 VAL B C 1
ATOM 4482 O O . VAL B 1 298 ? 13.969 -22.938 -3.037 1 96 298 VAL B O 1
ATOM 4485 N N . LEU B 1 299 ? 12.984 -21.719 -1.412 1 94.12 299 LEU B N 1
ATOM 4486 C CA . LEU B 1 299 ? 14.023 -20.703 -1.455 1 94.12 299 LEU B CA 1
ATOM 4487 C C . LEU B 1 299 ? 15.383 -21.281 -1.077 1 94.12 299 LEU B C 1
ATOM 4489 O O . LEU B 1 299 ? 16.406 -20.891 -1.649 1 94.12 299 LEU B O 1
ATOM 4493 N N . TRP B 1 300 ? 15.383 -22.156 -0.127 1 91.94 300 TRP B N 1
ATOM 4494 C CA . TRP B 1 300 ? 16.609 -22.812 0.286 1 91.94 300 TRP B CA 1
ATOM 4495 C C . TRP B 1 300 ? 17.188 -23.672 -0.846 1 91.94 300 TRP B C 1
ATOM 4497 O O . TRP B 1 300 ? 18.391 -23.672 -1.078 1 91.94 300 TRP B O 1
ATOM 4507 N N . LEU B 1 301 ? 16.328 -24.328 -1.625 1 93 301 LEU B N 1
ATOM 4508 C CA . LEU B 1 301 ? 16.75 -25.203 -2.723 1 93 301 LEU B CA 1
ATOM 4509 C C . LEU B 1 301 ? 17.281 -24.375 -3.891 1 93 301 LEU B C 1
ATOM 4511 O O . LEU B 1 301 ? 18.094 -24.859 -4.684 1 93 301 LEU B O 1
ATOM 4515 N N . LEU B 1 302 ? 16.797 -23.156 -3.98 1 91.69 302 LEU B N 1
ATOM 4516 C CA . LEU B 1 302 ? 17.203 -22.297 -5.082 1 91.69 302 LEU B CA 1
ATOM 4517 C C . LEU B 1 302 ? 18.578 -21.688 -4.828 1 91.69 302 LEU B C 1
ATOM 4519 O O . LEU B 1 302 ? 19.234 -21.219 -5.758 1 91.69 302 LEU B O 1
ATOM 4523 N N . HIS B 1 303 ? 19 -21.5 -3.557 1 80.94 303 HIS B N 1
ATOM 4524 C CA . HIS B 1 303 ? 20.344 -21.016 -3.213 1 80.94 303 HIS B CA 1
ATOM 4525 C C . HIS B 1 303 ? 21.359 -22.141 -3.244 1 80.94 303 HIS B C 1
ATOM 4527 O O . HIS B 1 303 ? 22.547 -21.906 -3.449 1 80.94 303 HIS B O 1
#

pLDDT: mean 92.5, std 6.77, range [55.06, 98.44]